Protein AF-A0A8B9HRM4-F1 (afdb_monomer)

Foldseek 3Di:
DVVVVVLVVLCVDPCSVPDLVNCQVVQHDPVCPPPLQAHWFGKHKFWWKPDWWPDDQDPPDPPDDPDIDIDIWIWTAHLFWIWTADSPPRHTDDIGGAALQWAKDAACVGQVAHRWIWTDGLTTIIITHDPDVVVSCVVRVRNVVSNVVRVPQHNDQEALRDSGHDDPPWDKDKDWAQAVVLVVVQVLLLVFQAEKEWEAQAAQQQDFSHDDPDPPSCRRNLNSLLVNVVNVYAYEYEYEDDPVVPDVRPVVVVQCSNCVRHVSHHYDYDDDADPVDGALFIALWTKIFGPLFKMKTFQAHNDAQRHDDLVLFQAFPKDFDDPDDPDDDDDDDDDDDDDDDDDDDDDDDDDDDDDDDDDDDPPDPPDDDDDPDGDIDRTGQAARNQAALAADDDDPSVCVRHHPDDRVPGTGGGHIIMMMMIGDPVSNVVVVQSSQQVSVSVVDPDDPCGRRRGPDFRLSVLSVLLVCLLVPDAEAEEDFQAAFADDDPQFHRCNLVSNVVSVVVCVVVVHQYYYYYDYDLWRRHYFDCLQPTDLLRLLRVLRCLVGDGHDDIWSAGNGCQRRVRRHYDTDDDDDDAPQWDWFDEQNDTDTHGPNVQVVVVVVCCSQQVCVVNPPDDPRYVRYPCCVPVRQVCLQALQQVLCCQAPVDPDALQAQASVSSNVSVVDDGCCVVPVPVNVVSCVSHGGNHHDRRSRRNNVDNSNRDCVDPRVVDDSSSND

Structure (mmCIF, N/CA/C/O backbone):
data_AF-A0A8B9HRM4-F1
#
_entry.id   AF-A0A8B9HRM4-F1
#
loop_
_atom_site.group_PDB
_atom_site.id
_atom_site.type_symbol
_atom_site.label_atom_id
_atom_site.label_alt_id
_atom_site.label_comp_id
_atom_site.label_asym_id
_atom_site.label_entity_id
_atom_site.label_seq_id
_atom_site.pdbx_PDB_ins_code
_atom_site.Cartn_x
_atom_site.Cartn_y
_atom_site.Cartn_z
_atom_site.occupancy
_atom_site.B_iso_or_equiv
_atom_site.auth_seq_id
_atom_site.auth_comp_id
_atom_site.auth_asym_id
_atom_site.auth_atom_id
_atom_site.pdbx_PDB_model_num
ATOM 1 N N . MET A 1 1 ? -22.929 -21.634 48.220 1.00 62.97 1 MET A N 1
ATOM 2 C CA . MET A 1 1 ? -23.453 -22.821 47.508 1.00 62.97 1 MET A CA 1
ATOM 3 C C . MET A 1 1 ? -24.911 -22.658 47.080 1.00 62.97 1 MET A C 1
ATOM 5 O O . MET A 1 1 ? -25.120 -22.577 45.884 1.00 62.97 1 MET A O 1
ATOM 9 N N . GLN A 1 2 ? -25.905 -22.486 47.971 1.00 83.44 2 GLN A N 1
ATOM 10 C CA . GLN A 1 2 ? -27.333 -22.448 47.562 1.00 83.44 2 GLN A CA 1
ATOM 11 C C . GLN A 1 2 ? -27.706 -21.398 46.489 1.00 83.44 2 GLN A C 1
ATOM 13 O O . GLN A 1 2 ? -28.419 -21.733 45.547 1.00 83.44 2 GLN A O 1
ATOM 18 N N . LEU A 1 3 ? -27.219 -20.151 46.585 1.00 83.94 3 LEU A N 1
ATOM 19 C CA . LEU A 1 3 ? -27.511 -19.115 45.576 1.00 83.94 3 LEU A CA 1
ATOM 20 C C . LEU A 1 3 ? -26.854 -19.418 44.220 1.00 83.94 3 LEU A C 1
ATOM 22 O O . LEU A 1 3 ? -27.456 -19.212 43.172 1.00 83.94 3 LEU A O 1
ATOM 26 N N . GLU A 1 4 ? -25.625 -19.924 44.242 1.00 84.06 4 GLU A N 1
ATOM 27 C CA . GLU A 1 4 ? -24.884 -20.271 43.031 1.00 84.06 4 GLU A CA 1
ATOM 28 C C . GLU A 1 4 ? -25.550 -21.440 42.294 1.00 84.06 4 GLU A C 1
ATOM 30 O O . GLU A 1 4 ? -25.745 -21.374 41.083 1.00 84.06 4 GLU A O 1
ATOM 35 N N . ASP A 1 5 ? -25.976 -22.473 43.024 1.00 88.69 5 ASP A N 1
ATOM 36 C CA . ASP A 1 5 ? -26.704 -23.610 42.454 1.00 88.69 5 ASP A CA 1
ATOM 37 C C . ASP A 1 5 ? -28.081 -23.198 41.921 1.00 88.69 5 ASP A C 1
ATOM 39 O O . ASP A 1 5 ? -28.499 -23.654 40.853 1.00 88.69 5 ASP A O 1
ATOM 43 N N . TYR A 1 6 ? -28.766 -22.282 42.612 1.00 86.19 6 TYR A N 1
ATOM 44 C CA . TYR A 1 6 ? -30.013 -21.684 42.136 1.00 86.19 6 TYR A CA 1
ATOM 45 C C . TYR A 1 6 ? -29.812 -20.934 40.811 1.00 86.19 6 TYR A C 1
ATOM 47 O O . TYR A 1 6 ? -30.517 -21.210 39.837 1.00 86.19 6 TYR A O 1
ATOM 55 N N . LEU A 1 7 ? -28.804 -20.059 40.725 1.00 84.38 7 LEU A N 1
ATOM 56 C CA . LEU A 1 7 ? -28.479 -19.319 39.501 1.00 84.38 7 LEU A CA 1
ATOM 57 C C . LEU A 1 7 ? -28.050 -20.254 38.362 1.00 84.38 7 LEU A C 1
ATOM 59 O O . LEU A 1 7 ? -28.527 -20.107 37.236 1.00 84.38 7 LEU A O 1
ATOM 63 N N . LYS A 1 8 ? -27.228 -21.275 38.640 1.00 85.38 8 LYS A N 1
ATOM 64 C CA . LYS A 1 8 ? -26.861 -22.307 37.655 1.00 85.38 8 LYS A CA 1
ATOM 65 C C . LYS A 1 8 ? -28.091 -23.052 37.135 1.00 85.38 8 LYS A C 1
ATOM 67 O O . LYS A 1 8 ? -28.185 -23.314 35.937 1.00 85.38 8 LYS A O 1
ATOM 72 N N . ASN A 1 9 ? -29.052 -23.375 37.999 1.00 86.50 9 ASN A N 1
ATOM 73 C CA . ASN A 1 9 ? -30.286 -24.055 37.600 1.00 86.50 9 ASN A CA 1
ATOM 74 C C . ASN A 1 9 ? -31.227 -23.158 36.784 1.00 86.50 9 ASN A C 1
ATOM 76 O O . ASN A 1 9 ? -31.836 -23.649 35.831 1.00 86.50 9 ASN A O 1
ATOM 80 N N . ILE A 1 10 ? -31.301 -21.856 37.088 1.00 84.38 10 ILE A N 1
ATOM 81 C CA . ILE A 1 10 ? -31.984 -20.868 36.237 1.00 84.38 10 ILE A CA 1
ATOM 82 C C . ILE A 1 10 ? -31.331 -20.840 34.855 1.00 84.38 10 ILE A C 1
ATOM 84 O O . ILE A 1 10 ? -32.017 -20.987 33.844 1.00 84.38 10 ILE A O 1
ATOM 88 N N . LEU A 1 11 ? -30.001 -20.739 34.801 1.00 84.25 11 LEU A N 1
ATOM 89 C CA . LEU A 1 11 ? -29.267 -20.664 33.541 1.00 84.25 11 LEU A CA 1
ATOM 90 C C . LEU A 1 11 ? -29.313 -21.957 32.731 1.00 84.25 11 LEU A C 1
ATOM 92 O O . LEU A 1 11 ? -29.135 -21.904 31.521 1.00 84.25 11 LEU A O 1
ATOM 96 N N . LYS A 1 12 ? -29.600 -23.123 33.317 1.00 88.38 12 LYS A N 1
ATOM 97 C CA . LYS A 1 12 ? -29.825 -24.364 32.549 1.00 88.38 12 LYS A CA 1
ATOM 98 C C . LYS A 1 12 ? -31.096 -24.320 31.694 1.00 88.38 12 LYS A C 1
ATOM 100 O O . LYS A 1 12 ? -31.158 -25.015 30.684 1.00 88.38 12 LYS A O 1
ATOM 105 N N . ARG A 1 13 ? -32.084 -23.500 32.056 1.00 88.69 13 ARG A N 1
ATOM 106 C CA . ARG A 1 13 ? -33.371 -23.398 31.355 1.00 88.69 13 ARG A CA 1
ATOM 107 C C . ARG A 1 13 ? -33.312 -22.285 30.305 1.00 88.69 13 ARG A C 1
ATOM 109 O O . ARG A 1 13 ? -33.136 -21.123 30.657 1.00 88.69 13 ARG A O 1
ATOM 116 N N . SER A 1 14 ? -33.498 -22.625 29.028 1.00 82.44 14 SER A N 1
ATOM 117 C CA . SER A 1 14 ? -33.398 -21.675 27.901 1.00 82.44 14 SER A CA 1
ATOM 118 C C . SER A 1 14 ? -34.321 -20.460 28.042 1.00 82.44 14 SER A C 1
ATOM 120 O O . SER A 1 14 ? -33.895 -19.342 27.765 1.00 82.44 14 SER A O 1
ATOM 122 N N . LEU A 1 15 ? -35.545 -20.670 28.541 1.00 86.12 15 LEU A N 1
ATOM 123 C CA . LEU A 1 15 ? -36.530 -19.611 28.774 1.00 86.12 15 LEU A CA 1
ATOM 124 C C . LEU A 1 15 ? -35.999 -18.511 29.704 1.00 86.12 15 LEU A C 1
ATOM 126 O O . LEU A 1 15 ? -36.163 -17.334 29.408 1.00 86.12 15 LEU A O 1
ATOM 130 N N . TYR A 1 16 ? -35.354 -18.891 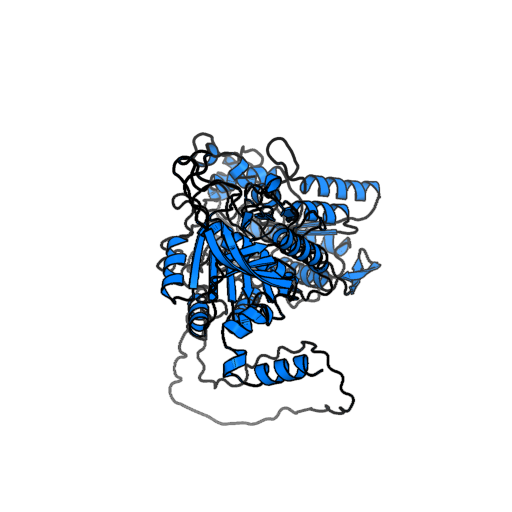30.810 1.00 84.06 16 TYR A N 1
ATOM 131 C CA . TYR A 1 16 ? -34.820 -17.928 31.774 1.00 84.06 16 TYR A CA 1
ATOM 132 C C . TYR A 1 16 ? -33.441 -17.418 31.366 1.00 84.06 16 TYR A C 1
ATOM 134 O O . TYR A 1 16 ? -33.164 -16.238 31.523 1.00 84.06 16 TYR A O 1
ATOM 142 N N . ARG A 1 17 ? -32.593 -18.275 30.781 1.00 81.06 17 ARG A N 1
ATOM 143 C CA . ARG A 1 17 ? -31.272 -17.877 30.272 1.00 81.06 17 ARG A CA 1
ATOM 144 C C . ARG A 1 17 ? -31.362 -16.701 29.299 1.00 81.06 17 ARG A C 1
ATOM 146 O O . ARG A 1 17 ? -30.545 -15.794 29.380 1.00 81.06 17 ARG A O 1
ATOM 153 N N . ASN A 1 18 ? -32.352 -16.723 28.410 1.00 77.38 18 ASN A N 1
ATOM 154 C CA . ASN A 1 18 ? -32.518 -15.714 27.365 1.00 77.38 18 ASN A CA 1
ATOM 155 C C . ASN A 1 18 ? -33.510 -14.606 27.758 1.00 77.38 18 ASN A C 1
ATOM 157 O O . ASN A 1 18 ? -33.839 -13.758 26.932 1.00 77.38 18 ASN A O 1
ATOM 161 N N . HIS A 1 19 ? -34.019 -14.613 28.995 1.00 84.12 19 HIS A N 1
ATOM 162 C CA . HIS A 1 19 ? -34.972 -13.606 29.442 1.00 84.12 19 HIS A CA 1
ATOM 163 C C . HIS A 1 19 ? -34.260 -12.252 29.635 1.00 84.12 19 HIS A C 1
ATOM 165 O O . HIS A 1 19 ? -33.237 -12.216 30.326 1.00 84.12 19 HIS A O 1
ATOM 171 N N . PRO A 1 20 ? -34.795 -11.125 29.120 1.00 80.81 20 PRO A N 1
ATOM 172 C CA . PRO A 1 20 ? -34.140 -9.815 29.212 1.00 80.81 20 PRO A CA 1
ATOM 173 C C . PRO A 1 20 ? -33.746 -9.418 30.639 1.00 80.81 20 PRO A C 1
ATOM 175 O O . PRO A 1 20 ? -32.630 -8.969 30.862 1.00 80.81 20 PRO A O 1
ATOM 178 N N . ALA A 1 21 ? -34.613 -9.679 31.624 1.00 84.31 21 ALA A N 1
ATOM 179 C CA . ALA A 1 21 ? -34.314 -9.389 33.030 1.00 84.31 21 ALA A CA 1
ATOM 180 C C . ALA A 1 21 ? -33.155 -10.230 33.600 1.00 84.31 21 ALA A C 1
ATOM 182 O O . ALA A 1 21 ? -32.459 -9.780 34.502 1.00 84.31 21 ALA A O 1
ATOM 183 N N . THR A 1 22 ? -32.936 -11.449 33.093 1.00 84.44 22 THR A N 1
ATOM 184 C CA . THR A 1 22 ? -31.816 -12.300 33.519 1.00 84.44 22 THR A CA 1
ATOM 185 C C . THR A 1 22 ? -30.508 -11.828 32.896 1.00 84.44 22 THR A C 1
ATOM 187 O O . THR A 1 22 ? -29.501 -11.776 33.595 1.00 84.44 22 THR A O 1
ATOM 190 N N . LEU A 1 23 ? -30.525 -11.436 31.619 1.00 82.19 23 LEU A N 1
ATOM 191 C CA . LEU A 1 23 ? -29.366 -10.836 30.950 1.00 82.19 23 LEU A CA 1
ATOM 192 C C . LEU A 1 23 ? -28.989 -9.488 31.583 1.00 82.19 23 LEU A C 1
ATOM 194 O O . LEU A 1 23 ? -27.811 -9.235 31.823 1.00 82.19 23 LEU A O 1
ATOM 198 N N . GLU A 1 24 ? -29.989 -8.669 31.928 1.00 84.44 24 GLU A N 1
ATOM 199 C CA . GLU A 1 24 ? -29.793 -7.408 32.645 1.00 84.44 24 GLU A CA 1
ATOM 200 C C . GLU A 1 24 ? -29.218 -7.639 34.047 1.00 84.44 24 GLU A C 1
ATOM 202 O O . GLU A 1 24 ? -28.232 -7.007 34.411 1.00 84.44 24 GLU A O 1
ATOM 207 N N . PHE A 1 25 ? -29.779 -8.589 34.804 1.00 86.31 25 PHE A N 1
ATOM 208 C CA . PHE A 1 25 ? -29.296 -8.953 36.139 1.00 86.31 25 PHE A CA 1
ATOM 209 C C . PHE A 1 25 ? -27.856 -9.482 36.135 1.00 86.31 25 PHE A C 1
ATOM 211 O O . PHE A 1 25 ? -27.096 -9.206 37.058 1.00 86.31 25 PHE A O 1
ATOM 218 N N . LEU A 1 26 ? -27.488 -10.261 35.116 1.00 86.56 26 LEU A N 1
ATOM 219 C CA . LEU A 1 26 ? -26.138 -10.803 34.967 1.00 86.56 26 LEU A CA 1
ATOM 220 C C . LEU A 1 26 ? -25.153 -9.822 34.331 1.00 86.56 26 LEU A C 1
ATOM 222 O O . LEU A 1 26 ? -23.968 -10.146 34.261 1.00 86.56 26 LEU A O 1
ATOM 226 N N . GLU A 1 27 ? -25.628 -8.665 33.861 1.00 89.12 27 GLU A N 1
ATOM 227 C CA . GLU A 1 27 ? -24.825 -7.686 33.131 1.00 89.12 27 GLU A CA 1
ATOM 228 C C . GLU A 1 27 ? -24.079 -8.352 31.962 1.00 89.12 27 GLU A C 1
ATOM 230 O O . GLU A 1 27 ? -22.845 -8.333 31.883 1.00 89.12 27 GLU A O 1
ATOM 235 N N . VAL A 1 28 ? -24.834 -9.019 31.082 1.00 88.56 28 VAL A N 1
ATOM 236 C CA . VAL A 1 28 ? -24.305 -9.691 29.886 1.00 88.56 28 VAL A CA 1
ATOM 237 C C . VAL A 1 28 ? -25.106 -9.358 28.627 1.00 88.56 28 VAL A C 1
ATOM 239 O O . VAL A 1 28 ? -26.312 -9.119 28.657 1.00 88.56 28 VAL A O 1
ATOM 242 N N . SER A 1 29 ? -24.419 -9.421 27.493 1.00 88.00 29 SER A N 1
ATOM 243 C CA . SER A 1 29 ? -24.909 -9.158 26.146 1.00 88.00 29 SER A CA 1
ATOM 244 C C . SER A 1 29 ? -24.291 -10.155 25.168 1.00 88.00 29 SER A C 1
ATOM 246 O O . SER A 1 29 ? -23.390 -10.924 25.505 1.00 88.00 29 SER A O 1
ATOM 248 N N . GLN A 1 30 ? -24.734 -10.130 23.914 1.00 83.56 30 GLN A N 1
ATOM 249 C CA . GLN A 1 30 ? -24.161 -10.950 22.847 1.00 83.56 30 GLN A CA 1
ATOM 250 C C . GLN A 1 30 ? -22.649 -10.722 22.664 1.00 83.56 30 GLN A C 1
ATOM 252 O O . GLN A 1 30 ? -21.933 -11.642 22.289 1.00 83.56 30 GLN A O 1
ATOM 257 N N . ILE A 1 31 ? -22.146 -9.526 22.994 1.00 84.69 31 ILE A N 1
ATOM 258 C CA . ILE A 1 31 ? -20.724 -9.164 22.891 1.00 84.69 31 ILE A CA 1
ATOM 259 C C . ILE A 1 31 ? -19.888 -9.778 24.026 1.00 84.69 31 ILE A C 1
ATOM 261 O O . ILE A 1 31 ? -18.680 -9.993 23.875 1.00 84.69 31 ILE A O 1
ATOM 265 N N . SER A 1 32 ? -20.507 -10.097 25.166 1.00 86.94 32 SER A N 1
ATOM 266 C CA . SER A 1 32 ? -19.811 -10.671 26.321 1.00 86.94 32 SER A CA 1
ATOM 267 C C . SER A 1 32 ? -19.158 -12.017 26.002 1.00 86.94 32 SER A C 1
ATOM 269 O O . SER A 1 32 ? -18.139 -12.348 26.604 1.00 86.94 32 SER A O 1
ATOM 271 N N . PHE A 1 33 ? -19.730 -12.769 25.059 1.00 84.81 33 PHE A N 1
ATOM 272 C CA . PHE A 1 33 ? -19.362 -14.157 24.773 1.00 84.81 33 PHE A CA 1
ATOM 273 C C . PHE A 1 33 ? -18.471 -14.332 23.538 1.00 84.81 33 PHE A C 1
ATOM 275 O O . PHE A 1 33 ? -18.040 -15.449 23.266 1.00 84.81 33 PHE A O 1
ATOM 282 N N . ILE A 1 34 ? -18.169 -13.249 22.818 1.00 79.50 34 ILE A N 1
ATOM 283 C CA . ILE A 1 34 ? -17.252 -13.273 21.674 1.00 79.50 34 ILE A CA 1
ATOM 284 C C . ILE A 1 34 ? -15.827 -13.178 22.223 1.00 79.50 34 ILE A C 1
ATOM 286 O O . ILE A 1 34 ? -15.407 -12.116 22.695 1.00 79.50 34 ILE A O 1
ATOM 290 N N . GLN A 1 35 ? -15.108 -14.302 22.219 1.00 77.44 35 GLN A N 1
ATOM 291 C CA . GLN A 1 35 ? -13.765 -14.406 22.803 1.00 77.44 35 GLN A CA 1
ATOM 292 C C . GLN A 1 35 ? -12.734 -13.610 21.995 1.00 77.44 35 GLN A C 1
ATOM 294 O O . GLN A 1 35 ? -11.779 -13.066 22.548 1.00 77.44 35 GLN A O 1
ATOM 299 N N . GLU A 1 36 ? -12.963 -13.488 20.692 1.00 73.06 36 GLU A N 1
ATOM 300 C CA . GLU A 1 36 ? -12.127 -12.785 19.726 1.00 73.06 36 GLU A CA 1
ATOM 301 C C . GLU A 1 36 ? -12.082 -11.272 19.987 1.00 73.06 36 GLU A C 1
ATOM 303 O O . GLU A 1 36 ? -11.084 -10.628 19.660 1.00 73.06 36 GLU A O 1
ATOM 308 N N . LEU A 1 37 ? -13.119 -10.725 20.638 1.00 77.75 37 LEU A N 1
ATOM 309 C CA . LEU A 1 37 ? -13.205 -9.325 21.079 1.00 77.75 37 LEU A CA 1
ATOM 310 C C . LEU A 1 37 ? -12.554 -9.082 22.449 1.00 77.75 37 LEU A C 1
ATOM 312 O O . LEU A 1 37 ? -12.800 -8.050 23.074 1.00 77.75 37 LEU A O 1
ATOM 316 N N . GLY A 1 38 ? -11.771 -10.043 22.936 1.00 84.19 38 GLY A N 1
ATOM 317 C CA . GLY A 1 38 ? -11.020 -9.917 24.174 1.00 84.19 38 GLY A CA 1
ATOM 318 C C . GLY A 1 38 ? -11.862 -10.093 25.442 1.00 84.19 38 GLY A C 1
ATOM 319 O O . GLY A 1 38 ? -13.084 -10.325 25.391 1.00 84.19 38 GLY A O 1
ATOM 320 N N . PRO A 1 39 ? -11.208 -10.011 26.617 1.00 90.44 39 PRO A N 1
ATOM 321 C CA . PRO A 1 39 ? -11.865 -10.173 27.903 1.00 90.44 39 PRO A CA 1
ATOM 322 C C . PRO A 1 39 ? -13.000 -9.163 28.087 1.00 90.44 39 PRO A C 1
ATOM 324 O O . PRO A 1 39 ? -12.955 -8.020 27.631 1.00 90.44 39 PRO A O 1
ATOM 327 N N . LYS A 1 40 ? -14.046 -9.612 28.779 1.00 90.00 40 LYS A N 1
ATOM 328 C CA . LYS A 1 40 ? -15.210 -8.802 29.130 1.00 90.00 40 LYS A CA 1
ATOM 329 C C . LYS A 1 40 ? -14.895 -7.949 30.364 1.00 90.00 40 LYS A C 1
ATOM 331 O O . LYS A 1 40 ? -14.537 -8.498 31.405 1.00 90.00 40 LYS A O 1
ATOM 336 N N . GLY A 1 41 ? -15.065 -6.636 30.251 1.00 92.81 41 GLY A N 1
ATOM 337 C CA . GLY A 1 41 ? -15.090 -5.719 31.386 1.00 92.81 41 GLY A CA 1
ATOM 338 C C . GLY A 1 41 ? -16.483 -5.595 32.006 1.00 92.81 41 GLY A C 1
ATOM 339 O O . GLY A 1 41 ? -17.329 -6.490 31.899 1.00 92.81 41 GLY A O 1
ATOM 340 N N . ILE A 1 42 ? -16.733 -4.466 32.666 1.00 94.44 42 ILE A N 1
ATOM 341 C CA . ILE A 1 42 ? -18.082 -4.141 33.134 1.00 94.44 42 ILE A CA 1
ATOM 342 C C . ILE A 1 42 ? -18.989 -3.785 31.951 1.00 94.44 42 ILE A C 1
ATOM 344 O O . ILE A 1 42 ? -18.544 -3.235 30.941 1.00 94.44 42 ILE A O 1
ATOM 348 N N . GLU A 1 43 ? -20.273 -4.098 32.068 1.00 94.81 43 GLU A N 1
ATOM 349 C CA . GLU A 1 43 ? -21.282 -3.699 31.094 1.00 94.81 43 GLU A CA 1
ATOM 350 C C . GLU A 1 43 ? -22.628 -3.487 31.779 1.00 94.81 43 GLU A C 1
ATOM 352 O O . GLU A 1 43 ? -22.824 -3.920 32.907 1.00 94.81 43 GLU A O 1
ATOM 357 N N . GLY A 1 44 ? -23.540 -2.767 31.134 1.00 93.62 44 GLY A N 1
ATOM 358 C CA . GLY A 1 44 ? -24.828 -2.467 31.746 1.00 93.62 44 GLY A CA 1
ATOM 359 C C . GLY A 1 44 ? -25.526 -1.249 31.168 1.00 93.62 44 GLY A C 1
ATOM 360 O O . GLY A 1 44 ? -25.021 -0.549 30.282 1.00 93.62 44 GLY A O 1
ATOM 361 N N . LEU A 1 45 ? -26.721 -0.983 31.689 1.00 93.06 45 LEU A N 1
ATOM 362 C CA . LEU A 1 45 ? -27.559 0.118 31.239 1.00 93.06 45 LEU A CA 1
ATOM 363 C C . LEU A 1 45 ? -27.051 1.466 31.774 1.00 93.06 45 LEU A C 1
ATOM 365 O O . LEU A 1 45 ? -26.941 1.682 32.981 1.00 93.06 45 LEU A O 1
ATOM 369 N N . ILE A 1 46 ? -26.816 2.414 30.869 1.00 93.12 46 ILE A N 1
ATOM 370 C CA . ILE A 1 46 ? -26.412 3.788 31.179 1.00 93.12 46 ILE A CA 1
ATOM 371 C C . ILE A 1 46 ? -27.342 4.809 30.521 1.00 93.12 46 ILE A C 1
ATOM 373 O O . ILE A 1 46 ? -28.053 4.519 29.553 1.00 93.12 46 ILE A O 1
ATOM 377 N N . LEU A 1 47 ? -27.324 6.043 31.033 1.00 94.44 47 LEU A N 1
ATOM 378 C CA . LEU A 1 47 ? -28.008 7.174 30.414 1.00 94.44 47 LEU A CA 1
ATOM 379 C C . LEU A 1 47 ? -26.990 8.054 29.679 1.00 94.44 47 LEU A C 1
ATOM 381 O O . LEU A 1 47 ? -26.218 8.785 30.294 1.00 94.44 47 LEU A O 1
ATOM 385 N N . LYS A 1 48 ? -26.997 7.986 28.349 1.00 92.38 48 LYS A N 1
ATOM 386 C CA . LYS A 1 48 ? -26.063 8.672 27.450 1.00 92.38 48 LYS A CA 1
ATOM 387 C C . LYS A 1 48 ? -26.575 10.052 27.034 1.00 92.38 48 LYS A C 1
ATOM 389 O O . LYS A 1 48 ? -27.711 10.152 26.564 1.00 92.38 48 LYS A O 1
ATOM 394 N N . LYS A 1 49 ? -25.706 11.069 27.051 1.00 89.81 49 LYS A N 1
ATOM 395 C CA . LYS A 1 49 ? -25.934 12.390 26.430 1.00 89.81 49 LYS A CA 1
ATOM 396 C C . LYS A 1 49 ? -25.750 12.336 24.905 1.00 89.81 49 LYS A C 1
ATOM 398 O O . LYS A 1 49 ? -24.790 11.739 24.418 1.00 89.81 49 LYS A O 1
ATOM 403 N N . SER A 1 50 ? -26.638 12.941 24.115 1.00 82.44 50 SER A N 1
ATOM 404 C CA . SER A 1 50 ? -26.479 13.052 22.653 1.00 82.44 50 SER A CA 1
ATOM 405 C C . SER A 1 50 ? -25.240 13.872 22.260 1.00 82.44 50 SER A C 1
ATOM 407 O O . SER A 1 50 ? -24.833 14.764 22.998 1.00 82.44 50 SER A O 1
ATOM 409 N N . GLY A 1 51 ? -24.665 13.602 21.082 1.00 73.00 51 GLY A N 1
ATOM 410 C CA . GLY A 1 51 ? -23.441 14.259 20.602 1.00 73.00 51 GLY A CA 1
ATOM 411 C C . GLY A 1 51 ? -22.155 13.548 21.039 1.00 73.00 51 GLY A C 1
ATOM 412 O O . GLY A 1 51 ? -22.133 12.310 21.133 1.00 73.00 51 GLY A O 1
ATOM 413 N N . GLY A 1 52 ? -21.103 14.339 21.276 1.00 64.19 52 GLY A N 1
ATOM 414 C CA . GLY A 1 52 ? -19.827 13.874 21.824 1.00 64.19 52 GLY A CA 1
ATOM 415 C C . GLY A 1 52 ? -18.649 13.819 20.852 1.00 64.19 52 GLY A C 1
ATOM 416 O O . GLY A 1 52 ? -17.607 13.295 21.212 1.00 64.19 52 GLY A O 1
ATOM 417 N N . ASN A 1 53 ? -18.776 14.322 19.627 1.00 60.50 53 ASN A N 1
ATOM 418 C CA . ASN A 1 53 ? -17.594 14.502 18.784 1.00 60.50 53 ASN A CA 1
ATOM 419 C C . ASN A 1 53 ? -16.799 15.697 19.321 1.00 60.50 53 ASN A C 1
ATOM 421 O O . ASN A 1 53 ? -17.397 16.676 19.769 1.00 60.50 53 ASN A O 1
ATOM 425 N N . THR A 1 54 ? -15.472 15.625 19.282 1.00 50.62 54 THR A N 1
ATOM 426 C CA . THR A 1 54 ? -14.596 16.731 19.710 1.00 50.62 54 THR A CA 1
ATOM 427 C C . THR A 1 54 ? -14.694 17.954 18.788 1.00 50.62 54 THR A C 1
ATOM 429 O O . THR A 1 54 ? -14.229 19.026 19.160 1.00 50.62 54 THR A O 1
ATOM 432 N N . PHE A 1 55 ? -15.371 17.813 17.641 1.00 46.03 55 PHE A N 1
ATOM 433 C CA . PHE A 1 55 ? -15.639 18.862 16.659 1.00 46.03 55 PHE A CA 1
ATOM 434 C C . PHE A 1 55 ? -17.147 19.152 16.618 1.00 46.03 55 PHE A C 1
ATOM 436 O O . PHE A 1 55 ? -17.952 18.213 16.541 1.00 46.03 55 PHE A O 1
ATOM 443 N N . PRO A 1 56 ? -17.565 20.428 16.705 1.00 40.91 56 PRO A N 1
ATOM 444 C CA . PRO A 1 56 ? -18.975 20.787 16.744 1.00 40.91 56 PRO A CA 1
ATOM 445 C C . PRO A 1 56 ? -19.655 20.451 15.411 1.00 40.91 56 PRO A C 1
ATOM 447 O O . PRO A 1 56 ? -19.252 20.900 14.347 1.00 40.91 56 PRO A O 1
ATOM 450 N N . VAL A 1 57 ? -20.742 19.678 15.480 1.00 42.34 57 VAL A N 1
ATOM 451 C CA . VAL A 1 57 ? -21.549 19.245 14.319 1.00 42.34 57 VAL A CA 1
ATOM 452 C C . VAL A 1 57 ? -22.392 20.401 13.732 1.00 42.34 57 VAL A C 1
ATOM 454 O O . VAL A 1 57 ? -23.051 20.237 12.709 1.00 42.34 57 VAL A O 1
ATOM 457 N N . CYS A 1 58 ? -22.398 21.577 14.367 1.00 36.94 58 CYS A N 1
ATOM 458 C CA . CYS A 1 58 ? -23.184 22.745 13.970 1.00 36.94 58 CYS A CA 1
ATOM 459 C C . CYS A 1 58 ? -22.549 24.023 14.549 1.00 36.94 58 CYS A C 1
ATOM 461 O O . CYS A 1 58 ? -22.466 24.167 15.763 1.00 36.94 58 CYS A O 1
ATOM 463 N N . TYR A 1 59 ? -22.111 24.943 13.680 1.00 38.84 59 TYR A N 1
ATOM 464 C CA . TYR A 1 59 ? -21.631 26.286 14.059 1.00 38.84 59 TYR A CA 1
ATOM 465 C C . TYR A 1 59 ? -22.776 27.292 14.283 1.00 38.84 59 TYR A C 1
ATOM 467 O O . TYR A 1 59 ? -22.591 28.297 14.959 1.00 38.84 59 TYR A O 1
ATOM 475 N N . TRP A 1 60 ? -23.970 27.016 13.744 1.00 38.19 60 TRP A N 1
ATOM 476 C CA . TRP A 1 60 ? -25.156 27.882 13.864 1.00 38.19 60 TRP A CA 1
ATOM 477 C C . TRP A 1 60 ? -25.810 27.845 15.244 1.00 38.19 60 TRP A C 1
ATOM 479 O O . TRP A 1 60 ? -26.592 28.721 15.604 1.00 38.19 60 TRP A O 1
ATOM 489 N N . CYS A 1 61 ? -25.485 26.827 16.025 1.00 37.47 61 CYS A N 1
ATOM 490 C CA . CYS A 1 61 ? -25.911 26.677 17.392 1.00 37.47 61 CYS A CA 1
ATOM 491 C C . CYS A 1 61 ? -24.677 26.917 18.260 1.00 37.47 61 CYS A C 1
ATOM 493 O O . CYS A 1 61 ? -23.895 26.007 18.523 1.00 37.47 61 CYS A O 1
ATOM 495 N N . GLY A 1 62 ? -24.475 28.191 18.615 1.00 34.88 62 GLY A N 1
ATOM 496 C CA . GLY A 1 62 ? -23.398 28.636 19.491 1.00 34.88 62 GLY A CA 1
ATOM 497 C C . GLY A 1 62 ? -23.317 27.819 20.782 1.00 34.88 62 GLY A C 1
ATOM 498 O O . GLY A 1 62 ? -24.219 27.060 21.132 1.00 34.88 62 GLY A O 1
ATOM 499 N N . SER A 1 63 ? -22.221 28.002 21.507 1.00 40.12 63 SER A N 1
ATOM 500 C CA . SER A 1 63 ? -21.780 27.296 22.719 1.00 40.12 63 SER A CA 1
ATOM 501 C C . SER A 1 63 ? -22.739 27.290 23.933 1.00 40.12 63 SER A C 1
ATOM 503 O O . SER A 1 63 ? -22.315 26.950 25.035 1.00 40.12 63 SER A O 1
ATOM 505 N N . ASN A 1 64 ? -24.035 27.563 23.761 1.00 35.81 64 ASN A N 1
ATOM 506 C CA . ASN A 1 64 ? -25.061 27.507 24.798 1.00 35.81 64 ASN A CA 1
ATOM 507 C C . ASN A 1 64 ? -26.066 26.355 24.580 1.00 35.81 64 ASN A C 1
ATOM 509 O O . ASN A 1 64 ? -26.967 26.419 23.751 1.00 35.81 64 ASN A O 1
ATOM 513 N N . SER A 1 65 ? -25.880 25.290 25.368 1.00 49.06 65 SER A N 1
ATOM 514 C CA . SER A 1 65 ? -26.884 24.614 26.222 1.00 49.06 65 SER A CA 1
ATOM 515 C C . SER A 1 65 ? -28.331 24.339 25.755 1.00 49.06 65 SER A C 1
ATOM 517 O O . SER A 1 65 ? -29.162 24.037 26.611 1.00 49.06 65 SER A O 1
ATOM 519 N N . VAL A 1 66 ? -28.671 24.317 24.465 1.00 47.22 66 VAL A N 1
ATOM 520 C CA . VAL A 1 66 ? -30.062 24.063 24.036 1.00 47.22 66 VAL A CA 1
ATOM 521 C C . VAL A 1 66 ? -30.134 22.861 23.081 1.00 47.22 66 VAL A C 1
ATOM 523 O O . VAL A 1 66 ? -29.610 22.898 21.975 1.00 47.22 66 VAL A O 1
ATOM 526 N N . CYS A 1 67 ? -30.789 21.781 23.543 1.00 56.34 67 CYS A N 1
ATOM 527 C CA . CYS A 1 67 ? -31.150 20.538 22.824 1.00 56.34 67 CYS A CA 1
ATOM 528 C C . CYS A 1 67 ? -30.152 19.356 22.808 1.00 56.34 67 CYS A C 1
ATOM 530 O O . CYS A 1 67 ? -29.979 18.713 21.772 1.00 56.34 67 CYS A O 1
ATOM 532 N N . TYR A 1 68 ? -29.577 18.951 23.950 1.00 67.38 68 TYR A N 1
ATOM 533 C CA . TYR A 1 68 ? -29.065 17.573 24.072 1.00 67.38 68 TYR A CA 1
ATOM 534 C C . TYR A 1 68 ? -30.139 16.622 24.619 1.00 67.38 68 TYR A C 1
ATOM 536 O O . TYR A 1 68 ? -30.855 16.937 25.567 1.00 67.38 68 TYR A O 1
ATOM 544 N N . ARG A 1 69 ? -30.251 15.435 24.019 1.00 84.00 69 ARG A N 1
ATOM 545 C CA . ARG A 1 69 ? -31.172 14.372 24.432 1.00 84.00 69 ARG A CA 1
ATOM 546 C C . ARG A 1 69 ? -30.437 13.329 25.260 1.00 84.00 69 ARG A C 1
ATOM 548 O O . ARG A 1 69 ? -29.317 12.939 24.930 1.00 84.00 69 ARG A O 1
ATOM 555 N N . TRP A 1 70 ? -31.089 12.853 26.310 1.00 89.38 70 TRP A N 1
ATOM 556 C CA . TRP A 1 70 ? -30.640 11.693 27.067 1.00 89.38 70 TRP A CA 1
ATOM 557 C C . TRP A 1 70 ? -31.268 10.432 26.494 1.00 89.38 70 TRP A C 1
ATOM 559 O O . TRP A 1 70 ? -32.440 10.427 26.128 1.00 89.38 70 TRP A O 1
ATOM 569 N N . SER A 1 71 ? -30.489 9.363 26.409 1.00 91.31 71 SER A N 1
ATOM 570 C CA . SER A 1 71 ? -30.955 8.097 25.852 1.00 91.31 71 SER A CA 1
ATOM 571 C C . SER A 1 71 ? -30.392 6.925 26.639 1.00 91.31 71 SER A C 1
ATOM 573 O O . SER A 1 71 ? -29.218 6.941 27.010 1.00 91.31 71 SER A O 1
ATOM 575 N N . LYS A 1 72 ? -31.227 5.919 26.905 1.00 93.25 72 LYS A N 1
ATOM 576 C CA . LYS A 1 72 ? -30.783 4.667 27.522 1.00 93.25 72 LYS A CA 1
ATOM 577 C C . LYS A 1 72 ? -29.934 3.890 26.523 1.00 93.25 72 LYS A C 1
ATOM 579 O O . LYS A 1 72 ? -30.320 3.760 25.359 1.00 93.25 72 LYS A O 1
ATOM 584 N N . ARG A 1 73 ? -28.769 3.417 26.949 1.00 93.94 73 ARG A N 1
ATOM 585 C CA . ARG A 1 73 ? -27.865 2.598 26.134 1.00 93.94 73 ARG A CA 1
ATOM 586 C C . ARG A 1 73 ? -27.254 1.505 26.988 1.00 93.94 73 ARG A C 1
ATOM 588 O O . ARG A 1 73 ? -27.033 1.726 28.170 1.00 93.94 73 ARG A O 1
ATOM 595 N N . TRP A 1 74 ? -26.975 0.362 26.380 1.00 94.25 74 TRP A N 1
ATOM 596 C CA . TRP A 1 74 ? -26.198 -0.697 27.011 1.00 94.25 74 TRP A CA 1
ATOM 597 C C . TRP A 1 74 ? -24.724 -0.466 26.684 1.00 94.25 74 TRP A C 1
ATOM 599 O O . TRP A 1 74 ? -24.363 -0.474 25.509 1.00 94.25 74 TRP A O 1
ATOM 609 N N . LEU A 1 75 ? -23.902 -0.156 27.684 1.00 95.25 75 LEU A N 1
ATOM 610 C CA . LEU A 1 75 ? -22.466 0.091 27.534 1.00 95.25 75 LEU A CA 1
ATOM 611 C C . LEU A 1 75 ? -21.710 -1.213 27.767 1.00 95.25 75 LEU A C 1
ATOM 613 O O . LEU A 1 75 ? -22.029 -1.914 28.718 1.00 95.25 75 LEU A O 1
ATOM 617 N N . VAL A 1 76 ? -20.704 -1.506 26.948 1.00 95.31 76 VAL A N 1
ATOM 618 C CA . VAL A 1 76 ? -19.837 -2.682 27.083 1.00 95.31 76 VAL A CA 1
ATOM 619 C C . VAL A 1 76 ? -18.383 -2.235 27.044 1.00 95.31 76 VAL A C 1
ATOM 621 O O . VAL A 1 76 ? -17.980 -1.514 26.128 1.00 95.31 76 VAL A O 1
ATOM 624 N N . VAL A 1 77 ? -17.598 -2.675 28.027 1.00 95.38 77 VAL A N 1
ATOM 625 C CA . VAL A 1 77 ? -16.153 -2.434 28.106 1.00 95.38 77 VAL A CA 1
ATOM 626 C C . VAL A 1 77 ? -15.404 -3.692 27.664 1.00 95.38 77 VAL A C 1
ATOM 628 O O . VAL A 1 77 ? -15.682 -4.791 28.150 1.00 95.38 77 VAL A O 1
ATOM 631 N N . LYS A 1 78 ? -14.457 -3.528 26.741 1.00 94.12 78 LYS A N 1
ATOM 632 C CA . LYS A 1 78 ? -13.557 -4.570 26.234 1.00 94.12 78 LYS A CA 1
ATOM 633 C C . LYS A 1 78 ? -12.109 -4.103 26.329 1.00 94.12 78 LYS A C 1
ATOM 635 O O . LYS A 1 78 ? -11.841 -2.960 26.676 1.00 94.12 78 LYS A O 1
ATOM 640 N N . ASP A 1 79 ? -11.173 -5.006 26.063 1.00 90.75 79 ASP A N 1
ATOM 641 C CA . ASP A 1 79 ? -9.729 -4.772 26.229 1.00 90.75 79 ASP A CA 1
ATOM 642 C C . ASP A 1 79 ? -9.159 -3.670 25.339 1.00 90.75 79 ASP A C 1
ATOM 644 O O . ASP A 1 79 ? -8.092 -3.144 25.617 1.00 90.75 79 ASP A O 1
ATOM 648 N N . SER A 1 80 ? -9.863 -3.315 24.274 1.00 90.06 80 SER A N 1
ATOM 649 C CA . SER A 1 80 ? -9.350 -2.432 23.236 1.00 90.06 80 SER A CA 1
ATOM 650 C C . SER A 1 80 ? -10.334 -1.325 22.851 1.00 90.06 80 SER A C 1
ATOM 652 O O . SER A 1 80 ? -9.993 -0.466 22.026 1.00 90.06 80 SER A O 1
ATOM 654 N N . PHE A 1 81 ? -11.539 -1.327 23.434 1.00 92.56 81 PHE A N 1
ATOM 655 C CA . PHE A 1 81 ? -12.595 -0.355 23.169 1.00 92.56 81 PHE A CA 1
ATOM 656 C C . PHE A 1 81 ? -13.702 -0.353 24.234 1.00 92.56 81 PHE A C 1
ATOM 658 O O . PHE A 1 81 ? -13.915 -1.312 24.971 1.00 92.56 81 PHE A O 1
ATOM 665 N N . VAL A 1 82 ? -14.496 0.714 24.225 1.00 93.75 82 VAL A N 1
ATOM 666 C CA . VAL A 1 82 ? -15.808 0.798 24.872 1.00 93.75 82 VAL A CA 1
ATOM 667 C C . VAL A 1 82 ? -16.855 0.996 23.791 1.00 93.75 82 VAL A C 1
ATOM 669 O O . VAL A 1 82 ? -16.743 1.918 22.990 1.00 93.75 82 VAL A O 1
ATOM 672 N N . LEU A 1 83 ? -17.900 0.176 23.758 1.00 92.62 83 LEU A N 1
ATOM 673 C CA . LEU A 1 83 ? -19.022 0.386 22.846 1.00 92.62 83 LEU A CA 1
ATOM 674 C C . LEU A 1 83 ? -20.309 0.634 23.607 1.00 92.62 83 LEU A C 1
ATOM 676 O O . LEU A 1 83 ? -20.441 0.277 24.774 1.00 92.62 83 LEU A O 1
ATOM 680 N N . TYR A 1 84 ? -21.282 1.227 22.929 1.00 92.12 84 TYR A N 1
ATOM 681 C CA . TYR A 1 84 ? -22.653 1.197 23.409 1.00 92.12 84 TYR A CA 1
ATOM 682 C C . TYR A 1 84 ? -23.603 0.727 22.320 1.00 92.12 84 TYR A C 1
ATOM 684 O O . TYR A 1 84 ? -23.436 1.046 21.140 1.00 92.12 84 TYR A O 1
ATOM 692 N N . MET A 1 85 ? -24.642 0.019 22.737 1.00 92.06 85 MET A N 1
ATOM 693 C CA . MET A 1 85 ? -25.683 -0.509 21.870 1.00 92.06 85 MET A CA 1
ATOM 694 C C . MET A 1 85 ? -27.072 -0.065 22.323 1.00 92.06 85 MET A C 1
ATOM 696 O O . MET A 1 85 ? -27.284 0.421 23.444 1.00 92.06 85 MET A O 1
ATOM 700 N N . ARG A 1 86 ? -28.023 -0.178 21.402 1.00 90.06 86 ARG A N 1
ATOM 701 C CA . ARG A 1 86 ? -29.440 -0.007 21.689 1.00 90.06 86 ARG A CA 1
ATOM 702 C C . ARG A 1 86 ? -29.929 -1.185 22.538 1.00 90.06 86 ARG A C 1
ATOM 704 O O . ARG A 1 86 ? -29.713 -2.325 22.137 1.00 90.06 86 ARG A O 1
ATOM 711 N N . PRO A 1 87 ? -30.560 -0.937 23.699 1.00 87.19 87 PRO A N 1
ATOM 712 C CA . PRO A 1 87 ? -31.058 -2.016 24.549 1.00 87.19 87 PRO A CA 1
ATOM 713 C C . PRO A 1 87 ? -32.164 -2.850 23.890 1.00 87.19 87 PRO A C 1
ATOM 715 O O . PRO A 1 87 ? -32.352 -3.998 24.265 1.00 87.19 87 PRO A O 1
ATOM 718 N N . GLU A 1 88 ? -32.902 -2.275 22.934 1.00 85.50 88 GLU A N 1
ATOM 719 C CA . GLU A 1 88 ? -34.093 -2.913 22.361 1.00 85.50 88 GLU A CA 1
ATOM 720 C C . GLU A 1 88 ? -33.758 -4.024 21.358 1.00 85.50 88 GLU A C 1
ATOM 722 O O . GLU A 1 88 ? -34.443 -5.040 21.318 1.00 85.50 88 GLU A O 1
ATOM 727 N N . ASP A 1 89 ? -32.725 -3.823 20.538 1.00 85.12 89 ASP A N 1
ATOM 728 C CA . ASP A 1 89 ? -32.363 -4.717 19.429 1.00 85.12 89 ASP A CA 1
ATOM 729 C C . ASP A 1 89 ? -30.876 -5.103 19.414 1.00 85.12 89 ASP A C 1
ATOM 731 O O . ASP A 1 89 ? -30.422 -5.814 18.520 1.00 85.12 89 ASP A O 1
ATOM 735 N N . GLY A 1 90 ? -30.092 -4.630 20.387 1.00 83.62 90 GLY A N 1
ATOM 736 C CA . GLY A 1 90 ? -28.659 -4.898 20.463 1.00 83.62 90 GLY A CA 1
ATOM 737 C C . GLY A 1 90 ? -27.835 -4.220 19.369 1.00 83.62 90 GLY A C 1
ATOM 738 O O . GLY A 1 90 ? -26.642 -4.506 19.246 1.00 83.62 90 GLY A O 1
ATOM 739 N N . GLN A 1 91 ? -28.421 -3.309 18.584 1.00 84.62 91 GLN A N 1
ATOM 740 C CA . GLN A 1 91 ? -27.706 -2.630 17.511 1.00 84.62 91 GLN A CA 1
ATOM 741 C C . GLN A 1 91 ? -26.597 -1.744 18.089 1.00 84.62 91 GLN A C 1
ATOM 743 O O . GLN A 1 91 ? -26.854 -0.824 18.874 1.00 84.62 91 GLN A O 1
ATOM 748 N N . VAL A 1 92 ? -25.351 -2.000 17.679 1.00 86.00 92 VAL A N 1
ATOM 749 C CA . VAL A 1 92 ? -24.190 -1.200 18.087 1.00 86.00 92 VAL A CA 1
ATOM 750 C C . VAL A 1 92 ? -24.350 0.226 17.563 1.00 86.00 92 VAL A C 1
ATOM 752 O O . VAL A 1 92 ? -24.503 0.452 16.365 1.00 86.00 92 VAL A O 1
ATOM 755 N N . GLY A 1 93 ? -24.328 1.197 18.476 1.00 83.44 93 GLY A N 1
ATOM 756 C CA . GLY A 1 93 ? -24.464 2.613 18.148 1.00 83.44 93 GLY A CA 1
ATOM 757 C C . GLY A 1 93 ? -23.123 3.294 17.880 1.00 83.44 93 GLY A C 1
ATOM 758 O O . GLY A 1 93 ? -23.005 4.095 16.956 1.00 83.44 93 GLY A O 1
ATOM 759 N N . THR A 1 94 ? -22.103 3.028 18.696 1.00 84.38 94 THR A N 1
ATOM 760 C CA . THR A 1 94 ? -20.736 3.548 18.501 1.00 84.38 94 THR A CA 1
ATOM 761 C C . THR A 1 94 ? -19.740 2.686 19.257 1.00 84.38 94 THR A C 1
ATOM 763 O O . THR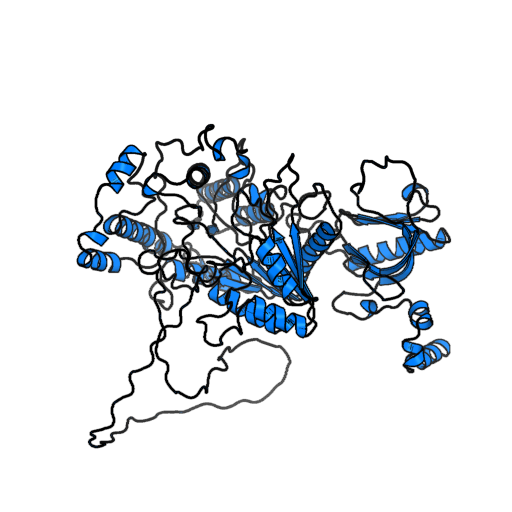 A 1 94 ? -20.058 2.181 20.334 1.00 84.38 94 THR A O 1
ATOM 766 N N . VAL A 1 95 ? -18.528 2.610 18.713 1.00 87.50 95 VAL A N 1
ATOM 767 C CA . VAL A 1 95 ? -17.335 2.063 19.358 1.00 87.50 95 VAL A CA 1
ATOM 768 C C . VAL A 1 95 ? -16.352 3.212 19.612 1.00 87.50 95 VAL A C 1
ATOM 770 O O . VAL A 1 95 ? -16.067 3.996 18.709 1.00 87.50 95 VAL A O 1
ATOM 773 N N . ILE A 1 96 ? -15.874 3.339 20.845 1.00 89.00 96 ILE A N 1
ATOM 774 C CA . ILE A 1 96 ? -14.828 4.266 21.287 1.00 89.00 96 ILE A CA 1
ATOM 775 C C . ILE A 1 96 ? -13.579 3.431 21.512 1.00 89.00 96 ILE A C 1
ATOM 777 O O . ILE A 1 96 ? -13.510 2.647 22.454 1.00 89.00 96 ILE A O 1
ATOM 781 N N . LEU A 1 97 ? -12.614 3.569 20.614 1.00 90.38 97 LEU A N 1
ATOM 782 C CA . LEU A 1 97 ? -11.354 2.842 20.679 1.00 90.38 97 LEU A CA 1
ATOM 783 C C . LEU A 1 97 ? -10.466 3.414 21.790 1.00 90.38 97 LEU A C 1
ATOM 785 O O . LEU A 1 97 ? -10.433 4.629 21.989 1.00 90.38 97 LEU A O 1
ATOM 789 N N . TYR A 1 98 ? -9.731 2.545 22.483 1.00 92.56 98 TYR A N 1
ATOM 790 C CA . TYR A 1 98 ? -8.609 2.974 23.320 1.00 92.56 98 TYR A CA 1
ATOM 791 C C . TYR A 1 98 ? -7.518 3.602 22.450 1.00 92.56 98 TYR A C 1
ATOM 793 O O . TYR A 1 98 ? -7.169 3.083 21.393 1.00 92.56 98 TYR A O 1
ATOM 801 N N . ASP A 1 99 ? -7.000 4.740 22.871 1.00 89.56 99 ASP A N 1
ATOM 802 C CA . ASP A 1 99 ? -5.889 5.426 22.227 1.00 89.56 99 ASP A CA 1
ATOM 803 C C . ASP A 1 99 ? -5.109 6.201 23.296 1.00 89.56 99 ASP A C 1
ATOM 805 O O . ASP A 1 99 ? -5.496 6.222 24.465 1.00 89.56 99 ASP A O 1
ATOM 809 N N . LYS A 1 100 ? -4.019 6.863 22.908 1.00 87.44 100 LYS A N 1
ATOM 810 C CA . LYS A 1 100 ? -3.182 7.660 23.822 1.00 87.44 100 LYS A CA 1
ATOM 811 C C . LYS A 1 100 ? -3.938 8.813 24.493 1.00 87.44 100 LYS A C 1
ATOM 813 O O . LYS A 1 100 ? -3.501 9.347 25.505 1.00 87.44 100 LYS A O 1
ATOM 818 N N . GLY A 1 101 ? -5.062 9.231 23.912 1.00 88.25 101 GLY A N 1
ATOM 819 C CA . GLY A 1 101 ? -5.955 10.231 24.479 1.00 88.25 101 GLY A CA 1
ATOM 820 C C . GLY A 1 101 ? -7.070 9.626 25.322 1.00 88.25 101 GLY A C 1
ATOM 821 O O . GLY A 1 101 ? -7.961 10.381 25.711 1.00 88.25 101 GLY A O 1
ATOM 822 N N . PHE A 1 102 ? -7.072 8.312 25.577 1.00 93.56 102 PHE A N 1
ATOM 823 C CA . PHE A 1 102 ? -8.138 7.653 26.314 1.00 93.56 102 PHE A CA 1
ATOM 824 C C . PHE A 1 102 ? -8.070 7.992 27.803 1.00 93.56 102 PHE A C 1
ATOM 826 O O . PHE A 1 102 ? -7.128 7.610 28.492 1.00 93.56 102 PHE A O 1
ATOM 833 N N . HIS A 1 103 ? -9.074 8.703 28.308 1.00 93.50 103 HIS A N 1
ATOM 834 C CA . HIS A 1 103 ? -9.178 9.045 29.721 1.00 93.50 103 HIS A CA 1
ATOM 835 C C . HIS A 1 103 ? -10.625 9.136 30.193 1.00 93.50 103 HIS A C 1
ATOM 837 O O . HIS A 1 103 ? -11.575 9.251 29.411 1.00 93.50 103 HIS A O 1
ATOM 843 N N . ILE A 1 104 ? -10.782 9.061 31.513 1.00 95.94 104 ILE A N 1
ATOM 844 C CA . ILE A 1 104 ? -12.069 9.082 32.190 1.00 95.94 104 ILE A CA 1
ATOM 845 C C . ILE A 1 104 ? -12.132 10.299 33.108 1.00 95.94 104 ILE A C 1
ATOM 847 O O . ILE A 1 104 ? -11.311 10.452 34.007 1.00 95.94 104 ILE A O 1
ATOM 851 N N . LYS A 1 105 ? -13.145 11.141 32.904 1.00 95.69 105 LYS A N 1
ATOM 852 C CA . LYS A 1 105 ? -13.457 12.295 33.759 1.00 95.69 105 LYS A CA 1
ATOM 853 C C . LYS A 1 105 ? -14.684 12.012 34.607 1.00 95.69 105 LYS A C 1
ATOM 855 O O . LYS A 1 105 ? -15.676 11.485 34.092 1.00 95.69 105 LYS A O 1
ATOM 860 N N . ILE A 1 106 ? -14.655 12.366 35.890 1.00 96.38 106 ILE A N 1
ATOM 861 C CA . ILE A 1 106 ? -15.707 11.996 36.850 1.00 96.38 106 ILE A CA 1
ATOM 862 C C . ILE A 1 106 ? -16.182 13.216 37.635 1.00 96.38 106 ILE A C 1
ATOM 864 O O . ILE A 1 106 ? -15.421 13.920 38.286 1.00 96.38 106 ILE A O 1
ATOM 868 N N . GLY A 1 107 ? -17.501 13.398 37.681 1.00 91.19 107 GLY A N 1
ATOM 869 C CA . GLY A 1 107 ? -18.141 14.400 38.524 1.00 91.19 107 GLY A CA 1
ATOM 870 C C . GLY A 1 107 ? -18.537 15.671 37.782 1.00 91.19 107 GLY A C 1
ATOM 871 O O . GLY A 1 107 ? -18.267 15.868 36.599 1.00 91.19 107 GLY A O 1
ATOM 872 N N . THR A 1 108 ? -19.268 16.532 38.487 1.00 89.38 108 THR A N 1
ATOM 873 C CA . THR A 1 108 ? -19.964 17.673 37.877 1.00 89.38 108 THR A CA 1
ATOM 874 C C . THR A 1 108 ? -19.010 18.727 37.328 1.00 89.38 108 THR A C 1
ATOM 876 O O . THR A 1 108 ? -19.289 19.280 36.269 1.00 89.38 108 THR A O 1
ATOM 879 N N . GLN A 1 109 ? -17.903 18.995 38.025 1.00 88.69 109 GLN A N 1
ATOM 880 C CA . GLN A 1 109 ? -16.939 20.021 37.618 1.00 88.69 109 GLN A CA 1
ATOM 881 C C . GLN A 1 109 ? -16.256 19.659 36.295 1.00 88.69 109 GLN A C 1
ATOM 883 O O . GLN A 1 109 ? -16.160 20.501 35.412 1.00 88.69 109 GLN A O 1
ATOM 888 N N . GLU A 1 110 ? -15.863 18.396 36.124 1.00 89.38 110 GLU A N 1
ATOM 889 C CA . GLU A 1 110 ? -15.152 17.953 34.922 1.00 89.38 110 GLU A CA 1
ATOM 890 C C . GLU A 1 110 ? -16.083 17.662 33.739 1.00 89.38 110 GLU A C 1
ATOM 892 O O . GLU A 1 110 ? -15.710 17.855 32.584 1.00 89.38 110 GLU A O 1
ATOM 897 N N . THR A 1 111 ? -17.301 17.176 34.004 1.00 89.00 111 THR A N 1
ATOM 898 C CA . THR A 1 111 ? -18.213 16.697 32.945 1.00 89.00 111 THR A CA 1
ATOM 899 C C . THR A 1 111 ? -19.327 17.682 32.589 1.00 89.00 111 THR A C 1
ATOM 901 O O . THR A 1 111 ? -20.038 17.484 31.601 1.00 89.00 111 THR A O 1
ATOM 904 N N . GLY A 1 112 ? -19.549 18.711 33.414 1.00 88.69 112 GLY A N 1
ATOM 905 C CA . GLY A 1 112 ? -20.705 19.606 33.309 1.00 88.69 112 GLY A CA 1
ATOM 906 C C . GLY A 1 112 ? -22.055 18.918 33.572 1.00 88.69 112 GLY A C 1
ATOM 907 O O . GLY A 1 112 ? -23.107 19.496 33.301 1.00 88.69 112 GLY A O 1
ATOM 908 N N . VAL A 1 113 ? -22.059 17.674 34.068 1.00 88.38 113 VAL A N 1
ATOM 909 C CA . VAL A 1 113 ? -23.262 16.875 34.339 1.00 88.38 113 VAL A CA 1
ATOM 910 C C . VAL A 1 113 ? -23.240 16.398 35.787 1.00 88.38 113 VAL A C 1
ATOM 912 O O . VAL A 1 113 ? -22.262 15.817 36.254 1.00 88.38 113 VAL A O 1
ATOM 915 N N . ARG A 1 114 ? -24.347 16.597 36.514 1.00 91.38 114 ARG A N 1
ATOM 916 C CA . ARG A 1 114 ? -24.477 16.108 37.894 1.00 91.38 114 ARG A CA 1
ATOM 917 C C . ARG A 1 114 ? -24.293 14.589 37.942 1.00 91.38 114 ARG A C 1
ATOM 919 O O . ARG A 1 114 ? -25.063 13.866 37.314 1.00 91.38 114 ARG A O 1
ATOM 926 N N . HIS A 1 115 ? -23.295 14.141 38.707 1.00 94.25 115 HIS A N 1
ATOM 927 C CA . HIS A 1 115 ? -22.869 12.734 38.782 1.00 94.25 115 HIS A CA 1
ATOM 928 C C . HIS A 1 115 ? -22.521 12.144 37.398 1.00 94.25 115 HIS A C 1
ATOM 930 O O . HIS A 1 115 ? -22.839 10.991 37.106 1.00 94.25 115 HIS A O 1
ATOM 936 N N . GLY A 1 116 ? -21.937 12.957 36.517 1.00 95.06 116 GLY A N 1
ATOM 937 C CA . GLY A 1 116 ? -21.533 12.534 35.183 1.00 95.06 116 GLY A CA 1
ATOM 938 C C . GLY A 1 116 ? -20.219 11.759 35.170 1.00 95.06 116 GLY A C 1
ATOM 939 O O . GLY A 1 116 ? -19.370 11.941 36.046 1.00 95.06 116 GLY A O 1
ATOM 940 N N . VAL A 1 117 ? -20.057 10.929 34.143 1.00 96.81 117 VAL A N 1
ATOM 941 C CA . VAL A 1 117 ? -18.779 10.330 33.739 1.00 96.81 117 VAL A CA 1
ATOM 942 C C . VAL A 1 117 ? -18.588 10.635 32.258 1.00 96.81 117 VAL A C 1
ATOM 944 O O . VAL A 1 117 ? -19.509 10.413 31.470 1.00 96.81 117 VAL A O 1
ATOM 947 N N . THR A 1 118 ? -17.432 11.162 31.869 1.00 95.38 118 THR A N 1
ATOM 948 C CA . THR A 1 118 ? -17.078 11.367 30.461 1.00 95.38 118 THR A CA 1
ATOM 949 C C . THR A 1 118 ? -15.957 10.407 30.087 1.00 95.38 118 THR A C 1
ATOM 951 O O . THR A 1 118 ? -14.917 10.398 30.734 1.00 95.38 118 THR A O 1
ATOM 954 N N . ILE A 1 119 ? -16.201 9.602 29.055 1.00 94.75 119 ILE A N 1
ATOM 955 C CA . ILE A 1 119 ? -15.253 8.664 28.448 1.00 94.75 119 ILE A CA 1
ATOM 956 C C . ILE A 1 119 ? -14.737 9.307 27.174 1.00 94.75 119 ILE A C 1
ATOM 958 O O . ILE A 1 119 ? -15.520 9.664 26.296 1.00 94.75 119 ILE A O 1
ATOM 962 N N . GLU A 1 120 ? -13.438 9.470 27.068 1.00 91.00 120 GLU A N 1
ATOM 963 C CA . GLU A 1 120 ? -12.844 10.435 26.163 1.00 91.00 120 GLU A CA 1
ATOM 964 C C . GLU A 1 120 ? -11.626 9.825 25.495 1.00 91.00 120 GLU A C 1
ATOM 966 O O . GLU A 1 120 ? -10.882 9.140 26.170 1.00 91.00 120 GLU A O 1
ATOM 971 N N . ASN A 1 121 ? -11.458 10.027 24.189 1.00 88.19 121 ASN A N 1
ATOM 972 C CA . ASN A 1 121 ? -10.313 9.577 23.400 1.00 88.19 121 ASN A CA 1
ATOM 973 C C . ASN A 1 121 ? -9.877 10.691 22.419 1.00 88.19 121 ASN A C 1
ATOM 975 O O . ASN A 1 121 ? -10.423 11.804 22.449 1.00 88.19 121 ASN A O 1
ATOM 979 N N . LEU A 1 122 ? -8.916 10.437 21.525 1.00 82.12 122 LEU A N 1
ATOM 980 C CA . LEU A 1 122 ? -8.429 11.455 20.577 1.00 82.12 122 LEU A CA 1
ATOM 981 C C . LEU A 1 122 ? -9.507 11.965 19.603 1.00 82.12 122 LEU A C 1
ATOM 983 O O . LEU A 1 122 ? -9.359 13.059 19.053 1.00 82.12 122 LEU A O 1
ATOM 987 N N . CYS A 1 123 ? -10.592 11.214 19.408 1.00 74.50 123 CYS A N 1
ATOM 988 C CA . CYS A 1 123 ? -11.629 11.490 18.410 1.00 74.50 123 CYS A CA 1
ATOM 989 C C . CYS A 1 123 ? -12.980 11.902 19.029 1.00 74.50 123 CYS A C 1
ATOM 991 O O . CYS A 1 123 ? -13.807 12.545 18.378 1.00 74.50 123 CYS A O 1
ATOM 993 N N . ARG A 1 124 ? -13.266 11.498 20.273 1.00 81.25 124 ARG A N 1
ATOM 994 C CA . ARG A 1 124 ? -14.621 11.535 20.836 1.00 81.25 124 ARG A CA 1
ATOM 995 C C . ARG A 1 124 ? -14.626 11.680 22.358 1.00 81.25 124 ARG A C 1
ATOM 997 O O . ARG A 1 124 ? -13.779 11.128 23.039 1.00 81.25 124 ARG A O 1
ATOM 1004 N N . ALA A 1 125 ? -15.643 12.356 22.885 1.00 87.31 125 ALA A N 1
ATOM 1005 C CA . ALA A 1 125 ? -15.987 12.439 24.301 1.00 87.31 125 ALA A CA 1
ATOM 1006 C C . ALA A 1 125 ? -17.458 12.036 24.528 1.00 87.31 125 ALA A C 1
ATOM 1008 O O . ALA A 1 125 ? -18.399 12.711 24.111 1.00 87.31 125 ALA A O 1
ATOM 1009 N N . LEU A 1 126 ? -17.679 10.909 25.194 1.00 90.12 126 LEU A N 1
ATOM 1010 C CA . LEU A 1 126 ? -18.980 10.355 25.546 1.00 90.12 126 LEU A CA 1
ATOM 1011 C C . LEU A 1 126 ? -19.314 10.653 27.005 1.00 90.12 126 LEU A C 1
ATOM 1013 O O . LEU A 1 126 ? -18.742 10.050 27.904 1.00 90.12 126 LEU A O 1
ATOM 1017 N N . THR A 1 127 ? -20.306 11.507 27.246 1.00 93.38 127 THR A N 1
ATOM 1018 C CA . THR A 1 127 ? -20.800 11.769 28.606 1.00 93.38 127 THR A CA 1
ATOM 1019 C C . THR A 1 127 ? -22.009 10.899 28.947 1.00 93.38 127 THR A C 1
ATOM 1021 O O . THR A 1 127 ? -23.016 10.891 28.227 1.00 93.38 127 THR A O 1
ATOM 1024 N N . ILE A 1 128 ? -21.933 10.214 30.086 1.00 94.50 128 ILE A N 1
ATOM 1025 C CA . ILE A 1 128 ? -23.021 9.456 30.708 1.00 94.50 128 ILE A CA 1
ATOM 1026 C C . ILE A 1 128 ? -23.441 10.109 32.030 1.00 94.50 128 ILE A C 1
ATOM 1028 O O . ILE A 1 128 ? -22.650 10.796 32.677 1.00 94.50 128 ILE A O 1
ATOM 1032 N N . LYS A 1 129 ? -24.700 9.915 32.428 1.00 93.81 129 LYS A N 1
ATOM 1033 C CA . LYS A 1 129 ? -25.263 10.400 33.695 1.00 93.81 1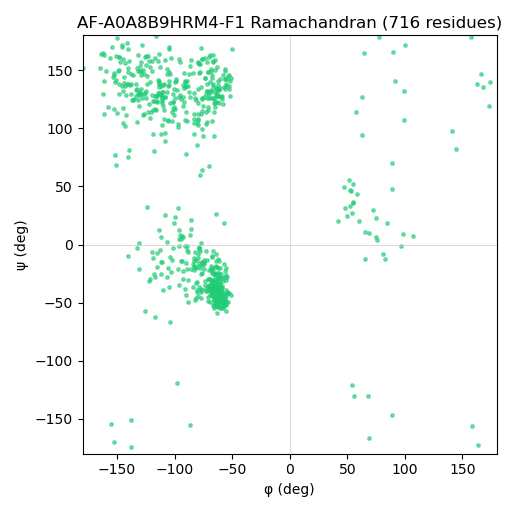29 LYS A CA 1
ATOM 1034 C C . LYS A 1 129 ? -25.566 9.228 34.618 1.00 93.81 129 LYS A C 1
ATOM 1036 O O . LYS A 1 129 ? -26.302 8.321 34.230 1.00 93.81 129 LYS A O 1
ATOM 1041 N N . CYS A 1 130 ? -25.071 9.304 35.850 1.00 94.25 130 CYS A N 1
ATOM 1042 C CA . CYS A 1 130 ? -25.349 8.329 36.900 1.00 94.25 130 CYS A CA 1
ATOM 1043 C C . CYS A 1 130 ? -26.371 8.868 37.913 1.00 94.25 130 CYS A C 1
ATOM 1045 O O . CYS A 1 130 ? -26.598 10.076 38.025 1.00 94.25 130 CYS A O 1
ATOM 1047 N N . SER A 1 131 ? -27.006 7.967 38.666 1.00 92.75 131 SER A N 1
ATOM 1048 C CA . SER A 1 131 ? -27.987 8.343 39.695 1.00 92.75 131 SER A CA 1
ATOM 1049 C C . SER A 1 131 ? -27.312 8.977 40.915 1.00 92.75 131 SER A C 1
ATOM 1051 O O . SER A 1 131 ? -27.773 9.993 41.435 1.00 92.75 131 SER A O 1
ATOM 1053 N N . THR A 1 132 ? -26.164 8.432 41.319 1.00 95.19 132 THR A N 1
ATOM 1054 C CA . THR A 1 132 ? -25.386 8.869 42.482 1.00 95.19 132 THR A CA 1
ATOM 1055 C C . THR A 1 132 ? -23.925 9.090 42.115 1.00 95.19 132 THR A C 1
ATOM 1057 O O . THR A 1 132 ? -23.404 8.496 41.168 1.00 95.19 132 THR A O 1
ATOM 1060 N N . TYR A 1 133 ? -23.227 9.906 42.908 1.00 94.06 133 TYR A N 1
ATOM 1061 C CA . TYR A 1 133 ? -21.783 10.078 42.756 1.00 94.06 133 TYR A CA 1
ATOM 1062 C C . TYR A 1 133 ? -21.012 8.765 42.981 1.00 94.06 133 TYR A C 1
ATOM 1064 O O . TYR A 1 133 ? -20.046 8.497 42.275 1.00 94.06 133 TYR A O 1
ATOM 1072 N N . ARG A 1 134 ? -21.483 7.892 43.885 1.00 95.69 134 ARG A N 1
ATOM 1073 C CA . ARG A 1 134 ? -20.908 6.550 44.087 1.00 95.69 134 ARG A CA 1
ATOM 1074 C C . ARG A 1 134 ? -20.967 5.711 42.809 1.00 95.69 134 ARG A C 1
ATOM 1076 O O . ARG A 1 134 ? -19.972 5.094 42.450 1.00 95.69 134 ARG A O 1
ATOM 1083 N N . GLN A 1 135 ? -22.101 5.729 42.109 1.00 94.69 135 GLN A N 1
ATOM 1084 C CA . GLN A 1 135 ? -22.254 5.024 40.836 1.00 94.69 135 GLN A CA 1
ATOM 1085 C C . GLN A 1 135 ? -21.369 5.637 39.736 1.00 94.69 135 GLN A C 1
ATOM 1087 O O . GLN A 1 135 ? -20.801 4.899 38.939 1.00 94.69 135 GLN A O 1
ATOM 1092 N N . ALA A 1 136 ? -21.212 6.966 39.708 1.00 95.94 136 ALA A N 1
ATOM 1093 C CA . ALA A 1 136 ? -20.279 7.632 38.795 1.00 95.94 136 ALA A CA 1
ATOM 1094 C C . ALA A 1 136 ? -18.827 7.191 39.036 1.00 95.94 136 ALA A C 1
ATOM 1096 O O . ALA A 1 136 ? -18.132 6.838 38.088 1.00 95.94 136 ALA A O 1
ATOM 1097 N N . ARG A 1 137 ? -18.388 7.136 40.301 1.00 96.56 137 ARG A N 1
ATOM 1098 C CA . ARG A 1 137 ? -17.051 6.636 40.653 1.00 96.56 137 ARG A CA 1
ATOM 1099 C C . ARG A 1 137 ? -16.863 5.169 40.296 1.00 96.56 137 ARG A C 1
ATOM 1101 O O . ARG A 1 137 ? -15.811 4.829 39.781 1.00 96.56 137 ARG A O 1
ATOM 1108 N N . TRP A 1 138 ? -17.868 4.330 40.545 1.00 95.44 138 TRP A N 1
ATOM 1109 C CA . TRP A 1 138 ? -17.815 2.912 40.193 1.00 95.44 138 TRP A CA 1
ATOM 1110 C C . TRP A 1 138 ? -17.628 2.716 38.686 1.00 95.44 138 TRP A C 1
ATOM 1112 O O . TRP A 1 138 ? -16.632 2.130 38.287 1.00 95.44 138 TRP A O 1
ATOM 1122 N N . TRP A 1 139 ? -18.499 3.301 37.851 1.00 96.00 139 TRP A N 1
ATOM 1123 C CA . TRP A 1 139 ? -18.337 3.245 36.393 1.00 96.00 139 TRP A CA 1
ATOM 1124 C C . TRP A 1 139 ? -16.981 3.785 35.949 1.00 96.00 139 TRP A C 1
ATOM 1126 O O . TRP A 1 139 ? -16.271 3.118 35.204 1.00 96.00 139 TRP A O 1
ATOM 1136 N N . GLY A 1 140 ? -16.620 4.986 36.405 1.00 96.25 140 GLY A N 1
ATOM 1137 C CA . GLY A 1 140 ? -15.408 5.644 35.943 1.00 96.25 140 GLY A CA 1
ATOM 1138 C C . GLY A 1 140 ? -14.137 4.881 36.315 1.00 96.25 140 GLY A C 1
ATOM 1139 O O . GLY A 1 140 ? -13.334 4.585 35.437 1.00 96.25 140 GLY A O 1
ATOM 1140 N N . HIS A 1 141 ? -13.986 4.497 37.587 1.00 96.50 141 HIS A N 1
ATOM 1141 C CA . HIS A 1 141 ? -12.820 3.738 38.040 1.00 96.50 141 HIS A CA 1
ATOM 1142 C C . HIS A 1 141 ? -12.766 2.340 37.423 1.00 96.50 141 HIS A C 1
ATOM 1144 O O . HIS A 1 141 ? -11.690 1.900 37.052 1.00 96.50 141 HIS A O 1
ATOM 1150 N N . SER A 1 142 ? -13.892 1.634 37.290 1.00 96.56 142 SER A N 1
ATOM 1151 C CA . SER A 1 142 ? -13.881 0.284 36.718 1.00 96.56 142 SER A CA 1
ATOM 1152 C C . SER A 1 142 ? -13.567 0.279 35.222 1.00 96.56 142 SER A C 1
ATOM 1154 O O . SER A 1 142 ? -12.914 -0.649 34.753 1.00 96.56 142 SER A O 1
ATOM 1156 N N . ILE A 1 143 ? -13.997 1.299 34.467 1.00 96.62 143 ILE A N 1
ATOM 1157 C CA . ILE A 1 143 ? -13.579 1.465 33.067 1.00 96.62 143 ILE A CA 1
ATOM 1158 C C . ILE A 1 143 ? -12.079 1.755 33.003 1.00 96.62 143 ILE A C 1
ATOM 1160 O O . ILE A 1 143 ? -11.382 1.123 32.213 1.00 96.62 143 ILE A O 1
ATOM 1164 N N . ASP A 1 144 ? -11.596 2.692 33.820 1.00 95.69 144 ASP A N 1
ATOM 1165 C CA . ASP A 1 144 ? -10.190 3.100 33.824 1.00 95.69 144 ASP A CA 1
ATOM 1166 C C . ASP A 1 144 ? -9.267 1.949 34.248 1.00 95.69 144 ASP A C 1
ATOM 1168 O O . ASP A 1 144 ? -8.368 1.581 33.504 1.00 95.69 144 ASP A O 1
ATOM 1172 N N . GLU A 1 145 ? -9.548 1.282 35.369 1.00 96.19 145 GLU A N 1
ATOM 1173 C CA . GLU A 1 145 ? -8.779 0.129 35.854 1.00 96.19 145 GLU A CA 1
ATOM 1174 C C . GLU A 1 145 ? -8.725 -0.996 34.811 1.00 96.19 145 GLU A C 1
ATOM 1176 O O . GLU A 1 145 ? -7.667 -1.581 34.569 1.00 96.19 145 GLU A O 1
ATOM 1181 N N . PHE A 1 146 ? -9.850 -1.286 34.151 1.00 96.38 146 PHE A N 1
ATOM 1182 C CA . PHE A 1 146 ? -9.895 -2.300 33.104 1.00 96.38 146 PHE A CA 1
ATOM 1183 C C . PHE A 1 146 ? -9.065 -1.891 31.880 1.00 96.38 146 PHE A C 1
ATOM 1185 O O . PHE A 1 146 ? -8.283 -2.700 31.376 1.00 96.38 146 PHE A O 1
ATOM 1192 N N . ALA A 1 147 ? -9.191 -0.639 31.429 1.00 95.25 147 ALA A N 1
ATOM 1193 C CA . ALA A 1 147 ? -8.409 -0.100 30.321 1.00 95.25 147 ALA A CA 1
ATOM 1194 C C . ALA A 1 147 ? -6.907 -0.123 30.640 1.00 95.25 147 ALA A C 1
ATOM 1196 O O . ALA A 1 147 ? -6.116 -0.600 29.832 1.00 95.25 147 ALA A O 1
ATOM 1197 N N . GLN A 1 148 ? -6.509 0.287 31.845 1.00 93.94 148 GLN A N 1
ATOM 1198 C CA . GLN A 1 148 ? -5.116 0.237 32.290 1.00 93.94 148 GLN A CA 1
ATOM 1199 C C . GLN A 1 148 ? -4.598 -1.199 32.421 1.00 93.94 148 GLN A C 1
ATOM 1201 O O . GLN A 1 148 ? -3.417 -1.455 32.212 1.00 93.94 148 GLN A O 1
ATOM 1206 N N . ARG A 1 149 ? -5.449 -2.174 32.738 1.00 94.25 149 ARG A N 1
ATOM 1207 C CA . ARG A 1 149 ? -5.013 -3.568 32.859 1.00 94.25 149 ARG A CA 1
ATOM 1208 C C . ARG A 1 149 ? -4.885 -4.280 31.513 1.00 94.25 149 ARG A C 1
ATOM 1210 O O . ARG A 1 149 ? -3.954 -5.062 31.338 1.00 94.25 149 ARG A O 1
ATOM 1217 N N . PHE A 1 150 ? -5.821 -4.054 30.594 1.00 93.69 150 PHE A N 1
ATOM 1218 C CA . PHE A 1 150 ? -5.945 -4.847 29.363 1.00 93.69 150 PHE A CA 1
ATOM 1219 C C . PHE A 1 150 ? -5.691 -4.055 28.073 1.00 93.69 150 PHE A C 1
ATOM 1221 O O . PHE A 1 150 ? -5.369 -4.656 27.054 1.00 93.69 150 PHE A O 1
ATOM 1228 N N . GLY A 1 151 ? -5.778 -2.725 28.112 1.00 91.50 151 GLY A N 1
ATOM 1229 C CA . GLY A 1 151 ? -5.674 -1.836 26.950 1.00 91.50 151 GLY A CA 1
ATOM 1230 C C . GLY A 1 151 ? -4.299 -1.239 26.683 1.00 91.50 151 GLY A C 1
ATOM 1231 O O . GLY A 1 151 ? -4.174 -0.385 25.806 1.00 91.50 151 GLY A O 1
ATOM 1232 N N . GLN A 1 152 ? -3.263 -1.682 27.400 1.00 90.81 152 GLN A N 1
ATOM 1233 C CA . GLN A 1 152 ? -1.913 -1.106 27.341 1.00 90.81 152 GLN A CA 1
ATOM 1234 C C . GLN A 1 152 ? -1.314 -1.044 25.932 1.00 90.81 152 GLN A C 1
ATOM 1236 O O . GLN A 1 152 ? -0.537 -0.138 25.650 1.00 90.81 152 GLN A O 1
ATOM 1241 N N . ASP A 1 153 ? -1.716 -1.942 25.033 1.00 90.81 153 ASP A N 1
ATOM 1242 C CA . ASP A 1 153 ? -1.302 -1.938 23.626 1.00 90.81 153 ASP A CA 1
ATOM 1243 C C . ASP A 1 153 ? -1.584 -0.605 22.908 1.00 90.81 153 ASP A C 1
ATOM 1245 O O . ASP A 1 153 ? -0.837 -0.227 22.006 1.00 90.81 153 ASP A O 1
ATOM 1249 N N . PHE A 1 154 ? -2.637 0.113 23.312 1.00 91.44 154 PHE A N 1
ATOM 1250 C CA . PHE A 1 154 ? -3.117 1.319 22.627 1.00 91.44 154 PHE A CA 1
ATOM 1251 C C . PHE A 1 154 ? -3.071 2.589 23.488 1.00 91.44 154 PHE A C 1
ATOM 1253 O O . PHE A 1 154 ? -3.263 3.683 22.963 1.00 91.44 154 PHE A O 1
ATOM 1260 N N . LEU A 1 155 ? -2.837 2.460 24.798 1.00 91.00 155 LEU A N 1
ATOM 1261 C CA . LEU A 1 155 ? -2.778 3.598 25.728 1.00 91.00 155 LEU A CA 1
ATOM 1262 C C . LEU A 1 155 ? -1.392 4.254 25.795 1.00 91.00 155 LEU A C 1
ATOM 1264 O O . LEU A 1 155 ? -1.279 5.402 26.221 1.00 91.00 155 LEU A O 1
ATOM 1268 N N . ARG A 1 156 ? -0.337 3.537 25.394 1.00 88.00 156 ARG A N 1
ATOM 1269 C CA . ARG A 1 156 ? 1.059 3.985 25.503 1.00 88.00 156 ARG A CA 1
ATOM 1270 C C . ARG A 1 156 ? 1.653 4.422 24.166 1.00 88.00 156 ARG A C 1
ATOM 1272 O O . ARG A 1 156 ? 1.110 4.160 23.095 1.00 88.00 156 ARG A O 1
ATOM 1279 N N . GLU A 1 157 ? 2.818 5.054 24.243 1.00 86.00 157 GLU A N 1
ATOM 1280 C CA . GLU A 1 157 ? 3.677 5.267 23.080 1.00 86.00 157 GLU A CA 1
ATOM 1281 C C . GLU A 1 157 ? 4.248 3.933 22.586 1.00 86.00 157 GLU A C 1
ATOM 1283 O O . GLU A 1 157 ? 4.854 3.182 23.354 1.00 86.00 157 GLU A O 1
ATOM 1288 N N . ASN A 1 158 ? 4.059 3.642 21.299 1.00 89.50 158 ASN A N 1
ATOM 1289 C CA . ASN A 1 158 ? 4.620 2.461 20.650 1.00 89.50 158 ASN A CA 1
ATOM 1290 C C . ASN A 1 158 ? 5.812 2.841 19.764 1.00 89.50 158 ASN A C 1
ATOM 1292 O O . ASN A 1 158 ? 6.096 4.016 19.514 1.00 89.50 158 ASN A O 1
ATOM 1296 N N . ARG A 1 159 ? 6.533 1.820 19.284 1.00 86.75 159 ARG A N 1
ATOM 1297 C CA . ARG A 1 159 ? 7.711 1.989 18.428 1.00 86.75 159 ARG A CA 1
ATOM 1298 C C . ARG A 1 159 ? 7.378 2.879 17.221 1.00 86.75 159 ARG A C 1
ATOM 1300 O O . ARG A 1 159 ? 6.345 2.701 16.580 1.00 86.75 159 ARG A O 1
ATOM 1307 N N . HIS A 1 160 ? 8.255 3.845 16.941 1.00 84.94 160 HIS A N 1
ATOM 1308 C CA . HIS A 1 160 ? 8.092 4.849 15.876 1.00 84.94 160 HIS A CA 1
ATOM 1309 C C . HIS A 1 160 ? 6.841 5.740 16.017 1.00 84.94 160 HIS A C 1
ATOM 1311 O O . HIS A 1 160 ? 6.381 6.307 15.035 1.00 84.94 160 HIS A O 1
ATOM 1317 N N . GLY A 1 161 ? 6.259 5.848 17.216 1.00 82.31 161 GLY A N 1
ATOM 1318 C CA . GLY A 1 161 ? 5.050 6.643 17.451 1.00 82.31 161 GLY A CA 1
ATOM 1319 C C . GLY A 1 161 ? 3.756 6.010 16.924 1.00 82.31 161 GLY A C 1
ATOM 1320 O O . GLY A 1 161 ? 2.711 6.652 17.020 1.00 82.31 161 GLY A O 1
ATOM 1321 N N . SER A 1 162 ? 3.809 4.768 16.424 1.00 86.06 162 SER A N 1
ATOM 1322 C CA . SER A 1 162 ? 2.671 4.044 15.839 1.00 86.06 162 SER A CA 1
ATOM 1323 C C . SER A 1 162 ? 1.475 3.921 16.792 1.00 86.06 162 SER A C 1
ATOM 1325 O O . SER A 1 162 ? 1.643 3.818 18.013 1.00 86.06 162 SER A O 1
ATOM 1327 N N . PHE A 1 163 ? 0.251 3.878 16.261 1.00 87.00 163 PHE A N 1
ATOM 1328 C CA . PHE A 1 163 ? -0.919 3.501 17.065 1.00 87.00 163 PHE A CA 1
ATOM 1329 C C . PHE A 1 163 ? -0.890 2.026 17.495 1.00 87.00 163 PHE A C 1
ATOM 1331 O O . PHE A 1 163 ? -1.505 1.671 18.502 1.00 87.00 163 PHE A O 1
ATOM 1338 N N . ALA A 1 164 ? -0.190 1.171 16.746 1.00 89.06 164 ALA A N 1
ATOM 1339 C CA . ALA A 1 164 ? -0.115 -0.264 16.983 1.00 89.06 164 ALA A CA 1
ATOM 1340 C C . ALA A 1 164 ? 1.239 -0.665 17.601 1.00 89.06 164 ALA A C 1
ATOM 1342 O O . ALA A 1 164 ? 2.286 -0.140 17.205 1.00 89.06 164 ALA A O 1
ATOM 1343 N N . PRO A 1 165 ? 1.256 -1.605 18.562 1.00 92.38 165 PRO A N 1
ATOM 1344 C CA . PRO A 1 165 ? 2.493 -2.145 19.108 1.00 92.38 165 PRO A CA 1
ATOM 1345 C C . PRO A 1 165 ? 3.128 -3.165 18.150 1.00 92.38 165 PRO A C 1
ATOM 1347 O O . PRO A 1 165 ? 2.498 -3.658 17.216 1.00 92.38 165 PRO A O 1
ATOM 1350 N N . VAL A 1 166 ? 4.373 -3.553 18.434 1.00 89.88 166 VAL A N 1
ATOM 1351 C CA . VAL A 1 166 ? 5.028 -4.675 17.744 1.00 89.88 166 VAL A CA 1
ATOM 1352 C C . VAL A 1 166 ? 4.268 -5.976 18.038 1.00 89.88 166 VAL A C 1
ATOM 1354 O O . VAL A 1 166 ? 3.930 -6.263 19.189 1.00 89.88 166 VAL A O 1
ATOM 1357 N N . ARG A 1 167 ? 3.989 -6.767 16.994 1.00 91.94 167 ARG A N 1
ATOM 1358 C CA . ARG A 1 167 ? 3.302 -8.064 17.089 1.00 91.94 167 ARG A CA 1
ATOM 1359 C C . ARG A 1 167 ? 4.279 -9.207 16.827 1.00 91.94 167 ARG A C 1
ATOM 1361 O O . ARG A 1 167 ? 4.532 -9.568 15.680 1.00 91.94 167 ARG A O 1
ATOM 1368 N N . GLU A 1 168 ? 4.811 -9.778 17.901 1.00 90.88 168 GLU A N 1
ATOM 1369 C CA . GLU A 1 168 ? 5.726 -10.922 17.833 1.00 90.88 168 GLU A CA 1
ATOM 1370 C C . GLU A 1 168 ? 5.041 -12.181 17.282 1.00 90.88 168 GLU A C 1
ATOM 1372 O O . GLU A 1 168 ? 3.842 -12.386 17.491 1.00 90.88 168 GLU A O 1
ATOM 1377 N N . ASN A 1 169 ? 5.821 -13.041 16.617 1.00 90.31 169 ASN A N 1
ATOM 1378 C CA . ASN A 1 169 ? 5.376 -14.330 16.071 1.00 90.31 169 ASN A CA 1
ATOM 1379 C C . ASN A 1 169 ? 4.157 -14.216 15.134 1.00 90.31 169 ASN A C 1
ATOM 1381 O O . ASN A 1 169 ? 3.262 -15.064 15.138 1.00 90.31 169 ASN A O 1
ATOM 1385 N N . THR A 1 170 ? 4.107 -13.143 14.343 1.00 89.81 170 THR A N 1
ATOM 1386 C CA . THR A 1 170 ? 3.063 -12.932 13.336 1.00 89.81 170 THR A CA 1
ATOM 1387 C C . THR A 1 170 ? 3.402 -13.697 12.062 1.00 89.81 170 THR A C 1
ATOM 1389 O O . THR A 1 170 ? 4.461 -13.491 11.477 1.00 89.81 170 THR A O 1
ATOM 1392 N N . THR A 1 171 ? 2.478 -14.530 11.582 1.00 94.38 171 THR A N 1
ATOM 1393 C CA . THR A 1 171 ? 2.589 -15.132 10.247 1.00 94.38 171 THR A CA 1
ATOM 1394 C C . THR A 1 171 ? 2.356 -14.067 9.178 1.00 94.38 171 THR A C 1
ATOM 1396 O O . THR A 1 171 ? 1.263 -13.494 9.104 1.00 94.38 171 THR A O 1
ATOM 1399 N N . ALA A 1 172 ? 3.371 -13.838 8.345 1.00 90.75 172 ALA A N 1
ATOM 1400 C CA . ALA A 1 172 ? 3.340 -12.906 7.226 1.00 90.75 172 ALA A CA 1
ATOM 1401 C C . ALA A 1 172 ? 3.764 -13.596 5.921 1.00 90.75 172 ALA A C 1
ATOM 1403 O O . ALA A 1 172 ? 4.626 -14.472 5.933 1.00 90.75 172 ALA A O 1
ATOM 1404 N N . GLN A 1 173 ? 3.177 -13.180 4.801 1.00 96.25 173 GLN A N 1
ATOM 1405 C CA . GLN A 1 173 ? 3.504 -13.666 3.460 1.00 96.25 173 GLN A CA 1
ATOM 1406 C C . GLN A 1 173 ? 3.615 -12.481 2.504 1.00 96.25 173 GLN A C 1
ATOM 1408 O O . GLN A 1 173 ? 2.681 -11.689 2.408 1.00 96.25 173 GLN A O 1
ATOM 1413 N N . TRP A 1 174 ? 4.740 -12.354 1.805 1.00 95.19 174 TRP A N 1
ATOM 1414 C CA . TRP A 1 174 ? 4.923 -11.363 0.746 1.00 95.19 174 TRP A CA 1
ATOM 1415 C C . TRP A 1 174 ? 4.402 -11.887 -0.599 1.00 95.19 174 TRP A C 1
ATOM 1417 O O . TRP A 1 174 ? 4.283 -13.093 -0.815 1.00 95.19 174 TRP A O 1
ATOM 1427 N N . PHE A 1 175 ? 4.114 -10.962 -1.510 1.00 97.81 175 PHE A N 1
ATOM 1428 C CA . PHE A 1 175 ? 3.741 -11.229 -2.894 1.00 97.81 175 PHE A CA 1
ATOM 1429 C C . PHE A 1 175 ? 4.476 -10.241 -3.797 1.00 97.81 175 PHE A C 1
ATOM 1431 O O . PHE A 1 175 ? 4.347 -9.032 -3.603 1.00 97.81 175 PHE A O 1
ATOM 1438 N N . VAL A 1 176 ? 5.219 -10.753 -4.779 1.00 95.88 176 VAL A N 1
ATOM 1439 C CA . VAL A 1 176 ? 5.735 -9.943 -5.887 1.00 95.88 176 VAL A CA 1
ATOM 1440 C C . VAL A 1 176 ? 4.771 -10.089 -7.058 1.00 95.88 176 VAL A C 1
ATOM 1442 O O . VAL A 1 176 ? 4.446 -11.207 -7.463 1.00 95.88 176 VAL A O 1
ATOM 1445 N N . ASN A 1 177 ? 4.307 -8.957 -7.580 1.00 97.19 177 ASN A N 1
ATOM 1446 C CA . ASN A 1 177 ? 3.229 -8.831 -8.555 1.00 97.19 177 ASN A CA 1
ATOM 1447 C C . ASN A 1 177 ? 1.851 -9.290 -8.052 1.00 97.19 177 ASN A C 1
ATOM 1449 O O . ASN A 1 177 ? 1.674 -9.957 -7.029 1.00 97.19 177 ASN A O 1
ATOM 1453 N N . ALA A 1 178 ? 0.823 -8.897 -8.800 1.00 97.75 178 ALA A N 1
ATOM 1454 C CA . ALA A 1 178 ? -0.560 -9.067 -8.382 1.00 97.75 178 ALA A CA 1
ATOM 1455 C C . ALA A 1 178 ? -1.148 -10.453 -8.678 1.00 97.75 178 ALA A C 1
ATOM 1457 O O . ALA A 1 178 ? -2.193 -10.773 -8.120 1.00 97.75 178 ALA A O 1
ATOM 1458 N N . ALA A 1 179 ? -0.519 -11.289 -9.512 1.00 97.50 179 ALA A N 1
ATOM 1459 C CA . ALA A 1 179 ? -1.055 -12.613 -9.833 1.00 97.50 179 ALA A CA 1
ATOM 1460 C C . ALA A 1 179 ? -1.242 -13.490 -8.584 1.00 97.50 179 ALA A C 1
ATOM 1462 O O . ALA A 1 179 ? -2.350 -13.963 -8.335 1.00 97.50 179 ALA A O 1
ATOM 1463 N N . GLY A 1 180 ? -0.192 -13.657 -7.772 1.00 97.62 180 GLY A N 1
ATOM 1464 C CA . GLY A 1 180 ? -0.277 -14.412 -6.517 1.00 97.62 180 GLY A CA 1
ATOM 1465 C C . GLY A 1 180 ? -1.105 -13.696 -5.446 1.00 97.62 180 GLY A C 1
ATOM 1466 O O . GLY A 1 180 ? -1.858 -14.335 -4.715 1.00 97.62 180 GLY A O 1
ATOM 1467 N N . TYR A 1 181 ? -1.017 -12.364 -5.387 1.00 98.50 181 TYR A N 1
ATOM 1468 C CA . TYR A 1 181 ? -1.767 -11.547 -4.431 1.00 98.50 181 TYR A CA 1
ATOM 1469 C C . TYR A 1 181 ? -3.287 -11.629 -4.661 1.00 98.50 181 TYR A C 1
ATOM 1471 O O . TYR A 1 181 ? -4.045 -11.858 -3.720 1.00 98.50 181 TYR A O 1
ATOM 1479 N N . PHE A 1 182 ? -3.751 -11.500 -5.910 1.00 98.62 182 PHE A N 1
ATOM 1480 C CA . PHE A 1 182 ? -5.173 -11.614 -6.251 1.00 98.62 182 PHE A CA 1
ATOM 1481 C C . PHE A 1 182 ? -5.689 -13.044 -6.090 1.00 98.62 182 PHE A C 1
ATOM 1483 O O . PHE A 1 182 ? -6.826 -13.216 -5.651 1.00 98.62 182 PHE A O 1
ATOM 1490 N N . ASP A 1 183 ? -4.871 -14.058 -6.392 1.00 97.94 183 ASP A N 1
ATOM 1491 C CA . ASP A 1 183 ? -5.237 -15.458 -6.163 1.00 97.94 183 ASP A CA 1
ATOM 1492 C C . ASP A 1 183 ? -5.480 -15.734 -4.669 1.00 97.94 183 ASP A C 1
ATOM 1494 O O . ASP A 1 183 ? -6.539 -16.250 -4.301 1.00 97.94 183 ASP A O 1
ATOM 1498 N N . ALA A 1 184 ? -4.573 -15.271 -3.802 1.00 98.56 184 ALA A N 1
ATOM 1499 C CA . ALA A 1 184 ? -4.714 -15.390 -2.353 1.00 98.56 184 ALA A CA 1
ATOM 1500 C C . ALA A 1 184 ? -5.910 -14.592 -1.802 1.00 98.56 184 ALA A C 1
ATOM 1502 O O . ALA A 1 184 ? -6.644 -15.091 -0.945 1.00 98.56 184 ALA A O 1
ATOM 1503 N N . ILE A 1 185 ? -6.158 -13.376 -2.310 1.00 98.75 185 ILE A N 1
ATOM 1504 C CA . ILE A 1 185 ? -7.346 -12.587 -1.946 1.00 98.75 185 ILE A CA 1
ATOM 1505 C C . ILE A 1 185 ? -8.630 -13.312 -2.354 1.00 98.75 185 ILE A C 1
ATOM 1507 O O . ILE A 1 185 ? -9.589 -13.315 -1.586 1.00 98.75 185 ILE A O 1
ATOM 1511 N N . ALA A 1 186 ? -8.674 -13.935 -3.533 1.00 98.44 186 ALA A N 1
ATOM 1512 C CA . ALA A 1 186 ? -9.851 -14.670 -3.985 1.00 98.44 186 ALA A CA 1
ATOM 1513 C C . ALA A 1 186 ? -10.205 -15.824 -3.039 1.00 98.44 186 ALA A C 1
ATOM 1515 O O . ALA A 1 186 ? -11.369 -15.957 -2.658 1.00 98.44 186 ALA A O 1
ATOM 1516 N N . ASP A 1 187 ? -9.209 -16.608 -2.622 1.00 98.31 187 ASP A N 1
ATOM 1517 C CA . ASP A 1 187 ? -9.411 -17.715 -1.682 1.00 98.31 187 ASP A CA 1
ATOM 1518 C C . ASP A 1 187 ? -9.818 -17.210 -0.292 1.00 98.31 187 ASP A C 1
ATOM 1520 O O . ASP A 1 187 ? -10.714 -17.769 0.345 1.00 98.31 187 ASP A O 1
ATOM 1524 N N . ALA A 1 188 ? -9.223 -16.105 0.161 1.00 98.56 188 ALA A N 1
ATOM 1525 C CA . ALA A 1 188 ? -9.561 -15.490 1.438 1.00 98.56 188 ALA A CA 1
ATOM 1526 C C . ALA A 1 188 ? -10.990 -14.914 1.454 1.00 98.56 188 ALA A C 1
ATOM 1528 O O . ALA A 1 188 ? -11.730 -15.124 2.416 1.00 98.56 188 ALA A O 1
ATOM 1529 N N . LEU A 1 189 ? -11.413 -14.240 0.378 1.00 98.62 189 LEU A N 1
ATOM 1530 C CA . LEU A 1 189 ? -12.787 -13.758 0.213 1.00 98.62 189 LEU A CA 1
ATOM 1531 C C . LEU A 1 189 ? -13.781 -14.924 0.190 1.00 98.62 189 LEU A C 1
ATOM 1533 O O . LEU A 1 189 ? -14.825 -14.854 0.841 1.00 98.62 189 LEU A O 1
ATOM 1537 N N . GLU A 1 190 ? -13.457 -16.008 -0.518 1.00 97.88 190 GLU A N 1
ATOM 1538 C CA . GLU A 1 190 ? -14.295 -17.209 -0.550 1.00 97.88 190 GLU A CA 1
ATOM 1539 C C . GLU A 1 190 ? -14.444 -17.831 0.848 1.00 97.88 190 GLU A C 1
ATOM 1541 O O . GLU A 1 190 ? -15.537 -18.255 1.232 1.00 97.88 190 GLU A O 1
ATOM 1546 N N . GLY A 1 191 ? -13.370 -17.815 1.644 1.00 97.75 191 GLY A N 1
ATOM 1547 C CA . GLY A 1 191 ? -13.333 -18.328 3.013 1.00 97.75 191 GLY A CA 1
ATOM 1548 C C . GLY A 1 191 ? -14.020 -17.460 4.076 1.00 97.75 191 GLY A C 1
ATOM 1549 O O . GLY A 1 191 ? -14.253 -17.962 5.177 1.00 97.75 191 GLY A O 1
ATOM 1550 N N . ALA A 1 192 ? -14.368 -16.205 3.768 1.00 98.19 192 ALA A N 1
ATOM 1551 C CA . ALA A 1 192 ? -14.923 -15.249 4.731 1.00 98.19 192 ALA A CA 1
ATOM 1552 C C . ALA A 1 192 ? -16.255 -15.715 5.345 1.00 98.19 192 ALA A C 1
ATOM 1554 O O . ALA A 1 192 ? -17.106 -16.283 4.648 1.00 98.19 192 ALA A O 1
ATOM 1555 N N . LYS A 1 193 ? -16.468 -15.445 6.635 1.00 96.62 193 LYS A N 1
ATOM 1556 C CA . LYS A 1 193 ? -17.666 -15.897 7.369 1.00 96.62 193 LYS A CA 1
ATOM 1557 C C . LYS A 1 193 ? -18.487 -14.770 7.973 1.00 96.62 193 LYS A C 1
ATOM 1559 O O . LYS A 1 193 ? -19.700 -14.922 8.092 1.00 96.62 193 LYS A O 1
ATOM 1564 N N . GLU A 1 194 ? -17.860 -13.661 8.339 1.00 92.81 194 GLU A N 1
ATOM 1565 C CA . GLU A 1 194 ? -18.506 -12.607 9.115 1.00 92.81 194 GLU A CA 1
ATOM 1566 C C . GLU A 1 194 ? -18.384 -11.253 8.428 1.00 92.81 194 GLU A C 1
ATOM 1568 O O . GLU A 1 194 ? -19.401 -10.615 8.132 1.00 92.81 194 GLU A O 1
ATOM 1573 N N . GLU A 1 195 ? -17.155 -10.815 8.152 1.00 95.50 195 GLU A N 1
ATOM 1574 C CA . GLU A 1 195 ? -16.871 -9.447 7.734 1.00 95.50 195 GLU A CA 1
ATOM 1575 C C . GLU A 1 195 ? -15.756 -9.378 6.689 1.00 95.50 195 GLU A C 1
ATOM 1577 O O . GLU A 1 195 ? -14.705 -10.005 6.811 1.00 95.50 195 GLU A O 1
ATOM 1582 N N . ILE A 1 196 ? -15.975 -8.551 5.670 1.00 98.69 196 ILE A N 1
ATOM 1583 C CA . ILE A 1 196 ? -14.968 -8.171 4.681 1.00 98.69 196 ILE A CA 1
ATOM 1584 C C . ILE A 1 196 ? -14.846 -6.649 4.714 1.00 98.69 196 ILE A C 1
ATOM 1586 O O . ILE A 1 196 ? -15.824 -5.939 4.457 1.00 98.69 196 ILE A O 1
ATOM 1590 N N . PHE A 1 197 ? -13.651 -6.139 5.003 1.00 98.56 197 PHE A N 1
ATOM 1591 C CA . PHE A 1 197 ? -13.339 -4.712 4.926 1.00 98.56 197 PHE A CA 1
ATOM 1592 C C . PHE A 1 197 ? -12.401 -4.444 3.758 1.00 98.56 197 PHE A C 1
ATOM 1594 O O . PHE A 1 197 ? -11.394 -5.129 3.618 1.00 98.56 197 PHE A O 1
ATOM 1601 N N . ILE A 1 198 ? -12.719 -3.455 2.925 1.00 98.69 198 ILE A N 1
ATOM 1602 C CA . ILE A 1 198 ? -11.884 -3.076 1.780 1.00 98.69 198 ILE A CA 1
ATOM 1603 C C . ILE A 1 198 ? -11.614 -1.573 1.829 1.00 98.69 198 ILE A C 1
ATOM 1605 O O . ILE A 1 198 ? -12.559 -0.784 1.877 1.00 98.69 198 ILE A O 1
ATOM 1609 N N . THR A 1 199 ? -10.344 -1.173 1.779 1.00 96.88 199 THR A N 1
ATOM 1610 C CA . THR A 1 199 ? -9.937 0.203 1.457 1.00 96.88 199 THR A CA 1
ATOM 1611 C C . THR A 1 199 ? -9.287 0.228 0.087 1.00 96.88 199 THR A C 1
ATOM 1613 O O . THR A 1 199 ? -8.510 -0.669 -0.247 1.00 96.88 199 THR A O 1
ATOM 1616 N N . ALA A 1 200 ? -9.604 1.243 -0.706 1.00 95.56 200 ALA A N 1
ATOM 1617 C CA . ALA A 1 200 ? -8.988 1.406 -2.010 1.00 95.56 200 ALA A CA 1
ATOM 1618 C C . ALA A 1 200 ? -8.917 2.877 -2.417 1.00 95.56 200 ALA A C 1
ATOM 1620 O O . ALA A 1 200 ? -9.882 3.634 -2.238 1.00 95.56 200 ALA A O 1
ATOM 1621 N N . TRP A 1 201 ? -7.804 3.237 -3.056 1.00 94.44 201 TRP A N 1
ATOM 1622 C CA . TRP A 1 201 ? -7.723 4.478 -3.822 1.00 94.44 201 TRP A CA 1
ATOM 1623 C C . TRP A 1 201 ? -8.591 4.362 -5.073 1.00 94.44 201 TRP A C 1
ATOM 1625 O O . TRP A 1 201 ? -9.342 5.274 -5.415 1.00 94.44 201 TRP A O 1
ATOM 1635 N N . TRP A 1 202 ? -8.564 3.191 -5.711 1.00 96.50 202 TRP A N 1
ATOM 1636 C CA . TRP A 1 202 ? -9.456 2.866 -6.810 1.00 96.50 202 TRP A CA 1
ATOM 1637 C C . TRP A 1 202 ? -9.867 1.395 -6.767 1.00 96.50 202 TRP A C 1
ATOM 1639 O O . TRP A 1 202 ? -9.052 0.517 -6.514 1.00 96.50 202 TRP A O 1
ATOM 1649 N N . LEU A 1 203 ? -11.141 1.109 -7.037 1.00 97.75 203 LEU A N 1
ATOM 1650 C CA . LEU A 1 203 ? -11.678 -0.250 -7.062 1.00 97.75 203 LEU A CA 1
ATOM 1651 C C . LEU A 1 203 ? -12.534 -0.439 -8.309 1.00 97.75 203 LEU A C 1
ATOM 1653 O O . LEU A 1 203 ? -13.445 0.350 -8.571 1.00 97.75 203 LEU A O 1
ATOM 1657 N N . SER A 1 204 ? -12.242 -1.494 -9.065 1.00 98.06 204 SER A N 1
ATOM 1658 C CA . SER A 1 204 ? -12.958 -1.867 -10.288 1.00 98.06 204 SER A CA 1
ATOM 1659 C C . SER A 1 204 ? -13.771 -3.145 -10.037 1.00 98.06 204 SER A C 1
ATOM 1661 O O . SER A 1 204 ? -13.171 -4.208 -9.901 1.00 98.06 204 SER A O 1
ATOM 1663 N N . PRO A 1 205 ? -15.114 -3.084 -9.943 1.00 97.81 205 PRO A N 1
ATOM 1664 C CA . PRO A 1 205 ? -15.932 -4.238 -9.553 1.00 97.81 205 PRO A CA 1
ATOM 1665 C C . PRO A 1 205 ? -15.766 -5.470 -10.450 1.00 97.81 205 PRO A C 1
ATOM 1667 O O . PRO A 1 205 ? -15.892 -6.595 -9.975 1.00 97.81 205 PRO A O 1
ATOM 1670 N N . GLU A 1 206 ? -15.488 -5.273 -11.740 1.00 97.56 206 GLU A N 1
ATOM 1671 C CA . GLU A 1 206 ? -15.534 -6.338 -12.744 1.00 97.56 206 GLU A CA 1
ATOM 1672 C C . GLU A 1 206 ? -14.174 -6.991 -13.041 1.00 97.56 206 GLU A C 1
ATOM 1674 O O . GLU A 1 206 ? -14.058 -7.747 -14.009 1.00 97.56 206 GLU A O 1
ATOM 1679 N N . ILE A 1 207 ? -13.141 -6.741 -12.226 1.00 97.31 207 ILE A N 1
ATOM 1680 C CA . ILE A 1 207 ? -11.847 -7.418 -12.390 1.00 97.31 207 ILE A CA 1
ATOM 1681 C C . ILE A 1 207 ? -11.944 -8.908 -12.053 1.00 97.31 207 ILE A C 1
ATOM 1683 O O . ILE A 1 207 ? -12.703 -9.328 -11.176 1.00 97.31 207 ILE A O 1
ATOM 1687 N N . PHE A 1 208 ? -11.114 -9.706 -12.721 1.00 96.50 208 PHE A N 1
ATOM 1688 C CA . PHE A 1 208 ? -10.911 -11.115 -12.394 1.00 96.50 208 PHE A CA 1
ATOM 1689 C C . PHE A 1 208 ? -9.709 -11.276 -11.470 1.00 96.50 208 PHE A C 1
ATOM 1691 O O . PHE A 1 208 ? -8.603 -10.844 -11.814 1.00 96.50 208 PHE A O 1
ATOM 1698 N N . LEU A 1 209 ? -9.940 -11.924 -10.328 1.00 97.50 209 LEU A N 1
ATOM 1699 C CA . LEU A 1 209 ? -8.914 -12.196 -9.324 1.00 97.50 209 LEU A CA 1
ATOM 1700 C C . LEU A 1 209 ? -8.027 -13.388 -9.721 1.00 97.50 209 LEU A C 1
ATOM 1702 O O . LEU A 1 209 ? -6.819 -13.349 -9.518 1.00 97.50 209 LEU A O 1
ATOM 1706 N N . LYS A 1 210 ? -8.607 -14.419 -10.352 1.00 94.88 210 LYS A N 1
ATOM 1707 C CA . LYS A 1 210 ? -7.872 -15.590 -10.861 1.00 94.88 210 LYS A CA 1
ATOM 1708 C C . LYS A 1 210 ? -7.842 -15.602 -12.382 1.00 94.88 210 LYS A C 1
ATOM 1710 O O . LYS A 1 210 ? -8.859 -15.327 -13.024 1.00 94.88 210 LYS A O 1
ATOM 1715 N N . ARG A 1 211 ? -6.675 -15.923 -12.953 1.00 91.88 211 ARG A N 1
ATOM 1716 C CA . ARG A 1 211 ? -6.438 -15.909 -14.404 1.00 91.88 211 ARG A CA 1
ATOM 1717 C C . ARG A 1 211 ? -5.580 -17.095 -14.869 1.00 91.88 211 ARG A C 1
ATOM 1719 O O . ARG A 1 211 ? -4.754 -17.568 -14.093 1.00 91.88 211 ARG A O 1
ATOM 1726 N N . PRO A 1 212 ? -5.737 -17.549 -16.127 1.00 88.00 212 PRO A N 1
ATOM 1727 C CA . PRO A 1 212 ? -6.687 -17.037 -17.116 1.00 88.00 212 PRO A CA 1
ATOM 1728 C C . PRO A 1 212 ? -8.150 -17.374 -16.775 1.00 88.00 212 PRO A C 1
ATOM 1730 O O . PRO A 1 212 ? -8.425 -18.243 -15.948 1.00 88.00 212 PRO A O 1
ATOM 1733 N N . VAL A 1 213 ? -9.096 -16.646 -17.375 1.00 83.19 213 VAL A N 1
ATOM 1734 C CA . VAL A 1 213 ? -10.528 -16.760 -17.048 1.00 83.19 213 VAL A CA 1
ATOM 1735 C C . VAL A 1 213 ? -11.107 -18.042 -17.652 1.00 83.19 213 VAL A C 1
ATOM 1737 O O . VAL A 1 213 ? -11.523 -18.063 -18.808 1.00 83.19 213 VAL A O 1
ATOM 1740 N N . VAL A 1 214 ? -11.121 -19.118 -16.864 1.00 81.50 214 VAL A N 1
ATOM 1741 C CA . VAL A 1 214 ? -11.643 -20.437 -17.274 1.00 81.50 214 VAL A CA 1
ATOM 1742 C C . VAL A 1 214 ? -12.987 -20.782 -16.627 1.00 81.50 214 VAL A C 1
ATOM 1744 O O . VAL A 1 214 ? -13.814 -21.443 -17.248 1.00 81.50 214 VAL A O 1
ATOM 1747 N N . ASP A 1 215 ? -13.262 -20.254 -15.433 1.00 83.19 215 ASP A N 1
ATOM 1748 C CA . ASP A 1 215 ? -14.451 -20.587 -14.632 1.00 83.19 215 ASP A CA 1
ATOM 1749 C C . ASP A 1 215 ? -15.595 -19.568 -14.813 1.00 83.19 215 ASP A C 1
ATOM 1751 O O . ASP A 1 215 ? -16.346 -19.263 -13.879 1.00 83.19 215 ASP A O 1
ATOM 1755 N N . GLY A 1 216 ? -15.706 -18.969 -16.003 1.00 85.44 216 GLY A N 1
ATOM 1756 C CA . GLY A 1 216 ? -16.655 -17.886 -16.272 1.00 85.44 216 GLY A CA 1
ATOM 1757 C C . GLY A 1 216 ? -16.484 -16.716 -15.293 1.00 85.44 216 GLY A C 1
ATOM 1758 O O . GLY A 1 216 ? -15.373 -16.253 -15.058 1.00 85.44 216 GLY A O 1
ATOM 1759 N N . ASN A 1 217 ? -17.581 -16.248 -14.687 1.00 90.56 217 ASN A N 1
ATOM 1760 C CA . ASN A 1 217 ? -17.567 -15.126 -13.733 1.00 90.56 217 ASN A CA 1
ATOM 1761 C C . ASN A 1 217 ? -17.274 -15.533 -12.277 1.00 90.56 217 ASN A C 1
ATOM 1763 O O . ASN A 1 217 ? -17.392 -14.699 -11.382 1.00 90.56 217 ASN A O 1
ATOM 1767 N N . THR A 1 218 ? -16.905 -16.791 -12.012 1.00 92.62 218 THR A N 1
ATOM 1768 C CA . THR A 1 218 ? -16.721 -17.302 -10.639 1.00 92.62 218 THR A CA 1
ATOM 1769 C C . THR A 1 218 ? -15.715 -16.470 -9.843 1.00 92.62 218 THR A C 1
ATOM 1771 O O . THR A 1 218 ? -15.978 -16.105 -8.701 1.00 92.62 218 THR A O 1
ATOM 1774 N N . TRP A 1 219 ? -14.598 -16.085 -10.457 1.00 95.75 219 TRP A N 1
ATOM 1775 C CA . TRP A 1 219 ? -13.532 -15.324 -9.794 1.00 95.75 219 TRP A CA 1
ATOM 1776 C C . TRP A 1 219 ? -13.552 -13.824 -10.105 1.00 95.75 219 TRP A C 1
ATOM 1778 O O . TRP A 1 219 ? -12.544 -13.142 -9.920 1.00 95.75 219 TRP A O 1
ATOM 1788 N N . ARG A 1 220 ? -14.687 -13.300 -10.585 1.00 96.88 220 ARG A N 1
ATOM 1789 C CA . ARG A 1 220 ? -14.886 -11.857 -10.751 1.00 96.88 220 ARG A CA 1
ATOM 1790 C C . ARG A 1 220 ? -15.232 -11.226 -9.403 1.00 96.88 220 ARG A C 1
ATOM 1792 O O . ARG A 1 220 ? -16.053 -11.780 -8.670 1.00 96.88 220 ARG A O 1
ATOM 1799 N N . LEU A 1 221 ? -14.590 -10.109 -9.057 1.00 98.56 221 LEU A N 1
ATOM 1800 C CA . LEU A 1 221 ? -14.652 -9.524 -7.711 1.00 98.56 221 LEU A CA 1
ATOM 1801 C C . LEU A 1 221 ? -16.095 -9.263 -7.248 1.00 98.56 221 LEU A C 1
ATOM 1803 O O . LEU A 1 221 ? -16.494 -9.739 -6.188 1.00 98.56 221 LEU A O 1
ATOM 1807 N N . ASP A 1 222 ? -16.898 -8.569 -8.050 1.00 98.12 222 ASP A N 1
ATOM 1808 C CA . ASP A 1 222 ? -18.320 -8.320 -7.790 1.00 98.12 222 ASP A CA 1
ATOM 1809 C C . ASP A 1 222 ? -19.133 -9.606 -7.545 1.00 98.12 222 ASP A C 1
ATOM 1811 O O . ASP A 1 222 ? -19.944 -9.660 -6.619 1.00 98.12 222 ASP A O 1
ATOM 1815 N N . HIS A 1 223 ? -18.886 -10.673 -8.308 1.00 98.12 223 HIS A N 1
ATOM 1816 C CA . HIS A 1 223 ? -19.525 -11.975 -8.107 1.00 98.12 223 HIS A CA 1
ATOM 1817 C C . HIS A 1 223 ? -19.089 -12.652 -6.804 1.00 98.12 223 HIS A C 1
ATOM 1819 O O . HIS A 1 223 ? -19.909 -13.339 -6.190 1.00 98.12 223 HIS A O 1
ATOM 1825 N N . VAL A 1 224 ? -17.832 -12.477 -6.378 1.00 98.56 224 VAL A N 1
ATOM 1826 C CA . VAL A 1 224 ? -17.339 -12.967 -5.079 1.00 98.56 224 VAL A CA 1
ATOM 1827 C C . VAL A 1 224 ? -18.024 -12.230 -3.946 1.00 98.56 224 VAL A C 1
ATOM 1829 O O . VAL A 1 224 ? -18.651 -12.848 -3.088 1.00 98.56 224 VAL A O 1
ATOM 1832 N N . LEU A 1 225 ? -18.010 -10.903 -3.983 1.00 98.75 225 LEU A N 1
ATOM 1833 C CA . LEU A 1 225 ? -18.640 -10.100 -2.943 1.00 98.75 225 LEU A CA 1
ATOM 1834 C C . LEU A 1 225 ? -20.147 -10.370 -2.865 1.00 98.75 225 LEU A C 1
ATOM 1836 O O . LEU A 1 225 ? -20.676 -10.542 -1.769 1.00 98.75 225 LEU A O 1
ATOM 1840 N N . LYS A 1 226 ? -20.837 -10.492 -4.006 1.00 98.62 226 LYS A N 1
ATOM 1841 C CA . LYS A 1 226 ? -22.270 -10.804 -4.040 1.00 98.62 226 LYS A CA 1
ATOM 1842 C C . LYS A 1 226 ? -22.589 -12.127 -3.341 1.00 98.62 226 LYS A C 1
ATOM 1844 O O . LYS A 1 226 ? -23.414 -12.137 -2.433 1.00 98.62 226 LYS A O 1
ATOM 1849 N N . ARG A 1 227 ? -21.926 -13.228 -3.714 1.00 98.31 227 ARG A N 1
ATOM 1850 C CA . ARG A 1 227 ? -22.228 -14.547 -3.124 1.00 98.31 227 ARG A CA 1
ATOM 1851 C C . ARG A 1 227 ? -21.884 -14.614 -1.636 1.00 98.31 227 ARG A C 1
ATOM 1853 O O . ARG A 1 227 ? -22.604 -15.245 -0.869 1.00 98.31 227 ARG A O 1
ATOM 1860 N N . LYS A 1 228 ? -20.821 -13.933 -1.196 1.00 98.75 228 LYS A N 1
ATOM 1861 C CA . LYS A 1 228 ? -20.483 -13.846 0.232 1.00 98.75 228 LYS A CA 1
ATOM 1862 C C . LYS A 1 228 ? -21.510 -13.013 0.995 1.00 98.75 228 LYS A C 1
ATOM 1864 O O . LYS A 1 228 ? -21.937 -13.410 2.076 1.00 98.75 228 LYS A O 1
ATOM 1869 N N . ALA A 1 229 ? -21.981 -11.920 0.404 1.00 98.56 229 ALA A N 1
ATOM 1870 C CA . ALA A 1 229 ? -23.046 -11.107 0.973 1.00 98.56 229 ALA A CA 1
ATOM 1871 C C . ALA A 1 229 ? -24.371 -11.883 1.114 1.00 98.56 229 ALA A C 1
ATOM 1873 O O . ALA A 1 229 ? -25.032 -11.750 2.147 1.00 98.56 229 ALA A O 1
ATOM 1874 N N . GLU A 1 230 ? -24.723 -12.721 0.129 1.00 98.56 230 GLU A N 1
ATOM 1875 C CA . GLU A 1 230 ? -25.878 -13.639 0.165 1.00 98.56 230 GLU A CA 1
ATOM 1876 C C . GLU A 1 230 ? -25.744 -14.711 1.263 1.00 98.56 230 GLU A C 1
ATOM 1878 O O . GLU A 1 230 ? -26.737 -15.105 1.869 1.00 98.56 230 GLU A O 1
ATOM 1883 N N . GLN A 1 231 ? -24.515 -15.133 1.581 1.00 98.31 231 GLN A N 1
ATOM 1884 C CA . GLN A 1 231 ? -24.210 -16.039 2.700 1.00 98.31 231 GLN A CA 1
ATOM 1885 C C . GLN A 1 231 ? -24.237 -15.347 4.078 1.00 98.31 231 GLN A C 1
ATOM 1887 O O . GLN A 1 231 ? -23.988 -15.992 5.093 1.00 98.31 231 GLN A O 1
ATOM 1892 N N . GLY A 1 232 ? -24.548 -14.048 4.135 1.00 96.56 232 GLY A N 1
ATOM 1893 C CA . GLY A 1 232 ? -24.666 -13.284 5.380 1.00 96.56 232 GLY A CA 1
ATOM 1894 C C . GLY A 1 232 ? -23.418 -12.492 5.779 1.00 96.56 232 GLY A C 1
ATOM 1895 O O . GLY A 1 232 ? -23.473 -11.769 6.774 1.00 96.56 232 GLY A O 1
ATOM 1896 N N . VAL A 1 233 ? -22.332 -12.564 5.001 1.00 98.12 233 VAL A N 1
ATOM 1897 C CA . VAL A 1 233 ? -21.104 -11.793 5.257 1.00 98.12 233 VAL A CA 1
ATOM 1898 C C . VAL A 1 233 ? -21.376 -10.303 5.053 1.00 98.12 233 VAL A C 1
ATOM 1900 O O . VAL A 1 233 ? -21.949 -9.893 4.040 1.00 98.12 233 VAL A O 1
ATOM 1903 N N . LYS A 1 234 ? -20.955 -9.466 6.004 1.00 97.38 234 LYS A N 1
ATOM 1904 C CA . LYS A 1 234 ? -21.049 -8.006 5.892 1.00 97.38 234 LYS A CA 1
ATOM 1905 C C . LYS A 1 234 ? -19.831 -7.462 5.171 1.00 97.38 234 LYS A C 1
ATOM 1907 O O . LYS A 1 234 ? -18.703 -7.696 5.586 1.00 97.38 234 LYS A O 1
ATOM 1912 N N . ILE A 1 235 ? -20.058 -6.681 4.126 1.00 98.62 235 ILE A N 1
ATOM 1913 C CA . ILE A 1 235 ? -18.987 -6.152 3.286 1.00 98.62 235 ILE A CA 1
ATOM 1914 C C . ILE A 1 235 ? -18.998 -4.633 3.399 1.00 98.62 235 ILE A C 1
ATOM 1916 O O . ILE A 1 235 ? -19.980 -3.982 3.039 1.00 98.62 235 ILE A O 1
ATOM 1920 N N . CYS A 1 236 ? -17.916 -4.064 3.923 1.00 98.12 236 CYS A N 1
ATOM 1921 C CA . CYS A 1 236 ? -17.750 -2.624 4.090 1.00 98.12 236 CYS A CA 1
ATOM 1922 C C . CYS A 1 236 ? -16.595 -2.137 3.214 1.00 98.12 236 CYS A C 1
ATOM 1924 O O . CYS A 1 236 ? -15.463 -2.584 3.376 1.00 98.12 236 CYS A O 1
ATOM 1926 N N . VAL A 1 237 ? -16.866 -1.192 2.316 1.00 98.25 237 VAL A N 1
ATOM 1927 C CA . VAL A 1 237 ? -15.866 -0.634 1.397 1.00 98.25 237 VAL A CA 1
ATOM 1928 C C . VAL A 1 237 ? -15.695 0.861 1.653 1.00 98.25 237 VAL A C 1
ATOM 1930 O O . VAL A 1 237 ? -16.667 1.620 1.587 1.00 98.25 237 VAL A O 1
ATOM 1933 N N . LEU A 1 238 ? -14.463 1.285 1.927 1.00 95.38 238 LEU A N 1
ATOM 1934 C CA . LEU A 1 238 ? -14.036 2.683 1.951 1.00 95.38 238 LEU A CA 1
ATOM 1935 C C . LEU A 1 238 ? -13.298 3.001 0.652 1.00 95.38 238 LEU A C 1
ATOM 1937 O O . LEU A 1 238 ? -12.242 2.438 0.376 1.00 95.38 238 LEU A O 1
ATOM 1941 N N . LEU A 1 239 ? -13.864 3.910 -0.134 1.00 94.44 239 LEU A N 1
ATOM 1942 C CA . LEU A 1 239 ? -13.309 4.356 -1.407 1.00 94.44 239 LEU A CA 1
ATOM 1943 C C . LEU A 1 239 ? -12.893 5.820 -1.331 1.00 94.44 239 LEU A C 1
ATOM 1945 O O . LEU A 1 239 ? -13.610 6.654 -0.766 1.00 94.44 239 LEU A O 1
ATOM 1949 N N . TYR A 1 240 ? -11.767 6.145 -1.959 1.00 92.69 240 TYR A N 1
ATOM 1950 C CA . TYR A 1 240 ? -11.438 7.535 -2.231 1.00 92.69 240 TYR A CA 1
ATOM 1951 C C . TYR A 1 240 ? -12.519 8.178 -3.116 1.00 92.69 240 TYR A C 1
ATOM 1953 O O . TYR A 1 240 ? -12.991 7.587 -4.089 1.00 92.69 240 TYR A O 1
ATOM 1961 N N . LYS A 1 241 ? -12.939 9.390 -2.741 1.00 90.81 241 LYS A N 1
ATOM 1962 C CA . LYS A 1 241 ? -13.803 10.250 -3.550 1.00 90.81 241 LYS A CA 1
ATOM 1963 C C . LYS A 1 241 ? -12.937 11.254 -4.298 1.00 90.81 241 LYS A C 1
ATOM 1965 O O . LYS A 1 241 ? -12.499 12.265 -3.748 1.00 90.81 241 LYS A O 1
ATOM 1970 N N . GLU A 1 242 ? -12.715 10.962 -5.561 1.00 87.19 242 GLU A N 1
ATOM 1971 C CA . GLU A 1 242 ? -11.957 11.791 -6.473 1.00 87.19 242 GLU A CA 1
ATOM 1972 C C . GLU A 1 242 ? -12.642 13.127 -6.778 1.00 87.19 242 GLU A C 1
ATOM 1974 O O . GLU A 1 242 ? -13.864 13.280 -6.683 1.00 87.19 242 GLU A O 1
ATOM 1979 N N . VAL A 1 243 ? -11.833 14.098 -7.198 1.00 81.50 243 VAL A N 1
ATOM 1980 C CA . VAL A 1 243 ? -12.331 15.290 -7.883 1.00 81.50 243 VAL A CA 1
ATOM 1981 C C . VAL A 1 243 ? -12.581 14.899 -9.341 1.00 81.50 243 VAL A C 1
ATOM 1983 O O . VAL A 1 243 ? -11.636 14.776 -10.115 1.00 81.50 243 VAL A O 1
ATOM 1986 N N . GLU A 1 244 ? -13.849 14.695 -9.711 1.00 75.56 244 GLU A N 1
ATOM 1987 C CA . GLU A 1 244 ? -14.271 14.097 -10.999 1.00 75.56 244 GLU A CA 1
ATOM 1988 C C . GLU A 1 244 ? -13.715 14.810 -12.249 1.00 75.56 244 GLU A C 1
ATOM 1990 O O . GLU A 1 244 ? -13.564 14.196 -13.300 1.00 75.56 244 GLU A O 1
ATOM 1995 N N . VAL A 1 245 ? -13.393 16.104 -12.150 1.00 67.69 245 VAL A N 1
ATOM 1996 C CA . VAL A 1 245 ? -12.812 16.893 -13.256 1.00 67.69 245 VAL A CA 1
ATOM 1997 C C . VAL A 1 245 ? -11.311 16.620 -13.446 1.00 67.69 245 VAL A C 1
ATOM 1999 O O . VAL A 1 245 ? -10.767 16.916 -14.507 1.00 67.69 245 VAL A O 1
ATOM 2002 N N . VAL A 1 246 ? -10.637 16.089 -12.422 1.00 68.25 246 VAL A N 1
ATOM 2003 C CA . VAL A 1 246 ? -9.179 15.884 -12.386 1.00 68.25 246 VAL A CA 1
ATOM 2004 C C . VAL A 1 246 ? -8.807 14.416 -12.578 1.00 68.25 246 VAL A C 1
ATOM 2006 O O . VAL A 1 246 ? -7.802 14.132 -13.216 1.00 68.25 246 VAL A O 1
ATOM 2009 N N . LEU A 1 247 ? -9.599 13.485 -12.037 1.00 77.25 247 LEU A N 1
ATOM 2010 C CA . LEU A 1 247 ? -9.285 12.055 -12.047 1.00 77.25 247 LEU A CA 1
ATOM 2011 C C . LEU A 1 247 ? -10.456 11.224 -12.579 1.00 77.25 247 LEU A C 1
ATOM 2013 O O . LEU A 1 247 ? -11.595 11.376 -12.139 1.00 77.25 247 LEU A O 1
ATOM 2017 N N . GLY A 1 248 ? -10.154 10.283 -13.476 1.00 80.31 248 GLY A N 1
ATOM 2018 C CA . GLY A 1 248 ? -11.126 9.419 -14.151 1.00 80.31 248 GLY A CA 1
ATOM 2019 C C . GLY A 1 248 ? -11.539 8.143 -13.402 1.00 80.31 248 GLY A C 1
ATOM 2020 O O . GLY A 1 248 ? -12.008 7.209 -14.048 1.00 80.31 248 GLY A O 1
ATOM 2021 N N . LEU A 1 249 ? -11.379 8.064 -12.072 1.00 86.38 249 LEU A N 1
ATOM 2022 C CA . LEU A 1 249 ? -11.589 6.820 -11.298 1.00 86.38 249 LEU A CA 1
ATOM 2023 C C . LEU A 1 249 ? -13.049 6.342 -11.278 1.00 86.38 249 LEU A C 1
ATOM 2025 O O . LEU A 1 249 ? -13.311 5.138 -11.219 1.00 86.38 249 LEU A O 1
ATOM 2029 N N . ASN A 1 250 ? -13.996 7.284 -11.327 1.00 90.75 250 ASN A N 1
ATOM 2030 C CA . ASN A 1 250 ? -15.439 7.058 -11.287 1.00 90.75 250 ASN A CA 1
ATOM 2031 C C . ASN A 1 250 ? -15.891 6.242 -10.060 1.00 90.75 250 ASN A C 1
ATOM 2033 O O . ASN A 1 250 ? -16.614 5.246 -10.171 1.00 90.75 250 ASN A O 1
ATOM 2037 N N . SER A 1 251 ? -15.489 6.669 -8.859 1.00 93.69 251 SER A N 1
ATOM 2038 C CA . SER A 1 251 ? -15.832 5.968 -7.610 1.00 93.69 251 SER A CA 1
ATOM 2039 C C . SER A 1 251 ? -17.344 5.910 -7.358 1.00 93.69 251 SER A C 1
ATOM 2041 O O . SER A 1 251 ? -17.830 5.003 -6.677 1.00 93.69 251 SER A O 1
ATOM 2043 N N . GLU A 1 252 ? -18.120 6.843 -7.922 1.00 94.00 252 GLU A N 1
ATOM 2044 C CA . GLU A 1 252 ? -19.586 6.818 -7.874 1.00 94.00 252 GLU A CA 1
ATOM 2045 C C . GLU A 1 252 ? -20.170 5.631 -8.656 1.00 94.00 252 GLU A C 1
ATOM 2047 O O . GLU A 1 252 ? -21.117 5.002 -8.176 1.00 94.00 252 GLU A O 1
ATOM 2052 N N . TYR A 1 253 ? -19.599 5.280 -9.816 1.00 95.50 253 TYR A N 1
ATOM 2053 C CA . TYR A 1 253 ? -19.968 4.062 -10.545 1.00 95.50 253 TYR A CA 1
ATOM 2054 C C . TYR A 1 253 ? -19.689 2.817 -9.702 1.00 95.50 253 TYR A C 1
ATOM 2056 O O . TYR A 1 253 ? -20.576 1.976 -9.538 1.00 95.50 253 TYR A O 1
ATOM 2064 N N . THR A 1 254 ? -18.500 2.727 -9.105 1.00 97.19 254 THR A N 1
ATOM 2065 C CA . THR A 1 254 ? -18.124 1.604 -8.237 1.00 97.19 254 THR A CA 1
ATOM 2066 C C . THR A 1 254 ? -19.073 1.473 -7.046 1.00 97.19 254 THR A C 1
ATOM 2068 O O . THR A 1 254 ? -19.587 0.385 -6.782 1.00 97.19 254 THR A O 1
ATOM 2071 N N . LYS A 1 255 ? -19.389 2.586 -6.367 1.00 96.56 255 LYS A N 1
ATOM 2072 C CA . LYS A 1 255 ? -20.354 2.620 -5.259 1.00 96.56 255 LYS A CA 1
ATOM 2073 C C . LYS A 1 255 ? -21.720 2.086 -5.683 1.00 96.56 255 LYS A C 1
ATOM 2075 O O . LYS A 1 255 ? -22.259 1.207 -5.012 1.00 96.56 255 LYS A O 1
ATOM 2080 N N . LYS A 1 256 ? -22.282 2.617 -6.774 1.00 97.44 256 LYS A N 1
ATOM 2081 C CA . LYS A 1 256 ? -23.601 2.207 -7.281 1.00 97.44 256 LYS A CA 1
ATOM 2082 C C . LYS A 1 256 ? -23.627 0.732 -7.660 1.00 97.44 256 LYS A C 1
ATOM 2084 O O . LYS A 1 256 ? -24.571 0.040 -7.297 1.00 97.44 256 LYS A O 1
ATOM 2089 N N . THR A 1 257 ? -22.583 0.262 -8.338 1.00 97.62 257 THR A N 1
ATOM 2090 C CA . THR A 1 257 ? -22.463 -1.129 -8.781 1.00 97.62 257 THR A CA 1
ATOM 2091 C C . THR A 1 257 ? -22.436 -2.072 -7.586 1.00 97.62 257 THR A C 1
ATOM 2093 O O . THR A 1 257 ? -23.294 -2.941 -7.486 1.00 97.62 257 THR A O 1
ATOM 2096 N N . LEU A 1 258 ? -21.531 -1.852 -6.626 1.00 98.38 258 LEU A N 1
ATOM 2097 C CA . LEU A 1 258 ? -21.388 -2.725 -5.460 1.00 98.38 258 LEU A CA 1
ATOM 2098 C C . LEU A 1 258 ? -22.613 -2.705 -4.535 1.00 98.38 258 LEU A C 1
ATOM 2100 O O . LEU A 1 258 ? -23.084 -3.763 -4.125 1.00 98.38 258 LEU A O 1
ATOM 2104 N N . MET A 1 259 ? -23.162 -1.524 -4.229 1.00 97.69 259 MET A N 1
ATOM 2105 C CA . MET A 1 259 ? -24.364 -1.420 -3.386 1.00 97.69 259 MET A CA 1
ATOM 2106 C C . MET A 1 259 ? -25.619 -1.974 -4.078 1.00 97.69 259 MET A C 1
ATOM 2108 O O . MET A 1 259 ? -26.576 -2.343 -3.401 1.00 97.69 259 MET A O 1
ATOM 2112 N N . GLY A 1 260 ? -25.623 -2.049 -5.413 1.00 98.06 260 GLY A N 1
ATOM 2113 C CA . GLY A 1 260 ? -26.690 -2.677 -6.190 1.00 98.06 260 GLY A CA 1
ATOM 2114 C C . GLY A 1 260 ? -26.689 -4.209 -6.137 1.00 98.06 260 GLY A C 1
ATOM 2115 O O . GLY A 1 260 ? -27.690 -4.818 -6.507 1.00 98.06 260 GLY A O 1
ATOM 2116 N N . LEU A 1 261 ? -25.603 -4.845 -5.676 1.00 97.94 261 LEU A N 1
ATOM 2117 C CA . LEU A 1 261 ? -25.483 -6.308 -5.647 1.00 97.94 261 LEU A CA 1
ATOM 2118 C C . LEU A 1 261 ? -26.269 -6.949 -4.497 1.00 97.94 261 LEU A C 1
ATOM 2120 O O . LEU A 1 261 ? -26.926 -7.966 -4.713 1.00 97.94 261 LEU A O 1
ATOM 2124 N N . HIS A 1 262 ? -26.168 -6.402 -3.278 1.00 98.62 262 HIS A N 1
ATOM 2125 C CA . HIS A 1 262 ? -26.805 -6.954 -2.078 1.00 98.62 262 HIS A CA 1
ATOM 2126 C C . HIS A 1 262 ? -26.828 -5.943 -0.915 1.00 98.62 262 HIS A C 1
ATOM 2128 O O . HIS A 1 262 ? -25.912 -5.137 -0.769 1.00 98.62 262 HIS A O 1
ATOM 2134 N N . SER A 1 263 ? -27.816 -6.031 -0.014 1.00 97.38 263 SER A N 1
ATOM 2135 C CA . SER A 1 263 ? -27.972 -5.107 1.130 1.00 97.38 263 SER A CA 1
ATOM 2136 C C . SER A 1 263 ? -26.877 -5.216 2.198 1.00 97.38 263 SER A C 1
ATOM 2138 O O . SER A 1 263 ? -26.689 -4.285 2.979 1.00 97.38 263 SER A O 1
ATOM 2140 N N . ASN A 1 264 ? -26.152 -6.339 2.241 1.00 97.81 264 ASN A N 1
ATOM 2141 C CA . ASN A 1 264 ? -24.999 -6.520 3.135 1.00 97.81 264 ASN A CA 1
ATOM 2142 C C . ASN A 1 264 ? -23.721 -5.836 2.620 1.00 97.81 264 ASN A C 1
ATOM 2144 O O . ASN A 1 264 ? -22.704 -5.882 3.309 1.00 97.81 264 ASN A O 1
ATOM 2148 N N . ILE A 1 265 ? -23.760 -5.204 1.441 1.00 98.38 265 ILE A N 1
ATOM 2149 C CA . ILE A 1 265 ? -22.630 -4.474 0.863 1.00 98.38 265 ILE A CA 1
ATOM 2150 C C . ILE A 1 265 ? -22.853 -2.976 1.067 1.00 98.38 265 ILE A C 1
ATOM 2152 O O . ILE A 1 265 ? -23.766 -2.372 0.505 1.00 98.38 265 ILE A O 1
ATOM 2156 N N . MET A 1 266 ? -21.997 -2.361 1.877 1.00 97.31 266 MET A N 1
ATOM 2157 C CA . MET A 1 266 ? -22.018 -0.930 2.158 1.00 97.31 266 MET A CA 1
ATOM 2158 C C . MET A 1 266 ? -20.754 -0.276 1.618 1.00 97.31 266 MET A C 1
ATOM 2160 O O . MET A 1 266 ? -19.646 -0.706 1.930 1.00 97.31 266 MET A O 1
ATOM 2164 N N . VAL A 1 267 ? -20.920 0.815 0.872 1.00 97.06 267 VAL A N 1
ATOM 2165 C CA . VAL A 1 267 ? -19.802 1.572 0.304 1.00 97.06 267 VAL A CA 1
ATOM 2166 C C . VAL A 1 267 ? -19.893 3.036 0.723 1.00 97.06 267 VAL A C 1
ATOM 2168 O O . VAL A 1 267 ? -20.914 3.698 0.507 1.00 97.06 267 VAL A O 1
ATOM 2171 N N . ILE A 1 268 ? -18.812 3.554 1.302 1.00 93.31 268 ILE A N 1
ATOM 2172 C CA . ILE A 1 268 ? -18.648 4.969 1.649 1.00 93.31 268 ILE A CA 1
ATOM 2173 C C . ILE A 1 268 ? -17.531 5.549 0.785 1.00 93.31 268 ILE A C 1
ATOM 2175 O O . ILE A 1 268 ? -16.504 4.909 0.575 1.00 93.31 268 ILE A O 1
ATOM 2179 N N . ARG A 1 269 ? -17.753 6.768 0.286 1.00 92.50 269 ARG A N 1
ATOM 2180 C CA . ARG A 1 269 ? -16.759 7.545 -0.460 1.00 92.50 269 ARG A CA 1
ATOM 2181 C C . ARG A 1 269 ? -16.347 8.750 0.376 1.00 92.50 269 ARG A C 1
ATOM 2183 O O . ARG A 1 269 ? -17.225 9.384 0.959 1.00 92.50 269 ARG A O 1
ATOM 2190 N N . HIS A 1 270 ? -15.058 9.060 0.436 1.00 88.06 270 HIS A N 1
ATOM 2191 C CA . HIS A 1 270 ? -14.527 10.199 1.193 1.00 88.06 270 HIS A CA 1
ATOM 2192 C C . HIS A 1 270 ? -13.205 10.691 0.563 1.00 88.06 270 HIS A C 1
ATOM 2194 O O . HIS A 1 270 ? -12.462 9.852 0.048 1.00 88.06 270 HIS A O 1
ATOM 2200 N N . PRO A 1 271 ? -12.873 11.999 0.575 1.00 84.81 271 PRO A N 1
ATOM 2201 C CA . PRO A 1 271 ? -13.570 13.137 1.192 1.00 84.81 271 PRO A CA 1
ATOM 2202 C C . PRO A 1 271 ? -14.660 13.778 0.330 1.00 84.81 271 PRO A C 1
ATOM 2204 O O . PRO A 1 271 ? -14.600 13.766 -0.894 1.00 84.81 271 PRO A O 1
ATOM 2207 N N . ASP A 1 272 ? -15.652 14.395 0.973 1.00 78.62 272 ASP A N 1
ATOM 2208 C CA . ASP A 1 272 ? -16.561 15.308 0.278 1.00 78.62 272 ASP A CA 1
ATOM 2209 C C . ASP A 1 272 ? -15.857 16.642 -0.006 1.00 78.62 272 ASP A C 1
ATOM 2211 O O . ASP A 1 272 ? -15.324 17.285 0.897 1.00 78.62 272 ASP A O 1
ATOM 2215 N N . HIS A 1 273 ? -15.883 17.067 -1.270 1.00 70.62 273 HIS A N 1
ATOM 2216 C CA . HIS A 1 273 ? -15.303 18.331 -1.721 1.00 70.62 273 HIS A CA 1
ATOM 2217 C C . HIS A 1 273 ? -16.359 19.439 -1.692 1.00 70.62 273 HIS A C 1
ATOM 2219 O O . HIS A 1 273 ? -17.434 19.286 -2.276 1.00 70.62 273 HIS A O 1
ATOM 2225 N N . VAL A 1 274 ? -16.059 20.561 -1.030 1.00 59.75 274 VAL A N 1
ATOM 2226 C CA . VAL A 1 274 ? -16.882 21.785 -1.065 1.00 59.75 274 VAL A CA 1
ATOM 2227 C C . VAL A 1 274 ? -16.274 22.774 -2.069 1.00 59.75 274 VAL A C 1
ATOM 2229 O O . VAL A 1 274 ? -15.047 22.881 -2.112 1.00 59.75 274 VAL A O 1
ATOM 2232 N N . PRO A 1 275 ? -17.076 23.538 -2.840 1.00 47.91 275 PRO A N 1
ATOM 2233 C CA . PRO A 1 275 ? -16.583 24.364 -3.954 1.00 47.91 275 PRO A CA 1
ATOM 2234 C C . PRO A 1 275 ? -15.494 25.391 -3.601 1.00 47.91 275 PRO A C 1
ATOM 2236 O O . PRO A 1 275 ? -14.751 25.810 -4.479 1.00 47.91 275 PRO A O 1
ATOM 2239 N N . SER A 1 276 ? -15.392 25.808 -2.335 1.00 47.06 276 SER A N 1
ATOM 2240 C CA . SER A 1 276 ? -14.438 26.820 -1.860 1.00 47.06 276 SER A CA 1
ATOM 2241 C C . SER A 1 276 ? -13.122 26.258 -1.308 1.00 47.06 276 SER A C 1
ATOM 2243 O O . SER A 1 276 ? -12.189 27.024 -1.094 1.00 47.06 276 SER A O 1
ATOM 2245 N N . THR A 1 277 ? -13.040 24.952 -1.035 1.00 52.72 277 THR A N 1
ATOM 2246 C CA . THR A 1 277 ? -11.871 24.292 -0.426 1.00 52.72 277 THR A CA 1
ATOM 2247 C C . THR A 1 277 ? -11.823 22.836 -0.891 1.00 52.72 277 THR A C 1
ATOM 2249 O O . THR A 1 277 ? -12.236 21.928 -0.163 1.00 52.72 277 THR A O 1
ATOM 2252 N N . ALA A 1 278 ? -11.381 22.604 -2.127 1.00 58.91 278 ALA A N 1
ATOM 2253 C CA . ALA A 1 278 ? -11.090 21.249 -2.581 1.00 58.91 278 ALA A CA 1
ATOM 2254 C C . ALA A 1 278 ? -9.902 20.703 -1.775 1.00 58.91 278 ALA A C 1
ATOM 2256 O O . ALA A 1 278 ? -8.858 21.351 -1.682 1.00 58.91 278 ALA A O 1
ATOM 2257 N N . LEU A 1 279 ? -10.073 19.534 -1.157 1.00 66.50 279 LEU A N 1
ATOM 2258 C CA . LEU A 1 279 ? -8.977 18.861 -0.475 1.00 66.50 279 LEU A CA 1
ATOM 2259 C C . LEU A 1 279 ? -8.079 18.220 -1.542 1.00 66.50 279 LEU A C 1
ATOM 2261 O O . LEU A 1 279 ? -8.565 17.459 -2.375 1.00 66.50 279 LEU A O 1
ATOM 2265 N N . LEU A 1 280 ? -6.781 18.527 -1.518 1.00 73.81 280 LEU A N 1
ATOM 2266 C CA . LEU A 1 280 ? -5.810 18.034 -2.509 1.00 73.81 280 LEU A CA 1
ATOM 2267 C C . LEU A 1 280 ? -5.347 16.588 -2.251 1.00 73.81 280 LEU A C 1
ATOM 2269 O O . LEU A 1 280 ? -4.692 15.978 -3.101 1.00 73.81 280 LEU A O 1
ATOM 2273 N N . TRP A 1 281 ? -5.675 16.062 -1.070 1.00 82.94 281 TRP A N 1
ATOM 2274 C CA . TRP A 1 281 ? -5.189 14.784 -0.558 1.00 82.94 281 TRP A CA 1
ATOM 2275 C C . TRP A 1 281 ? -6.159 13.638 -0.838 1.00 82.94 281 TRP A C 1
ATOM 2277 O O . TRP A 1 281 ? -7.366 13.840 -1.020 1.00 82.94 281 TRP A O 1
ATOM 2287 N N . ALA A 1 282 ? -5.624 12.423 -0.854 1.00 83.62 282 ALA A N 1
ATOM 2288 C CA . ALA A 1 282 ? -6.349 11.205 -1.161 1.00 83.62 282 ALA A CA 1
ATOM 2289 C C . ALA A 1 282 ? -6.277 10.165 -0.039 1.00 83.62 282 ALA A C 1
ATOM 2291 O O . ALA A 1 282 ? -5.385 10.160 0.810 1.00 83.62 282 ALA A O 1
ATOM 2292 N N . HIS A 1 283 ? -7.260 9.268 -0.049 1.00 85.50 283 HIS A N 1
ATOM 2293 C CA . HIS A 1 283 ? -7.150 7.998 0.654 1.00 85.50 283 HIS A CA 1
ATOM 2294 C C . HIS A 1 283 ? -6.392 7.036 -0.241 1.00 85.50 283 HIS A C 1
ATOM 2296 O O . HIS A 1 283 ? -6.914 6.645 -1.285 1.00 85.50 283 HIS A O 1
ATOM 2302 N N . HIS A 1 284 ? -5.149 6.736 0.120 1.00 87.62 284 HIS A N 1
ATOM 2303 C CA . HIS A 1 284 ? -4.224 6.033 -0.756 1.00 87.62 284 HIS A CA 1
ATOM 2304 C C . HIS A 1 284 ? -3.877 4.624 -0.252 1.00 87.62 284 HIS A C 1
ATOM 2306 O O . HIS A 1 284 ? -3.295 3.827 -0.985 1.00 87.62 284 HIS A O 1
ATOM 2312 N N . GLU A 1 285 ? -4.351 4.244 0.933 1.00 86.44 285 GLU A N 1
ATOM 2313 C CA . GLU A 1 285 ? -4.190 2.898 1.471 1.00 86.44 285 GLU A CA 1
ATOM 2314 C C . GLU A 1 285 ? -5.018 1.830 0.728 1.00 86.44 285 GLU A C 1
ATOM 2316 O O . GLU A 1 285 ? -6.239 1.943 0.572 1.00 86.44 285 GLU A O 1
ATOM 2321 N N . LYS A 1 286 ? -4.361 0.734 0.335 1.00 96.25 286 LYS A N 1
ATOM 2322 C CA . LYS A 1 286 ? -5.001 -0.438 -0.275 1.00 96.25 286 LYS A CA 1
ATOM 2323 C C . LYS A 1 286 ? -4.975 -1.590 0.715 1.00 96.25 286 LYS A C 1
ATOM 2325 O O . LYS A 1 286 ? -3.897 -2.051 1.090 1.00 96.25 286 LYS A O 1
ATOM 2330 N N . SER A 1 287 ? -6.144 -2.040 1.160 1.00 97.19 287 SER A N 1
ATOM 2331 C CA . SER A 1 287 ? -6.228 -3.160 2.096 1.00 97.19 287 SER A CA 1
ATOM 2332 C C . SER A 1 287 ? -7.496 -3.983 1.921 1.00 97.19 287 SER A C 1
ATOM 2334 O O . SER A 1 287 ? -8.551 -3.461 1.558 1.00 97.19 287 SER A O 1
ATOM 2336 N N . VAL A 1 288 ? -7.388 -5.280 2.210 1.00 98.62 288 VAL A N 1
ATOM 2337 C CA . VAL A 1 288 ? -8.517 -6.213 2.301 1.00 98.62 288 VAL A CA 1
ATOM 2338 C C . VAL A 1 288 ? -8.391 -6.985 3.607 1.00 98.62 288 VAL A C 1
ATOM 2340 O O . VAL A 1 288 ? -7.409 -7.692 3.809 1.00 98.62 288 VAL A O 1
ATOM 2343 N N . VAL A 1 289 ? -9.371 -6.870 4.498 1.00 98.56 289 VAL A N 1
ATOM 2344 C CA . VAL A 1 289 ? -9.390 -7.570 5.789 1.00 98.56 289 VAL A CA 1
ATOM 2345 C C . VAL A 1 289 ? -10.546 -8.557 5.820 1.00 98.56 289 VAL A C 1
ATOM 2347 O O . VAL A 1 289 ? -11.689 -8.174 5.576 1.00 98.56 289 VAL A O 1
ATOM 2350 N N . ILE A 1 290 ? -10.246 -9.808 6.158 1.00 98.31 290 ILE A N 1
ATOM 2351 C CA . ILE A 1 290 ? -11.199 -10.909 6.275 1.00 98.31 290 ILE A CA 1
ATOM 2352 C C . ILE A 1 290 ? -11.340 -11.292 7.744 1.00 98.31 290 ILE A C 1
ATOM 2354 O O . ILE A 1 290 ? -10.350 -11.616 8.410 1.00 98.31 290 ILE A O 1
ATOM 2358 N N . ASP A 1 291 ? -12.570 -11.220 8.254 1.00 95.50 291 ASP A N 1
ATOM 2359 C CA . ASP A 1 291 ? -12.967 -11.632 9.605 1.00 95.50 291 ASP A CA 1
ATOM 2360 C C . ASP A 1 291 ? -12.033 -11.082 10.707 1.00 95.50 291 ASP A C 1
ATOM 2362 O O . ASP A 1 291 ? -11.756 -11.742 11.707 1.00 95.50 291 ASP A O 1
ATOM 2366 N N . GLN A 1 292 ? -11.464 -9.888 10.479 1.00 93.50 292 GLN A N 1
ATOM 2367 C CA . GLN A 1 292 ? -10.487 -9.210 11.349 1.00 93.50 292 GLN A CA 1
ATOM 2368 C C . GLN A 1 292 ? -9.291 -10.086 11.786 1.00 93.50 292 GLN A C 1
ATOM 2370 O O . GLN A 1 292 ? -8.685 -9.849 12.836 1.00 93.50 292 GLN A O 1
ATOM 2375 N N . SER A 1 293 ? -8.968 -11.117 11.002 1.00 93.06 293 SER A N 1
ATOM 2376 C CA . SER A 1 293 ? -8.004 -12.169 11.355 1.00 93.06 293 SER A CA 1
ATOM 2377 C C . SER A 1 293 ? -6.968 -12.436 10.266 1.00 93.06 293 SER A C 1
ATOM 2379 O O . SER A 1 293 ? -5.878 -12.919 10.579 1.00 93.06 293 SER A O 1
ATOM 2381 N N . LEU A 1 294 ? -7.269 -12.057 9.024 1.00 97.56 294 LEU A N 1
ATOM 2382 C CA . LEU A 1 294 ? -6.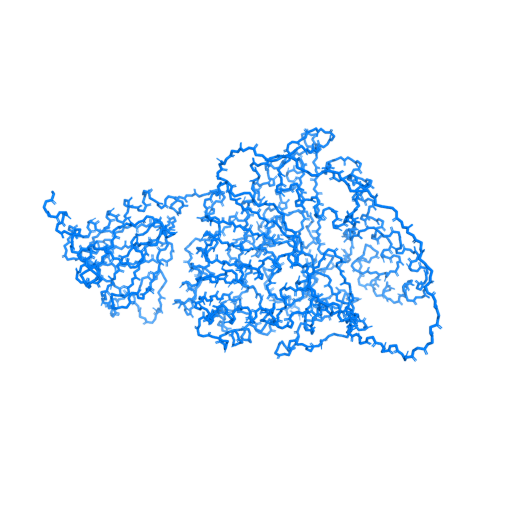355 -12.025 7.890 1.00 97.56 294 LEU A CA 1
ATOM 2383 C C . LEU A 1 294 ? -6.476 -10.660 7.214 1.00 97.56 294 LEU A C 1
ATOM 2385 O O . LEU A 1 294 ? -7.585 -10.202 6.947 1.00 97.56 294 LEU A O 1
ATOM 2389 N N . ALA A 1 295 ? -5.351 -10.005 6.951 1.00 98.06 295 ALA A N 1
ATOM 2390 C CA . ALA A 1 295 ? -5.321 -8.723 6.265 1.00 98.06 295 ALA A CA 1
ATOM 2391 C C . ALA A 1 295 ? -4.276 -8.728 5.154 1.00 98.06 295 ALA A C 1
ATOM 2393 O O . ALA A 1 295 ? -3.140 -9.141 5.375 1.00 98.06 295 ALA A O 1
ATOM 2394 N N . PHE A 1 296 ? -4.669 -8.227 3.992 1.00 98.56 296 PHE A N 1
ATOM 2395 C CA . PHE A 1 296 ? -3.818 -7.944 2.847 1.00 98.56 296 PHE A CA 1
ATOM 2396 C C . PHE A 1 296 ? -3.605 -6.434 2.752 1.00 98.56 296 PHE A C 1
ATOM 2398 O O . PHE A 1 296 ? -4.562 -5.679 2.935 1.00 98.56 296 PHE A O 1
ATOM 2405 N N . LEU A 1 297 ? -2.379 -5.997 2.473 1.00 94.75 297 LEU A N 1
ATOM 2406 C CA . LEU A 1 297 ? -2.034 -4.600 2.209 1.00 94.75 297 LEU A CA 1
ATOM 2407 C C . LEU A 1 297 ? -0.825 -4.493 1.267 1.00 94.75 297 LEU A C 1
ATOM 2409 O O . LEU A 1 297 ? -0.068 -5.449 1.119 1.00 94.75 297 LEU A O 1
ATOM 2413 N N . GLY A 1 298 ? -0.621 -3.333 0.647 1.00 88.62 298 GLY A N 1
ATOM 2414 C CA . GLY A 1 298 ? 0.516 -3.081 -0.246 1.00 88.62 298 GLY A CA 1
ATOM 2415 C C . GLY A 1 298 ? 0.250 -1.933 -1.216 1.00 88.62 298 GLY A C 1
ATOM 2416 O O . GLY A 1 298 ? -0.606 -1.089 -0.943 1.00 88.62 298 GLY A O 1
ATOM 2417 N N . GLY A 1 299 ? 0.956 -1.922 -2.350 1.00 88.62 299 GLY A N 1
ATOM 2418 C CA . GLY A 1 299 ? 0.735 -0.961 -3.444 1.00 88.62 299 GLY A CA 1
ATOM 2419 C C . GLY A 1 299 ? -0.433 -1.321 -4.377 1.00 88.62 299 GLY A C 1
ATOM 2420 O O . GLY A 1 299 ? -0.947 -0.468 -5.103 1.00 88.62 299 GLY A O 1
ATOM 2421 N N . ILE A 1 300 ? -0.934 -2.558 -4.287 1.00 97.19 300 ILE A N 1
ATOM 2422 C CA . ILE A 1 300 ? -1.846 -3.146 -5.272 1.00 97.19 300 ILE A CA 1
ATOM 2423 C C . ILE A 1 300 ? -3.322 -2.858 -4.935 1.00 97.19 300 ILE A C 1
ATOM 2425 O O . ILE A 1 300 ? -3.913 -3.486 -4.053 1.00 97.19 300 ILE A O 1
ATOM 2429 N N . ASP A 1 301 ? -3.952 -1.955 -5.693 1.00 97.88 301 ASP A N 1
ATOM 2430 C CA . ASP A 1 301 ? -5.413 -1.763 -5.699 1.00 97.88 301 ASP A CA 1
ATOM 2431 C C . ASP A 1 301 ? -6.139 -2.947 -6.380 1.00 97.88 301 ASP A C 1
ATOM 2433 O O . ASP A 1 301 ? -5.660 -3.517 -7.364 1.00 97.88 301 ASP A O 1
ATOM 2437 N N . LEU A 1 302 ? -7.365 -3.257 -5.937 1.00 98.31 302 LEU A N 1
ATOM 2438 C CA . LEU A 1 302 ? -8.289 -4.155 -6.650 1.00 98.31 302 LEU A CA 1
ATOM 2439 C C . LEU A 1 302 ? -8.922 -3.438 -7.859 1.00 98.31 302 LEU A C 1
ATOM 2441 O O . LEU A 1 302 ? -10.132 -3.193 -7.906 1.00 98.31 302 LEU A O 1
ATOM 2445 N N . ALA A 1 303 ? -8.093 -3.065 -8.833 1.00 97.75 303 ALA A N 1
ATOM 2446 C CA . ALA A 1 303 ? -8.489 -2.243 -9.971 1.00 97.75 303 ALA A CA 1
ATOM 2447 C C . ALA A 1 303 ? -7.847 -2.670 -11.299 1.00 97.75 303 ALA A C 1
ATOM 2449 O O . ALA A 1 303 ? -6.924 -3.487 -11.337 1.00 97.75 303 ALA A O 1
ATOM 2450 N N . TYR A 1 304 ? -8.358 -2.107 -12.399 1.00 97.44 304 TYR A N 1
ATOM 2451 C CA . TYR A 1 304 ? -7.854 -2.379 -13.744 1.00 97.44 304 TYR A CA 1
ATOM 2452 C C . TYR A 1 304 ? -6.349 -2.121 -13.869 1.00 97.44 304 TYR A C 1
ATOM 2454 O O . TYR A 1 304 ? -5.815 -1.170 -13.288 1.00 97.44 304 TYR A O 1
ATOM 2462 N N . GLY A 1 305 ? -5.679 -2.973 -14.642 1.00 96.19 305 GLY A N 1
ATOM 2463 C CA . GLY A 1 305 ? -4.271 -2.842 -15.008 1.00 96.19 305 GLY A CA 1
ATOM 2464 C C . GLY A 1 305 ? -3.264 -3.316 -13.966 1.00 96.19 305 GLY A C 1
ATOM 2465 O O . GLY A 1 305 ? -2.082 -3.377 -14.285 1.00 96.19 305 GLY A O 1
ATOM 2466 N N . ARG A 1 306 ? -3.711 -3.664 -12.750 1.00 97.81 306 ARG A N 1
ATOM 2467 C CA . ARG A 1 306 ? -2.828 -4.085 -11.645 1.00 97.81 306 ARG A CA 1
ATOM 2468 C C . ARG A 1 306 ? -2.402 -5.538 -11.746 1.00 97.81 306 ARG A C 1
ATOM 2470 O O . ARG A 1 306 ? -1.310 -5.872 -11.310 1.00 97.81 306 ARG A O 1
ATOM 2477 N N . TRP A 1 307 ? -3.263 -6.401 -12.291 1.00 98.06 307 TRP A N 1
ATOM 2478 C CA . TRP A 1 307 ? -2.933 -7.814 -12.437 1.00 98.06 307 TRP A CA 1
ATOM 2479 C C . TRP A 1 307 ? -1.765 -7.984 -13.409 1.00 98.06 307 TRP A C 1
ATOM 2481 O O . TRP A 1 307 ? -1.852 -7.564 -14.564 1.00 98.06 307 TRP A O 1
ATOM 2491 N N . ASP A 1 308 ? -0.703 -8.629 -12.950 1.00 97.69 308 ASP A N 1
ATOM 2492 C CA . ASP A 1 308 ? 0.432 -9.045 -13.764 1.00 97.69 308 ASP A CA 1
ATOM 2493 C C . ASP A 1 308 ? 1.131 -10.224 -13.083 1.00 97.69 308 ASP A C 1
ATOM 2495 O O . ASP A 1 308 ? 0.965 -10.444 -11.877 1.00 97.69 308 ASP A O 1
ATOM 2499 N N . ASP A 1 309 ? 1.910 -10.972 -13.855 1.00 95.88 309 ASP A N 1
ATOM 2500 C CA . ASP A 1 309 ? 2.815 -12.004 -13.354 1.00 95.88 309 ASP A CA 1
ATOM 2501 C C . ASP A 1 309 ? 4.273 -11.635 -13.666 1.00 95.88 309 ASP A C 1
ATOM 2503 O O . ASP A 1 309 ? 4.558 -10.598 -14.264 1.00 95.88 309 ASP A O 1
ATOM 2507 N N . SER A 1 310 ? 5.219 -12.479 -13.254 1.00 94.62 310 SER A N 1
ATOM 2508 C CA . SER A 1 310 ? 6.653 -12.241 -13.465 1.00 94.62 310 SER A CA 1
ATOM 2509 C C . SER A 1 310 ? 7.084 -12.209 -14.938 1.00 94.62 310 SER A C 1
ATOM 2511 O O . SER A 1 310 ? 8.229 -11.859 -15.217 1.00 94.62 310 SER A O 1
ATOM 2513 N N . GLN A 1 311 ? 6.206 -12.555 -15.892 1.00 94.06 311 GLN A N 1
ATOM 2514 C CA . GLN A 1 311 ? 6.524 -12.460 -17.318 1.00 94.06 311 GLN A CA 1
ATOM 2515 C C . GLN A 1 311 ? 6.340 -11.048 -17.879 1.00 94.06 311 GLN A C 1
ATOM 2517 O O . GLN A 1 311 ? 6.869 -10.778 -18.957 1.00 94.06 311 GLN A O 1
ATOM 2522 N N . HIS A 1 312 ? 5.580 -10.173 -17.205 1.00 96.06 312 HIS A N 1
ATOM 2523 C CA . HIS A 1 312 ? 5.358 -8.782 -17.620 1.00 96.06 312 HIS A CA 1
ATOM 2524 C C . HIS A 1 312 ? 4.995 -8.640 -19.111 1.00 96.06 312 HIS A C 1
ATOM 2526 O O . HIS A 1 312 ? 5.585 -7.859 -19.864 1.00 96.06 312 HIS A O 1
ATOM 2532 N N . ARG A 1 313 ? 4.018 -9.436 -19.568 1.00 95.06 313 ARG A N 1
ATOM 2533 C CA . ARG A 1 313 ? 3.667 -9.530 -20.996 1.00 95.06 313 ARG A CA 1
ATOM 2534 C C . ARG A 1 313 ? 3.169 -8.185 -21.541 1.00 95.06 313 ARG A C 1
ATOM 2536 O O . ARG A 1 313 ? 2.281 -7.552 -20.964 1.00 95.06 313 ARG A O 1
ATOM 2543 N N . LEU A 1 314 ? 3.691 -7.801 -22.709 1.00 95.88 314 LEU A N 1
ATOM 2544 C CA . LEU A 1 314 ? 3.301 -6.585 -23.439 1.00 95.88 314 LEU A CA 1
ATOM 2545 C C . LEU A 1 314 ? 2.049 -6.761 -24.310 1.00 95.88 314 LEU A C 1
ATOM 2547 O O . LEU A 1 314 ? 1.403 -5.777 -24.661 1.00 95.88 314 LEU A O 1
ATOM 2551 N N . THR A 1 315 ? 1.711 -7.997 -24.686 1.00 93.81 315 THR A N 1
ATOM 2552 C CA . THR A 1 315 ? 0.611 -8.294 -25.617 1.00 93.81 315 THR A CA 1
ATOM 2553 C C . THR A 1 315 ? -0.351 -9.321 -25.032 1.00 93.81 315 THR A C 1
ATOM 2555 O O . THR A 1 315 ? 0.036 -10.171 -24.234 1.00 93.81 315 THR A O 1
ATOM 2558 N N . ASP A 1 316 ? -1.619 -9.219 -25.434 1.00 90.94 316 ASP A N 1
ATOM 2559 C CA . ASP A 1 316 ? -2.692 -10.152 -25.072 1.00 90.94 316 ASP A CA 1
ATOM 2560 C C . ASP A 1 316 ? -3.740 -10.183 -26.190 1.00 90.94 316 ASP A C 1
ATOM 2562 O O . ASP A 1 316 ? -4.851 -9.654 -26.079 1.00 90.94 316 ASP A O 1
ATOM 2566 N N . VAL A 1 317 ? -3.321 -10.738 -27.329 1.00 83.56 317 VAL A N 1
ATOM 2567 C CA . VAL A 1 317 ? -4.129 -10.880 -28.555 1.00 83.56 317 VAL A CA 1
ATOM 2568 C C . VAL A 1 317 ? -4.834 -12.242 -28.643 1.00 83.56 317 VAL A C 1
ATOM 2570 O O . VAL A 1 317 ? -5.452 -12.559 -29.662 1.00 83.56 317 VAL A O 1
ATOM 2573 N N . GLY A 1 318 ? -4.761 -13.051 -27.578 1.00 68.44 318 GLY A N 1
ATOM 2574 C CA . GLY A 1 318 ? -5.330 -14.397 -27.511 1.00 68.44 318 GLY A CA 1
ATOM 2575 C C . GLY A 1 318 ? -6.816 -14.453 -27.892 1.00 68.44 318 GLY A C 1
ATOM 2576 O O . GLY A 1 318 ? -7.594 -13.519 -27.667 1.00 68.44 318 GLY A O 1
ATOM 2577 N N . SER A 1 319 ? -7.220 -15.558 -28.520 1.00 56.03 319 SER A N 1
ATOM 2578 C CA . SER A 1 319 ? -8.615 -15.915 -28.809 1.00 56.03 319 SER A CA 1
ATOM 2579 C C . SER A 1 319 ? -8.764 -17.434 -28.718 1.00 56.03 319 SER A C 1
ATOM 2581 O O . SER A 1 319 ? -7.929 -18.167 -29.250 1.00 56.03 319 SER A O 1
ATOM 2583 N N . VAL A 1 320 ? -9.839 -17.921 -28.091 1.00 47.34 320 VAL A N 1
ATOM 2584 C CA . VAL A 1 320 ? -10.164 -19.357 -28.067 1.00 47.34 320 VAL A CA 1
ATOM 2585 C C . VAL A 1 320 ? -10.480 -19.807 -29.497 1.00 47.34 320 VAL A C 1
ATOM 2587 O O . VAL A 1 320 ? -11.431 -19.311 -30.103 1.00 47.34 320 VAL A O 1
ATOM 2590 N N . ARG A 1 321 ? -9.707 -20.747 -30.053 1.00 37.59 321 ARG A N 1
ATOM 2591 C CA . ARG A 1 321 ? -10.048 -21.420 -31.315 1.00 37.59 321 ARG A CA 1
ATOM 2592 C C . ARG A 1 321 ? -10.646 -22.790 -30.998 1.00 37.59 321 ARG A C 1
ATOM 2594 O O . ARG A 1 321 ? -10.117 -23.532 -30.179 1.00 37.59 321 ARG A O 1
ATOM 2601 N N . ARG A 1 322 ? -11.757 -23.149 -31.652 1.00 33.31 322 ARG A N 1
ATOM 2602 C CA . ARG A 1 322 ? -12.187 -24.556 -31.705 1.00 33.31 322 ARG A CA 1
ATOM 2603 C C . ARG A 1 322 ? -11.228 -25.292 -32.636 1.00 33.31 322 ARG A C 1
ATOM 2605 O O . ARG A 1 322 ? -10.949 -24.792 -33.726 1.00 33.31 322 ARG A O 1
ATOM 2612 N N . SER A 1 323 ? -10.727 -26.448 -32.214 1.00 31.11 323 SER A N 1
ATOM 2613 C CA . SER A 1 323 ? -9.983 -27.339 -33.102 1.00 31.11 323 SER A CA 1
ATOM 2614 C C . SER A 1 323 ? -10.846 -27.663 -34.333 1.00 31.11 323 SER A C 1
ATOM 2616 O O . SER A 1 323 ? -12.050 -27.909 -34.188 1.00 31.11 323 SER A O 1
ATOM 2618 N N . PRO A 1 324 ? -10.287 -27.640 -35.558 1.00 35.47 324 PRO A N 1
ATOM 2619 C CA . PRO A 1 324 ? -10.966 -28.228 -36.701 1.00 35.47 324 PRO A CA 1
ATOM 2620 C C . PRO A 1 324 ? -11.201 -29.708 -36.391 1.00 35.47 324 PRO A C 1
ATOM 2622 O O . PRO A 1 324 ? -10.261 -30.419 -36.035 1.00 35.47 324 PRO A O 1
ATOM 2625 N N . GLN A 1 325 ? -12.451 -30.160 -36.488 1.00 31.80 325 GLN A N 1
ATOM 2626 C CA . GLN A 1 325 ? -12.785 -31.584 -36.422 1.00 31.80 325 GLN A CA 1
ATOM 2627 C C . GLN A 1 325 ? -11.906 -32.336 -37.436 1.00 31.80 325 GLN A C 1
ATOM 2629 O O . GLN A 1 325 ? -11.885 -31.934 -38.604 1.00 31.80 325 GLN A O 1
ATOM 2634 N N . PRO A 1 326 ? -11.179 -33.397 -37.046 1.00 35.19 326 PRO A N 1
ATOM 2635 C CA . PRO A 1 326 ? -10.520 -34.235 -38.030 1.00 35.19 326 PRO A CA 1
ATOM 2636 C C . PRO A 1 326 ? -11.596 -34.921 -38.876 1.00 35.19 326 PRO A C 1
ATOM 2638 O O . PRO A 1 326 ? -12.467 -35.619 -38.356 1.00 35.19 326 PRO A O 1
ATOM 2641 N N . SER A 1 327 ? -11.544 -34.698 -40.189 1.00 32.25 327 SER A N 1
ATOM 2642 C CA . SER A 1 327 ? -12.335 -35.438 -41.173 1.00 32.25 327 SER A CA 1
ATOM 2643 C C . SER A 1 327 ? -12.140 -36.950 -40.969 1.00 32.25 327 SER A C 1
ATOM 2645 O O . SER A 1 327 ? -11.017 -37.381 -40.684 1.00 32.25 327 SER A O 1
ATOM 2647 N N . PRO A 1 328 ? -13.186 -37.781 -41.107 1.00 33.62 328 PRO A N 1
ATOM 2648 C CA . PRO A 1 328 ? -13.082 -39.193 -40.782 1.00 33.62 328 PRO A CA 1
ATOM 2649 C C . PRO A 1 328 ? -12.216 -39.947 -41.804 1.00 33.62 328 PRO A C 1
ATOM 2651 O O . PRO A 1 328 ? -12.590 -40.097 -42.960 1.00 33.62 328 PRO A O 1
ATOM 2654 N N . ALA A 1 329 ? -11.098 -40.458 -41.284 1.00 30.98 329 ALA A N 1
ATOM 2655 C CA . ALA A 1 329 ? -10.391 -41.694 -41.627 1.00 30.98 329 ALA A CA 1
ATOM 2656 C C . ALA A 1 329 ? -9.781 -41.891 -43.032 1.00 30.98 329 ALA A C 1
ATOM 2658 O O . ALA A 1 329 ? -10.468 -41.968 -44.042 1.00 30.98 329 ALA A O 1
ATOM 2659 N N . LEU A 1 330 ? -8.487 -42.231 -43.018 1.00 29.98 330 LEU A N 1
ATOM 2660 C CA . LEU A 1 330 ? -7.976 -43.511 -43.527 1.00 29.98 330 LEU A CA 1
ATOM 2661 C C . LEU A 1 330 ? -6.803 -43.935 -42.624 1.00 29.98 330 LEU A C 1
ATOM 2663 O O . LEU A 1 330 ? -5.824 -43.209 -42.471 1.00 29.98 330 LEU A O 1
ATOM 2667 N N . SER A 1 331 ? -6.952 -45.075 -41.950 1.00 32.81 331 SER A N 1
ATOM 2668 C CA . SER A 1 331 ? -5.929 -45.716 -41.112 1.00 32.81 331 SER A CA 1
ATOM 2669 C C . SER A 1 331 ? -4.808 -46.322 -41.974 1.00 32.81 331 SER A C 1
ATOM 2671 O O . SER A 1 331 ? -5.047 -46.640 -43.141 1.00 32.81 331 SER A O 1
ATOM 2673 N N . PRO A 1 332 ? -3.591 -46.526 -41.421 1.00 35.28 332 PRO A N 1
ATOM 2674 C CA . PRO A 1 332 ? -3.276 -47.900 -41.016 1.00 35.28 332 PRO A CA 1
ATOM 2675 C C . PRO A 1 332 ? -2.347 -48.087 -39.790 1.00 35.28 332 PRO A C 1
ATOM 2677 O O . PRO A 1 332 ? -1.431 -47.321 -39.516 1.00 35.28 332 PRO A O 1
ATOM 2680 N N . SER A 1 333 ? -2.611 -49.223 -39.130 1.00 27.00 333 SER A N 1
ATOM 2681 C CA . SER A 1 333 ? -1.725 -50.157 -38.407 1.00 27.00 333 SER A CA 1
ATOM 2682 C C . SER A 1 333 ? -0.833 -49.694 -37.243 1.00 27.00 333 SER A C 1
ATOM 2684 O O . SER A 1 333 ? 0.202 -49.054 -37.407 1.00 27.00 333 SER A O 1
ATOM 2686 N N . LEU A 1 334 ? -1.188 -50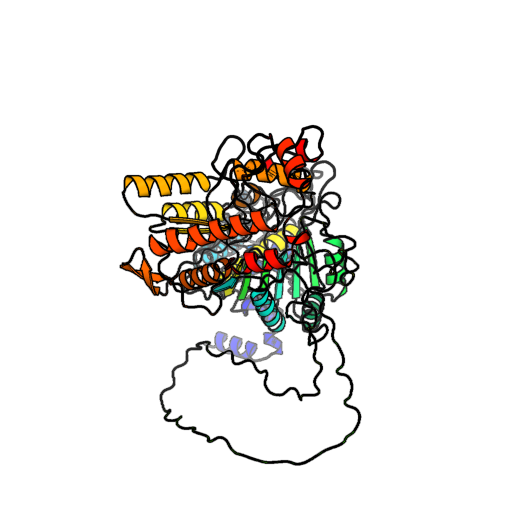.222 -36.065 1.00 32.03 334 LEU A N 1
ATOM 2687 C CA . LEU A 1 334 ? -0.364 -50.355 -34.866 1.00 32.03 334 LEU A CA 1
ATOM 2688 C C . LEU A 1 334 ? 0.940 -51.125 -35.126 1.00 32.03 334 LEU A C 1
ATOM 2690 O O . LEU A 1 334 ? 0.902 -52.265 -35.584 1.00 32.03 334 LEU A O 1
ATOM 2694 N N . THR A 1 335 ? 2.053 -50.590 -34.619 1.00 27.02 335 THR A N 1
ATOM 2695 C CA . THR A 1 335 ? 3.159 -51.425 -34.130 1.00 27.02 335 THR A CA 1
ATOM 2696 C C . THR A 1 335 ? 3.587 -50.930 -32.753 1.00 27.02 335 THR A C 1
ATOM 2698 O O . THR A 1 335 ? 3.848 -49.749 -32.545 1.00 27.02 335 THR A O 1
ATOM 2701 N N . ARG A 1 336 ? 3.573 -51.846 -31.786 1.00 28.64 336 ARG A N 1
ATOM 2702 C CA . ARG A 1 336 ? 3.758 -51.615 -30.352 1.00 28.64 336 ARG A CA 1
ATOM 2703 C C . ARG A 1 336 ? 5.199 -51.978 -29.994 1.00 28.64 336 ARG A C 1
ATOM 2705 O O . ARG A 1 336 ? 5.552 -53.146 -30.112 1.00 28.64 336 ARG A O 1
ATOM 2712 N N . VAL A 1 337 ? 6.002 -51.031 -29.507 1.00 26.81 337 VAL A N 1
ATOM 2713 C CA . VAL A 1 337 ? 7.280 -51.328 -28.832 1.00 26.81 337 VAL A CA 1
ATOM 2714 C C . VAL A 1 337 ? 7.342 -50.552 -27.513 1.00 26.81 337 VAL A C 1
ATOM 2716 O O . VAL A 1 337 ? 7.033 -49.366 -27.458 1.00 26.81 337 VAL A O 1
ATOM 2719 N N . ARG A 1 338 ? 7.637 -51.289 -26.434 1.00 24.38 338 ARG A N 1
ATOM 2720 C CA . ARG A 1 338 ? 7.613 -50.887 -25.016 1.00 24.38 338 ARG A CA 1
ATOM 2721 C C . ARG A 1 338 ? 8.854 -50.077 -24.616 1.00 24.38 338 ARG A C 1
ATOM 2723 O O . ARG A 1 338 ? 9.951 -50.415 -25.045 1.00 24.38 338 ARG A O 1
ATOM 2730 N N . ALA A 1 339 ? 8.683 -49.143 -23.677 1.00 23.62 339 ALA A N 1
ATOM 2731 C CA . ALA A 1 339 ? 9.750 -48.607 -22.822 1.00 23.62 339 ALA A CA 1
ATOM 2732 C C . ALA A 1 339 ? 9.635 -49.195 -21.390 1.00 23.62 339 ALA A C 1
ATOM 2734 O O . ALA A 1 339 ? 8.510 -49.495 -20.970 1.00 23.62 339 ALA A O 1
ATOM 2735 N N . PRO A 1 340 ? 10.740 -49.401 -20.641 1.00 28.77 340 PRO A N 1
ATOM 2736 C CA . PRO A 1 340 ? 10.717 -50.057 -19.335 1.00 28.77 340 PRO A CA 1
ATOM 2737 C C . PRO A 1 340 ? 10.461 -49.090 -18.170 1.00 28.77 340 PRO A C 1
ATOM 2739 O O . PRO A 1 340 ? 10.889 -47.939 -18.175 1.00 28.77 340 PRO A O 1
ATOM 2742 N N . GLN A 1 341 ? 9.773 -49.615 -17.156 1.00 26.45 341 GLN A N 1
ATOM 2743 C CA . GLN A 1 341 ? 9.512 -49.008 -15.851 1.00 26.45 341 GLN A CA 1
ATOM 2744 C C . GLN A 1 341 ? 10.683 -49.251 -14.889 1.00 26.45 341 GLN A C 1
ATOM 2746 O O . GLN A 1 341 ? 11.237 -50.350 -14.878 1.00 26.45 341 GLN A O 1
ATOM 2751 N N . LEU A 1 342 ? 10.946 -48.303 -13.985 1.00 23.86 342 LEU A N 1
ATOM 2752 C CA . LEU A 1 342 ? 11.456 -48.629 -12.652 1.00 23.86 342 LEU A CA 1
ATOM 2753 C C . LEU A 1 342 ? 10.829 -47.698 -11.603 1.00 23.86 342 LEU A C 1
ATOM 2755 O O . LEU A 1 342 ? 11.071 -46.495 -11.573 1.00 23.86 342 LEU A O 1
ATOM 2759 N N . HIS A 1 343 ? 9.992 -48.303 -10.764 1.00 25.77 343 HIS A N 1
ATOM 2760 C CA . HIS A 1 343 ? 9.374 -47.764 -9.558 1.00 25.77 343 HIS A CA 1
ATOM 2761 C C . HIS A 1 343 ? 9.889 -48.607 -8.392 1.00 25.77 343 HIS A C 1
ATOM 2763 O O . HIS A 1 343 ? 9.731 -49.822 -8.475 1.00 25.77 343 HIS A O 1
ATOM 2769 N N . GLN A 1 344 ? 10.427 -47.982 -7.337 1.00 24.47 344 GLN A N 1
ATOM 2770 C CA . GLN A 1 344 ? 10.384 -48.396 -5.916 1.00 24.47 344 GLN A CA 1
ATOM 2771 C C . GLN A 1 344 ? 11.405 -47.535 -5.131 1.00 24.47 344 GLN A C 1
ATOM 2773 O O . GLN A 1 344 ? 12.487 -47.293 -5.643 1.00 24.47 344 GLN A O 1
ATOM 2778 N N . PHE A 1 345 ? 11.164 -46.967 -3.946 1.00 23.17 345 PHE A N 1
ATOM 2779 C CA . PHE A 1 345 ? 10.410 -47.429 -2.780 1.00 23.17 345 PHE A CA 1
ATOM 2780 C C . PHE A 1 345 ? 9.841 -46.241 -1.974 1.00 23.17 345 PHE A C 1
ATOM 2782 O O . PHE A 1 345 ? 10.533 -45.258 -1.725 1.00 23.17 345 PHE A O 1
ATOM 2789 N N . LEU A 1 346 ? 8.606 -46.397 -1.492 1.00 23.31 346 LEU A N 1
ATOM 2790 C CA . LEU A 1 346 ? 8.038 -45.703 -0.332 1.00 23.31 346 LEU A CA 1
ATOM 2791 C C . LEU A 1 346 ? 7.763 -46.747 0.764 1.00 23.31 346 LEU A C 1
ATOM 2793 O O . LEU A 1 346 ? 7.529 -47.912 0.445 1.00 23.31 346 LEU A O 1
ATOM 2797 N N . PHE A 1 347 ? 7.691 -46.251 2.005 1.00 24.09 347 PHE A N 1
ATOM 2798 C CA . PHE A 1 347 ? 7.236 -46.853 3.273 1.00 24.09 347 PHE A CA 1
ATOM 2799 C C . PHE A 1 347 ? 8.300 -47.395 4.239 1.00 24.09 347 PHE A C 1
ATOM 2801 O O . PHE A 1 347 ? 8.795 -48.502 4.084 1.00 24.09 347 PHE A O 1
ATOM 2808 N N . PHE A 1 348 ? 8.504 -46.658 5.340 1.00 23.62 348 PHE A N 1
ATOM 2809 C CA . PHE A 1 348 ? 7.968 -47.052 6.653 1.00 23.62 348 PHE A CA 1
ATOM 2810 C C . PHE A 1 348 ? 7.645 -45.802 7.495 1.00 23.62 348 PHE A C 1
ATOM 2812 O O . PHE A 1 348 ? 8.460 -44.892 7.620 1.00 23.62 348 PHE A O 1
ATOM 2819 N N . ARG A 1 349 ? 6.427 -45.756 8.048 1.00 25.80 349 ARG A N 1
ATOM 2820 C CA . ARG A 1 349 ? 5.888 -44.717 8.939 1.00 25.80 349 ARG A CA 1
ATOM 2821 C C . ARG A 1 349 ? 5.253 -45.428 10.136 1.00 25.80 349 ARG A C 1
ATOM 2823 O O . ARG A 1 349 ? 4.492 -46.359 9.902 1.00 25.80 349 ARG A O 1
ATOM 2830 N N . ASP A 1 350 ? 5.606 -45.006 11.353 1.00 29.03 350 ASP A N 1
ATOM 2831 C CA . ASP A 1 350 ? 4.849 -45.060 12.630 1.00 29.03 350 ASP A CA 1
ATOM 2832 C C . ASP A 1 350 ? 5.852 -44.857 13.789 1.00 29.03 350 ASP A C 1
ATOM 2834 O O . ASP A 1 350 ? 6.945 -45.403 13.732 1.00 29.03 350 ASP A O 1
ATOM 2838 N N . LYS A 1 351 ? 5.647 -44.102 14.877 1.00 24.95 351 LYS A N 1
ATOM 2839 C CA . LYS A 1 351 ? 4.495 -43.489 15.563 1.00 24.95 351 LYS A CA 1
ATOM 2840 C C . LYS A 1 351 ? 5.050 -42.386 16.484 1.00 24.95 351 LYS A C 1
ATOM 2842 O O . LYS A 1 351 ? 6.063 -42.630 17.122 1.00 24.95 351 LYS A O 1
ATOM 2847 N N . PHE A 1 352 ? 4.379 -41.237 16.604 1.00 24.84 352 PHE A N 1
ATOM 2848 C CA . PHE A 1 352 ? 3.978 -40.586 17.872 1.00 24.84 352 PHE A CA 1
ATOM 2849 C C . PHE A 1 352 ? 3.369 -39.203 17.575 1.00 24.84 352 PHE A C 1
ATOM 2851 O O . PHE A 1 352 ? 3.994 -38.320 16.998 1.00 24.84 352 PHE A O 1
ATOM 2858 N N . PHE A 1 353 ? 2.103 -39.041 17.958 1.00 27.47 353 PHE A N 1
ATOM 2859 C CA . PHE A 1 353 ? 1.294 -37.835 17.796 1.00 27.47 353 PHE A CA 1
ATOM 2860 C C . PHE A 1 353 ? 1.750 -36.716 18.749 1.00 27.47 353 PHE A C 1
ATOM 2862 O O . PHE A 1 353 ? 1.703 -36.893 19.966 1.00 27.47 353 PHE A O 1
ATOM 2869 N N . LYS A 1 354 ? 2.040 -35.521 18.218 1.00 25.19 354 LYS A N 1
ATOM 2870 C CA . LYS A 1 354 ? 1.752 -34.250 18.902 1.00 25.19 354 LYS A CA 1
ATOM 2871 C C . LYS A 1 354 ? 1.441 -33.146 17.889 1.00 25.19 354 LYS A C 1
ATOM 2873 O O . LYS A 1 354 ? 2.020 -33.064 16.815 1.00 25.19 354 LYS A O 1
ATOM 2878 N N . LYS A 1 355 ? 0.427 -32.373 18.258 1.00 30.58 355 LYS A N 1
ATOM 2879 C CA . LYS A 1 355 ? -0.399 -31.464 17.463 1.00 30.58 355 LYS A CA 1
ATOM 2880 C C . LYS A 1 355 ? 0.344 -30.140 17.226 1.00 30.58 355 LYS A C 1
ATOM 2882 O O . LYS A 1 355 ? 0.556 -29.397 18.176 1.00 30.58 355 LYS A O 1
ATOM 2887 N N . SER A 1 356 ? 0.714 -29.865 15.981 1.00 23.77 356 SER A N 1
ATOM 2888 C CA . SER A 1 356 ? 1.161 -28.562 15.475 1.00 23.77 356 SER A CA 1
ATOM 2889 C C . SER A 1 356 ? 0.811 -28.532 13.987 1.00 23.77 356 SER A C 1
ATOM 2891 O O . SER A 1 356 ? 1.252 -29.407 13.243 1.00 23.77 356 SER A O 1
ATOM 2893 N N . LEU A 1 357 ? -0.074 -27.618 13.577 1.00 27.08 357 LEU A N 1
ATOM 2894 C CA . LEU A 1 357 ? -0.413 -27.417 12.169 1.00 27.08 357 LEU A CA 1
ATOM 2895 C C . LEU A 1 357 ? 0.774 -26.732 11.485 1.00 27.08 357 LEU A C 1
ATOM 2897 O O . LEU A 1 357 ? 0.967 -25.532 11.647 1.00 27.08 357 LEU A O 1
ATOM 2901 N N . LEU A 1 358 ? 1.542 -27.508 10.723 1.00 27.59 358 LEU A N 1
ATOM 2902 C CA . LEU A 1 358 ? 2.465 -27.007 9.713 1.00 27.59 358 LEU A CA 1
ATOM 2903 C C . LEU A 1 358 ? 1.802 -27.141 8.342 1.00 27.59 358 LEU A C 1
ATOM 2905 O O . LEU A 1 358 ? 1.316 -28.207 7.963 1.00 27.59 358 LEU A O 1
ATOM 2909 N N . ILE A 1 359 ? 1.765 -26.011 7.646 1.00 34.81 359 ILE A N 1
ATOM 2910 C CA . ILE A 1 359 ? 1.393 -25.854 6.246 1.00 34.81 359 ILE A CA 1
ATOM 2911 C C . ILE A 1 359 ? 2.596 -26.313 5.416 1.00 34.81 359 ILE A C 1
ATOM 2913 O O . ILE A 1 359 ? 3.629 -25.653 5.432 1.00 34.81 359 ILE A O 1
ATOM 2917 N N . SER A 1 360 ? 2.465 -27.428 4.697 1.00 26.70 360 SER A N 1
ATOM 2918 C CA . SER A 1 360 ? 3.280 -27.729 3.514 1.00 26.70 360 SER A CA 1
ATOM 2919 C C . SER A 1 360 ? 2.606 -28.812 2.668 1.00 26.70 360 SER A C 1
ATOM 2921 O O . SER A 1 360 ? 2.450 -29.945 3.121 1.00 26.70 360 SER A O 1
ATOM 2923 N N . ASP A 1 361 ? 2.169 -28.394 1.481 1.00 25.44 361 ASP A N 1
ATOM 2924 C CA . ASP A 1 361 ? 2.138 -29.105 0.192 1.00 25.44 361 ASP A CA 1
ATOM 2925 C C . ASP A 1 361 ? 0.884 -28.705 -0.585 1.00 25.44 361 ASP A C 1
ATOM 2927 O O . ASP A 1 361 ? -0.144 -29.386 -0.613 1.00 25.44 361 ASP A O 1
ATOM 2931 N N . THR A 1 362 ? 0.988 -27.556 -1.252 1.00 30.78 362 THR A N 1
ATOM 2932 C CA . THR A 1 362 ? 0.090 -27.113 -2.317 1.00 30.78 362 THR A CA 1
ATOM 2933 C C . THR A 1 362 ? 0.301 -27.976 -3.564 1.00 30.78 362 THR A C 1
ATOM 2935 O O . THR A 1 362 ? 0.749 -27.516 -4.609 1.00 30.78 362 THR A O 1
ATOM 2938 N N . SER A 1 363 ? -0.068 -29.255 -3.483 1.00 28.47 363 SER A N 1
ATOM 2939 C CA . SER A 1 363 ? -0.472 -29.984 -4.683 1.00 28.47 363 SER A CA 1
ATOM 2940 C C . SER A 1 363 ? -1.914 -29.581 -4.979 1.00 28.47 363 SER A C 1
ATOM 2942 O O . SER A 1 363 ? -2.848 -29.887 -4.239 1.00 28.47 363 SER A O 1
ATOM 2944 N N . SER A 1 364 ? -2.086 -28.775 -6.025 1.00 33.62 364 SER A N 1
ATOM 2945 C CA . SER A 1 364 ? -3.400 -28.338 -6.477 1.00 33.62 364 SER A CA 1
ATOM 2946 C C . SER A 1 364 ? -4.311 -29.548 -6.684 1.00 33.62 364 SER A C 1
ATOM 2948 O O . SER A 1 364 ? -3.923 -30.508 -7.350 1.00 33.62 364 SER A O 1
ATOM 2950 N N . LEU A 1 365 ? -5.556 -29.450 -6.225 1.00 29.53 365 LEU A N 1
ATOM 2951 C CA . LEU A 1 365 ? -6.666 -30.364 -6.523 1.00 29.53 365 LEU A CA 1
ATOM 2952 C C . LEU A 1 365 ? -7.078 -30.369 -8.018 1.00 29.53 365 LEU A C 1
ATOM 2954 O O . LEU A 1 365 ? -8.211 -30.693 -8.360 1.00 29.53 365 LEU A O 1
ATOM 2958 N N . ARG A 1 366 ? -6.165 -30.039 -8.941 1.00 39.06 366 ARG A N 1
ATOM 2959 C CA . ARG A 1 366 ? -6.324 -30.236 -10.385 1.00 39.06 366 ARG A CA 1
ATOM 2960 C C . ARG A 1 366 ? -5.789 -31.609 -10.778 1.00 39.06 366 ARG A C 1
ATOM 2962 O O . ARG A 1 366 ? -4.719 -31.741 -11.357 1.00 39.06 366 ARG A O 1
ATOM 2969 N N . SER A 1 367 ? -6.575 -32.642 -10.520 1.00 35.69 367 SER A N 1
ATOM 2970 C CA . SER A 1 367 ? -6.548 -33.829 -11.372 1.00 35.69 367 SER A CA 1
ATOM 2971 C C . SER A 1 367 ? -7.984 -34.283 -11.597 1.00 35.69 367 SER A C 1
ATOM 2973 O O . SER A 1 367 ? -8.752 -34.403 -10.650 1.00 35.69 367 SER A O 1
ATOM 2975 N N . HIS A 1 368 ? -8.323 -34.487 -12.872 1.00 30.14 368 HIS A N 1
ATOM 2976 C CA . HIS A 1 368 ? -9.625 -34.901 -13.408 1.00 30.14 368 HIS A CA 1
ATOM 2977 C C . HIS A 1 368 ? -10.631 -33.789 -13.750 1.00 30.14 368 HIS A C 1
ATOM 2979 O O . HIS A 1 368 ? -11.712 -33.696 -13.180 1.00 30.14 368 HIS A O 1
ATOM 2985 N N . ILE A 1 369 ? -10.328 -33.039 -14.815 1.00 29.70 369 ILE A N 1
ATOM 2986 C CA . ILE A 1 369 ? -11.361 -32.608 -15.768 1.00 29.70 369 ILE A CA 1
ATOM 2987 C C . ILE A 1 369 ? -11.100 -33.368 -17.070 1.00 29.70 369 ILE A C 1
ATOM 2989 O O . ILE A 1 369 ? -9.972 -33.401 -17.561 1.00 29.70 369 ILE A O 1
ATOM 2993 N N . SER A 1 370 ? -12.133 -34.044 -17.572 1.00 27.08 370 SER A N 1
ATOM 2994 C CA . SER A 1 370 ? -12.088 -34.864 -18.779 1.00 27.08 370 SER A CA 1
ATOM 2995 C C . SER A 1 370 ? -11.697 -34.034 -20.001 1.00 27.08 370 SER A C 1
ATOM 2997 O O . SER A 1 370 ? -12.329 -33.023 -20.310 1.00 27.08 370 SER A O 1
ATOM 2999 N N . SER A 1 371 ? -10.679 -34.504 -20.710 1.00 34.38 371 SER A N 1
ATOM 3000 C CA . SER A 1 371 ? -10.178 -33.977 -21.972 1.00 34.38 371 SER A CA 1
ATOM 3001 C C . SER A 1 371 ? -11.196 -34.141 -23.109 1.00 34.38 371 SER A C 1
ATOM 3003 O O . SER A 1 371 ? -11.223 -35.142 -23.819 1.00 34.38 371 SER A O 1
ATOM 3005 N N . THR A 1 372 ? -12.009 -33.110 -23.324 1.00 29.69 372 THR A N 1
ATOM 3006 C CA . THR A 1 372 ? -12.479 -32.720 -24.663 1.00 29.69 372 THR A CA 1
ATOM 3007 C C . THR A 1 372 ? -11.831 -31.375 -24.970 1.00 29.69 372 THR A C 1
ATOM 3009 O O . THR A 1 372 ? -12.273 -30.337 -24.484 1.00 29.69 372 THR A O 1
ATOM 3012 N N . GLU A 1 373 ? -10.697 -31.430 -25.668 1.00 33.06 373 GLU A N 1
ATOM 3013 C CA . GLU A 1 373 ? -9.690 -30.369 -25.763 1.00 33.06 373 GLU A CA 1
ATOM 3014 C C . GLU A 1 373 ? -10.184 -29.123 -26.522 1.00 33.06 373 GLU A C 1
ATOM 3016 O O . GLU A 1 373 ? -10.274 -29.095 -27.750 1.00 33.06 373 GLU A O 1
ATOM 3021 N N . LEU A 1 374 ? -10.461 -28.055 -25.768 1.00 31.88 374 LEU A N 1
ATOM 3022 C CA . LEU A 1 374 ? -10.379 -26.674 -26.242 1.00 31.88 374 LEU A CA 1
ATOM 3023 C C . LEU A 1 374 ? -8.899 -26.265 -26.197 1.00 31.88 374 LEU A C 1
ATOM 3025 O O . LEU A 1 374 ? -8.291 -26.318 -25.132 1.00 31.88 374 LEU A O 1
ATOM 3029 N N . CYS A 1 375 ? -8.319 -25.860 -27.329 1.00 34.06 375 CYS A N 1
ATOM 3030 C CA . CYS A 1 375 ? -6.932 -25.396 -27.401 1.00 34.06 375 CYS A CA 1
ATOM 3031 C C . CYS A 1 375 ? -6.899 -23.936 -27.882 1.00 34.06 375 CYS A C 1
ATOM 3033 O O . CYS A 1 375 ? -7.333 -23.624 -28.991 1.00 34.06 375 CYS A O 1
ATOM 3035 N N . GLY A 1 376 ? -6.423 -23.030 -27.025 1.00 43.00 376 GLY A N 1
ATOM 3036 C CA . GLY A 1 376 ? -6.260 -21.602 -27.304 1.00 43.00 376 GLY A CA 1
ATOM 3037 C C . GLY A 1 376 ? -6.021 -20.795 -26.025 1.00 43.00 376 GLY A C 1
ATOM 3038 O O . GLY A 1 376 ? -6.548 -21.141 -24.970 1.00 43.00 376 GLY A O 1
ATOM 3039 N N . GLU A 1 377 ? -5.233 -19.723 -26.115 1.00 51.47 377 GLU A N 1
ATOM 3040 C CA . GLU A 1 377 ? -4.963 -18.822 -24.989 1.00 51.47 377 GLU A CA 1
ATOM 3041 C C . GLU A 1 377 ? -6.211 -17.983 -24.678 1.00 51.47 377 GLU A C 1
ATOM 3043 O O . GLU A 1 377 ? -6.589 -17.068 -25.415 1.00 51.47 377 GLU A O 1
ATOM 3048 N N . THR A 1 378 ? -6.900 -18.319 -23.591 1.00 68.62 378 THR A N 1
ATOM 3049 C CA . THR A 1 378 ? -7.871 -17.433 -22.939 1.00 68.62 378 THR A CA 1
ATOM 3050 C C . THR A 1 378 ? -7.164 -16.144 -22.524 1.00 68.62 378 THR A C 1
ATOM 3052 O O . THR A 1 378 ? -6.138 -16.216 -21.848 1.00 68.62 378 THR A O 1
ATOM 3055 N N . ARG A 1 379 ? -7.710 -14.986 -22.921 1.00 79.94 379 ARG A N 1
ATOM 3056 C CA . ARG A 1 379 ? -7.130 -13.666 -22.623 1.00 79.94 379 ARG A CA 1
ATOM 3057 C C . ARG A 1 379 ? -6.890 -13.489 -21.128 1.00 79.94 379 ARG A C 1
ATOM 3059 O O . ARG A 1 379 ? -7.686 -13.944 -20.303 1.00 79.94 379 ARG A O 1
ATOM 3066 N N . PHE A 1 380 ? -5.823 -12.783 -20.786 1.00 90.44 380 PHE A N 1
ATOM 3067 C CA . PHE A 1 380 ? -5.531 -12.435 -19.399 1.00 90.44 380 PHE A CA 1
ATOM 3068 C C . PHE A 1 380 ? -6.212 -11.120 -19.015 1.00 90.44 380 PHE A C 1
ATOM 3070 O O . PHE A 1 380 ? -6.923 -11.068 -18.016 1.00 90.44 380 PHE A O 1
ATOM 3077 N N . TRP A 1 381 ? -6.069 -10.068 -19.815 1.00 93.88 381 TRP A N 1
ATOM 3078 C CA . TRP A 1 381 ? -6.577 -8.732 -19.508 1.00 93.88 381 TRP A CA 1
ATOM 3079 C C . TRP A 1 381 ? -7.802 -8.436 -20.362 1.00 93.88 381 TRP A C 1
ATOM 3081 O O . TRP A 1 381 ? -7.681 -8.180 -21.553 1.00 93.88 381 TRP A O 1
ATOM 3091 N N . HIS A 1 382 ? -9.001 -8.448 -19.785 1.00 91.75 382 HIS A N 1
ATOM 3092 C CA . HIS A 1 382 ? -10.244 -8.224 -20.534 1.00 91.75 382 HIS A CA 1
ATOM 3093 C C . HIS A 1 382 ? -10.652 -6.744 -20.538 1.00 91.75 382 HIS A C 1
ATOM 3095 O O . HIS A 1 382 ? -10.659 -6.102 -19.490 1.00 91.75 382 HIS A O 1
ATOM 3101 N N . GLY A 1 383 ? -11.034 -6.210 -21.704 1.00 92.81 383 GLY A N 1
ATOM 3102 C CA . GLY A 1 383 ? -11.552 -4.845 -21.841 1.00 92.81 383 GLY A CA 1
ATOM 3103 C C . GLY A 1 383 ? -10.625 -3.782 -21.252 1.00 92.81 383 GLY A C 1
ATOM 3104 O O . GLY A 1 383 ? -9.457 -3.681 -21.624 1.00 92.81 383 GLY A O 1
ATOM 3105 N N . LYS A 1 384 ? -11.142 -3.023 -20.278 1.00 94.25 384 LYS A N 1
ATOM 3106 C CA . LYS A 1 384 ? -10.438 -1.922 -19.590 1.00 94.25 384 LYS A CA 1
ATOM 3107 C C . LYS A 1 384 ? -9.222 -2.338 -18.784 1.00 94.25 384 LYS A C 1
ATOM 3109 O O . LYS A 1 384 ? -8.422 -1.483 -18.409 1.00 94.25 384 LYS A O 1
ATOM 3114 N N . ASP A 1 385 ? -9.077 -3.630 -18.544 1.00 95.38 385 ASP A N 1
ATOM 3115 C CA . ASP A 1 385 ? -7.926 -4.179 -17.858 1.00 95.38 385 ASP A CA 1
ATOM 3116 C C . ASP A 1 385 ? -6.671 -4.252 -18.743 1.00 95.38 385 ASP A C 1
ATOM 3118 O O . ASP A 1 385 ? -5.562 -4.361 -18.230 1.00 95.38 385 ASP A O 1
ATOM 3122 N N . TYR A 1 386 ? -6.830 -4.171 -20.071 1.00 95.19 386 TYR A N 1
ATOM 3123 C CA . TYR A 1 386 ? -5.714 -3.992 -20.997 1.00 95.19 386 TYR A CA 1
ATOM 3124 C C . TYR A 1 386 ? -5.485 -2.502 -21.230 1.00 95.19 386 TYR A C 1
ATOM 3126 O O . TYR A 1 386 ? -6.282 -1.824 -21.881 1.00 95.19 386 TYR A O 1
ATOM 3134 N N . CYS A 1 387 ? -4.402 -1.984 -20.664 1.00 94.06 387 CYS A N 1
ATOM 3135 C CA . CYS A 1 387 ? -4.211 -0.552 -20.476 1.00 94.06 387 CYS A CA 1
ATOM 3136 C C . CYS A 1 387 ? -2.739 -0.142 -20.579 1.00 94.06 387 CYS A C 1
ATOM 3138 O O . CYS A 1 387 ? -1.828 -0.940 -20.355 1.00 94.06 387 CYS A O 1
ATOM 3140 N N . ASN A 1 388 ? -2.518 1.133 -20.895 1.00 94.25 388 ASN A N 1
ATOM 3141 C CA . ASN A 1 388 ? -1.208 1.771 -20.899 1.00 94.25 388 ASN A CA 1
ATOM 3142 C C . ASN A 1 388 ? -1.375 3.229 -20.441 1.00 94.25 388 ASN A C 1
ATOM 3144 O O . ASN A 1 388 ? -1.880 4.053 -21.203 1.00 94.25 388 ASN A O 1
ATOM 3148 N N . PHE A 1 389 ? -0.983 3.522 -19.196 1.00 84.69 389 PHE A N 1
ATOM 3149 C CA . PHE A 1 389 ? -1.318 4.786 -18.514 1.00 84.69 389 PHE A CA 1
ATOM 3150 C C . PHE A 1 389 ? -0.589 5.998 -19.084 1.00 84.69 389 PHE A C 1
ATOM 3152 O O . PHE A 1 389 ? -1.058 7.116 -18.918 1.00 84.69 389 PHE A O 1
ATOM 3159 N N . ILE A 1 390 ? 0.535 5.781 -19.770 1.00 85.56 390 ILE A N 1
ATOM 3160 C CA . ILE A 1 390 ? 1.295 6.860 -20.408 1.00 85.56 390 ILE A CA 1
ATOM 3161 C C . ILE A 1 390 ? 0.606 7.296 -21.704 1.00 85.56 390 ILE A C 1
ATOM 3163 O O . ILE A 1 390 ? 0.548 8.483 -22.017 1.00 85.56 390 ILE A O 1
ATOM 3167 N N . LEU A 1 391 ? 0.059 6.337 -22.457 1.00 83.38 391 LEU A N 1
ATOM 3168 C CA . LEU A 1 391 ? -0.554 6.614 -23.754 1.00 83.38 391 LEU A CA 1
ATOM 3169 C C . LEU A 1 391 ? -1.971 7.163 -23.645 1.00 83.38 391 LEU A C 1
ATOM 3171 O O . LEU A 1 391 ? -2.362 7.985 -24.473 1.00 83.38 391 LEU A O 1
ATOM 3175 N N . LYS A 1 392 ? -2.769 6.640 -22.709 1.00 83.69 392 LYS A N 1
ATOM 3176 C CA . LYS A 1 392 ? -4.179 7.004 -22.598 1.00 83.69 392 LYS A CA 1
ATOM 3177 C C . LYS A 1 392 ? -4.756 6.636 -21.239 1.00 83.69 392 LYS A C 1
ATOM 3179 O O . LYS A 1 392 ? -4.691 5.470 -20.842 1.00 83.69 392 LYS A O 1
ATOM 3184 N N . ASP A 1 393 ? -5.410 7.594 -20.597 1.00 82.69 393 ASP A N 1
ATOM 3185 C CA . ASP A 1 393 ? -6.157 7.362 -19.368 1.00 82.69 393 ASP A CA 1
ATOM 3186 C C . ASP A 1 393 ? -7.475 6.599 -19.625 1.00 82.69 393 ASP A C 1
ATOM 3188 O O . ASP A 1 393 ? -8.003 6.518 -20.747 1.00 82.69 393 ASP A O 1
ATOM 3192 N N . TRP A 1 394 ? -8.023 5.984 -18.576 1.00 84.12 394 TRP A N 1
ATOM 3193 C CA . TRP A 1 394 ? -9.250 5.202 -18.683 1.00 84.12 394 TRP A CA 1
ATOM 3194 C C . TRP A 1 394 ? -10.457 6.074 -19.017 1.00 84.12 394 TRP A C 1
ATOM 3196 O O . TRP A 1 394 ? -10.713 7.123 -18.435 1.00 84.12 394 TRP A O 1
ATOM 3206 N N . VAL A 1 395 ? -11.297 5.561 -19.915 1.00 85.19 395 VAL A N 1
ATOM 3207 C CA . VAL A 1 395 ? -12.541 6.221 -20.327 1.00 85.19 395 VAL A CA 1
ATOM 3208 C C . VAL A 1 395 ? -13.718 5.260 -20.258 1.00 85.19 395 VAL A C 1
ATOM 3210 O O . VAL A 1 395 ? -13.560 4.052 -20.434 1.00 85.19 395 VAL A O 1
ATOM 3213 N N . LYS A 1 396 ? -14.932 5.791 -20.060 1.00 86.88 396 LYS A N 1
ATOM 3214 C CA . LYS A 1 396 ? -16.200 5.030 -20.109 1.00 86.88 396 LYS A CA 1
ATOM 3215 C C . LYS A 1 396 ? -16.196 3.781 -19.210 1.00 86.88 396 LYS A C 1
ATOM 3217 O O . LYS A 1 396 ? -16.542 2.696 -19.676 1.00 86.88 396 LYS A O 1
ATOM 3222 N N . LEU A 1 397 ? -15.752 3.899 -17.955 1.00 89.12 397 LEU A N 1
ATOM 3223 C CA . LEU A 1 397 ? -15.592 2.766 -17.020 1.00 89.12 397 LEU A CA 1
ATOM 3224 C C . LEU A 1 397 ? -16.865 1.922 -16.811 1.00 89.12 397 LEU A C 1
ATOM 3226 O O . LEU A 1 397 ? -16.766 0.745 -16.500 1.00 89.12 397 LEU A O 1
ATOM 3230 N N . ASN A 1 398 ? -18.043 2.468 -17.118 1.00 87.31 398 ASN A N 1
ATOM 3231 C CA . ASN A 1 398 ? -19.318 1.748 -17.167 1.00 87.31 398 ASN A CA 1
ATOM 3232 C C . ASN A 1 398 ? -19.438 0.695 -18.292 1.00 87.31 398 ASN A C 1
ATOM 3234 O O . ASN A 1 398 ? -20.452 0.007 -18.384 1.00 87.31 398 ASN A O 1
ATOM 3238 N N . LYS A 1 399 ? -18.442 0.595 -19.179 1.00 91.69 399 LYS A N 1
ATOM 3239 C CA . LYS A 1 399 ? -18.295 -0.470 -20.178 1.00 91.69 399 LYS A CA 1
ATOM 3240 C C . LYS A 1 399 ? -16.994 -1.237 -19.911 1.00 91.69 399 LYS A C 1
ATOM 3242 O O . LYS A 1 399 ? -15.977 -0.924 -20.533 1.00 91.69 399 LYS A O 1
ATOM 3247 N N . PRO A 1 400 ? -16.988 -2.171 -18.950 1.00 91.56 400 PRO A N 1
ATOM 3248 C CA . PRO A 1 400 ? -15.761 -2.773 -18.421 1.00 91.56 400 PRO A CA 1
ATOM 3249 C C . PRO A 1 400 ? -15.059 -3.714 -19.412 1.00 91.56 400 PRO A C 1
ATOM 3251 O O . PRO A 1 400 ? -13.836 -3.817 -19.411 1.00 91.56 400 PRO A O 1
ATOM 3254 N N . PHE A 1 401 ? -15.818 -4.356 -20.303 1.00 92.88 401 PHE A N 1
ATOM 3255 C CA . PHE A 1 401 ? -15.298 -5.347 -21.255 1.00 92.88 401 PHE A CA 1
ATOM 3256 C C . PHE A 1 401 ? -14.989 -4.780 -22.647 1.00 92.88 401 PHE A C 1
ATOM 3258 O O . PHE A 1 401 ? -14.496 -5.512 -23.502 1.00 92.88 401 PHE A O 1
ATOM 3265 N N . ASP A 1 402 ? -15.237 -3.486 -22.864 1.00 91.56 402 ASP A N 1
ATOM 3266 C CA . ASP A 1 402 ? -14.859 -2.803 -24.100 1.00 91.56 402 ASP A CA 1
ATOM 3267 C C . ASP A 1 402 ? -13.390 -2.380 -24.017 1.00 91.56 402 ASP A C 1
ATOM 3269 O O . ASP A 1 402 ? -12.976 -1.725 -23.056 1.00 91.56 402 ASP A O 1
ATOM 3273 N N . ASP A 1 403 ? -12.607 -2.697 -25.043 1.00 91.12 403 ASP A N 1
ATOM 3274 C CA . ASP A 1 403 ? -11.257 -2.157 -25.178 1.00 91.12 403 ASP A CA 1
ATOM 3275 C C . ASP A 1 403 ? -11.313 -0.645 -25.454 1.00 91.12 403 ASP A C 1
ATOM 3277 O O . ASP A 1 403 ? -12.187 -0.147 -26.168 1.00 91.12 403 ASP A O 1
ATOM 3281 N N . PHE A 1 404 ? -10.365 0.104 -24.890 1.00 91.56 404 PHE A N 1
ATOM 3282 C CA . PHE A 1 404 ? -10.237 1.554 -25.109 1.00 91.56 404 PHE A CA 1
ATOM 3283 C C . PHE A 1 404 ? -8.938 1.955 -25.825 1.00 91.56 404 PHE A C 1
ATOM 3285 O O . PHE A 1 404 ? -8.798 3.119 -26.230 1.00 91.56 404 PHE A O 1
ATOM 3292 N N . ILE A 1 405 ? -8.041 0.982 -26.009 1.00 91.94 405 ILE A N 1
ATOM 3293 C CA . ILE A 1 405 ? -6.823 1.025 -26.821 1.00 91.94 405 ILE A CA 1
ATOM 3294 C C . ILE A 1 405 ? -6.803 -0.194 -27.757 1.00 91.94 405 ILE A C 1
ATOM 3296 O O . ILE A 1 405 ? -7.364 -1.239 -27.431 1.00 91.94 405 ILE A O 1
ATOM 3300 N N . ASP A 1 406 ? -6.193 -0.056 -28.935 1.00 91.25 406 ASP A N 1
ATOM 3301 C CA . ASP A 1 406 ? -6.137 -1.122 -29.942 1.00 91.25 406 ASP A CA 1
ATOM 3302 C C . ASP A 1 406 ? -5.041 -2.139 -29.590 1.00 91.25 406 ASP A C 1
ATOM 3304 O O . ASP A 1 406 ? -3.853 -1.857 -29.742 1.00 91.25 406 ASP A O 1
ATOM 3308 N N . ARG A 1 407 ? -5.434 -3.341 -29.154 1.00 92.19 407 ARG A N 1
ATOM 3309 C CA . ARG A 1 407 ? -4.512 -4.420 -28.749 1.00 92.19 407 ARG A CA 1
ATOM 3310 C C . ARG A 1 407 ? -3.557 -4.876 -29.848 1.00 92.19 407 ARG A C 1
ATOM 3312 O O . ARG A 1 407 ? -2.500 -5.414 -29.538 1.00 92.19 407 ARG A O 1
ATOM 3319 N N . TYR A 1 408 ? -3.923 -4.693 -31.117 1.00 90.69 408 TYR A N 1
ATOM 3320 C CA . TYR A 1 408 ? -3.096 -5.119 -32.248 1.00 90.69 408 TYR A CA 1
ATOM 3321 C C . TYR A 1 408 ? -2.010 -4.100 -32.601 1.00 90.69 408 TYR A C 1
ATOM 3323 O O . TYR A 1 408 ? -1.120 -4.408 -33.391 1.00 90.69 408 TYR A O 1
ATOM 3331 N N . LYS A 1 409 ? -2.081 -2.890 -32.034 1.00 91.62 409 LYS A N 1
ATOM 3332 C CA . LYS A 1 409 ? -1.138 -1.794 -32.305 1.00 91.62 409 LYS A CA 1
ATOM 3333 C C . LYS A 1 409 ? -0.438 -1.285 -31.056 1.00 91.62 409 LYS A C 1
ATOM 3335 O O . LYS A 1 409 ? 0.688 -0.810 -31.141 1.00 91.62 409 LYS A O 1
ATOM 3340 N N . THR A 1 410 ? -1.107 -1.349 -29.913 1.00 93.50 410 THR A N 1
ATOM 3341 C CA . THR A 1 410 ? -0.660 -0.731 -28.673 1.00 93.50 410 THR A CA 1
ATOM 3342 C C . THR A 1 410 ? -0.380 -1.809 -27.631 1.00 93.50 410 THR A C 1
ATOM 3344 O O . THR A 1 410 ? -1.321 -2.492 -27.212 1.00 93.50 410 THR A O 1
ATOM 3347 N N . PRO A 1 411 ? 0.878 -1.974 -27.184 1.00 95.44 411 PRO A N 1
ATOM 3348 C CA . PRO A 1 411 ? 1.183 -2.869 -26.079 1.00 95.44 411 PRO A CA 1
ATOM 3349 C C . PRO A 1 411 ? 0.592 -2.321 -24.777 1.00 95.44 411 PRO A C 1
ATOM 3351 O O . PRO A 1 411 ? 0.560 -1.102 -24.552 1.00 95.44 411 PRO A O 1
ATOM 3354 N N . ARG A 1 412 ? 0.151 -3.222 -23.898 1.00 96.25 412 ARG A N 1
ATOM 3355 C CA . ARG A 1 412 ? -0.154 -2.834 -22.519 1.00 96.25 412 ARG A CA 1
ATOM 3356 C C . ARG A 1 412 ? 1.127 -2.428 -21.796 1.00 96.25 412 ARG A C 1
ATOM 3358 O O . ARG A 1 412 ? 2.220 -2.844 -22.177 1.00 96.25 412 ARG A O 1
ATOM 3365 N N . MET A 1 413 ? 0.980 -1.647 -20.735 1.00 96.56 413 MET A N 1
ATOM 3366 C CA . MET A 1 413 ? 2.080 -1.362 -19.824 1.00 96.56 413 MET A CA 1
ATOM 3367 C C . MET A 1 413 ? 2.080 -2.391 -18.685 1.00 96.56 413 MET A C 1
ATOM 3369 O O . MET A 1 413 ? 1.054 -2.508 -18.007 1.00 96.56 413 MET A O 1
ATOM 3373 N N . PRO A 1 414 ? 3.182 -3.137 -18.479 1.00 97.19 414 PRO A N 1
ATOM 3374 C CA . PRO A 1 414 ? 3.342 -4.012 -17.326 1.00 97.19 414 PRO A CA 1
ATOM 3375 C C . PRO A 1 414 ? 3.178 -3.299 -15.988 1.00 97.19 414 PRO A C 1
ATOM 3377 O O . PRO A 1 414 ? 3.457 -2.106 -15.877 1.00 97.19 414 PRO A O 1
ATOM 3380 N N . TRP A 1 415 ? 2.728 -4.042 -14.978 1.00 97.06 415 TRP A N 1
ATOM 3381 C CA . TRP A 1 415 ? 2.572 -3.553 -13.612 1.00 97.06 415 TRP A CA 1
ATOM 3382 C C . TRP A 1 415 ? 3.427 -4.403 -12.680 1.00 97.06 415 TRP A C 1
ATOM 3384 O O . TRP A 1 415 ? 3.170 -5.595 -12.523 1.00 97.06 415 TRP A O 1
ATOM 3394 N N . HIS A 1 416 ? 4.451 -3.786 -12.094 1.00 96.44 416 HIS A N 1
ATOM 3395 C CA . HIS A 1 416 ? 5.306 -4.399 -11.081 1.00 96.44 416 HIS A CA 1
ATOM 3396 C C . HIS A 1 416 ? 5.011 -3.769 -9.727 1.00 96.44 416 HIS A C 1
ATOM 3398 O O . HIS A 1 416 ? 4.999 -2.542 -9.620 1.00 96.44 416 HIS A O 1
ATOM 3404 N N . ASP A 1 417 ? 4.722 -4.588 -8.719 1.00 95.88 417 ASP A N 1
ATOM 3405 C CA . ASP A 1 417 ? 4.225 -4.107 -7.425 1.00 95.88 417 ASP A CA 1
ATOM 3406 C C . ASP A 1 417 ? 4.382 -5.167 -6.324 1.00 95.88 417 ASP A C 1
ATOM 3408 O O . ASP A 1 417 ? 4.585 -6.348 -6.613 1.00 95.88 417 ASP A O 1
ATOM 3412 N N . ILE A 1 418 ? 4.255 -4.754 -5.062 1.00 93.50 418 ILE A N 1
ATOM 3413 C CA . ILE A 1 418 ? 4.463 -5.593 -3.881 1.00 93.50 418 ILE A CA 1
ATOM 3414 C C . ILE A 1 418 ? 3.225 -5.569 -2.976 1.00 93.50 418 ILE A C 1
ATOM 3416 O O . ILE A 1 418 ? 2.687 -4.516 -2.617 1.00 93.50 418 ILE A O 1
ATOM 3420 N N . GLY A 1 419 ? 2.800 -6.761 -2.558 1.00 94.31 419 GLY A N 1
ATOM 3421 C CA . GLY A 1 419 ? 1.754 -6.974 -1.562 1.00 94.31 419 GLY A CA 1
ATOM 3422 C C . GLY A 1 419 ? 2.246 -7.807 -0.381 1.00 94.31 419 GLY A C 1
ATOM 3423 O O . GLY A 1 419 ? 3.246 -8.519 -0.464 1.00 94.31 419 GLY A O 1
ATOM 3424 N N . VAL A 1 420 ? 1.523 -7.752 0.733 1.00 94.31 420 VAL A N 1
ATOM 3425 C CA . VAL A 1 420 ? 1.777 -8.586 1.911 1.00 94.31 420 VAL A CA 1
ATOM 3426 C C . VAL A 1 420 ? 0.464 -8.982 2.578 1.00 94.31 420 VAL A C 1
ATOM 3428 O O . VAL A 1 420 ? -0.488 -8.205 2.620 1.00 94.31 420 VAL A O 1
ATOM 3431 N N . ALA A 1 421 ? 0.417 -10.200 3.107 1.00 97.94 421 ALA A N 1
ATOM 3432 C CA . ALA A 1 421 ? -0.649 -10.693 3.963 1.00 97.94 421 ALA A CA 1
ATOM 3433 C C . ALA A 1 421 ? -0.121 -10.942 5.377 1.00 97.94 421 ALA A C 1
ATOM 3435 O O . ALA A 1 421 ? 0.969 -11.486 5.547 1.00 97.94 421 ALA A O 1
ATOM 3436 N N . VAL A 1 422 ? -0.903 -10.583 6.392 1.00 93.75 422 VAL A N 1
ATOM 3437 C CA . VAL A 1 422 ? -0.593 -10.812 7.810 1.00 93.75 422 VAL A CA 1
ATOM 3438 C C . VAL A 1 422 ? -1.787 -11.429 8.533 1.00 93.75 422 VAL A C 1
ATOM 3440 O O . VAL A 1 422 ? -2.938 -11.159 8.190 1.00 93.75 422 VAL A O 1
ATOM 3443 N N . HIS A 1 423 ? -1.514 -12.240 9.556 1.00 94.69 423 HIS A N 1
ATOM 3444 C CA . HIS A 1 423 ? -2.538 -12.947 10.330 1.00 94.69 423 HIS A CA 1
ATOM 3445 C C . HIS A 1 423 ? -2.632 -12.469 11.786 1.00 94.69 423 HIS A C 1
ATOM 3447 O O . HIS A 1 423 ? -1.722 -11.853 12.346 1.00 94.69 423 HIS A O 1
ATOM 3453 N N . GLY A 1 424 ? -3.741 -12.811 12.442 1.00 90.81 424 GLY A N 1
ATOM 3454 C CA . GLY A 1 424 ? -3.902 -12.692 13.887 1.00 90.81 424 GLY A CA 1
ATOM 3455 C C . GLY A 1 424 ? -3.949 -11.243 14.370 1.00 90.81 424 GLY A C 1
ATOM 3456 O O . GLY A 1 424 ? -4.721 -10.429 13.868 1.00 90.81 424 GLY A O 1
ATOM 3457 N N . LYS A 1 425 ? -3.151 -10.911 15.394 1.00 91.12 425 LYS A N 1
ATOM 3458 C CA . LYS A 1 425 ? -3.205 -9.586 16.036 1.00 91.12 425 LYS A CA 1
ATOM 3459 C C . LYS A 1 425 ? -2.820 -8.447 15.087 1.00 91.12 425 LYS A C 1
ATOM 3461 O O . LYS A 1 425 ? -3.450 -7.400 15.152 1.00 91.12 425 LYS A O 1
ATOM 3466 N N . ALA A 1 426 ? -1.862 -8.665 14.184 1.00 91.56 426 ALA A N 1
ATOM 3467 C CA . ALA A 1 426 ? -1.483 -7.661 13.189 1.00 91.56 426 ALA A CA 1
ATOM 3468 C C . ALA A 1 426 ? -2.636 -7.361 12.212 1.00 91.56 426 ALA A C 1
ATOM 3470 O O . ALA A 1 426 ? -2.934 -6.200 11.939 1.00 91.56 426 ALA A O 1
ATOM 3471 N N . ALA A 1 427 ? -3.359 -8.395 11.762 1.00 94.44 427 ALA A N 1
ATOM 3472 C CA . ALA A 1 427 ? -4.561 -8.217 10.944 1.00 94.44 427 ALA A CA 1
ATOM 3473 C C . ALA A 1 427 ? -5.653 -7.430 11.684 1.00 94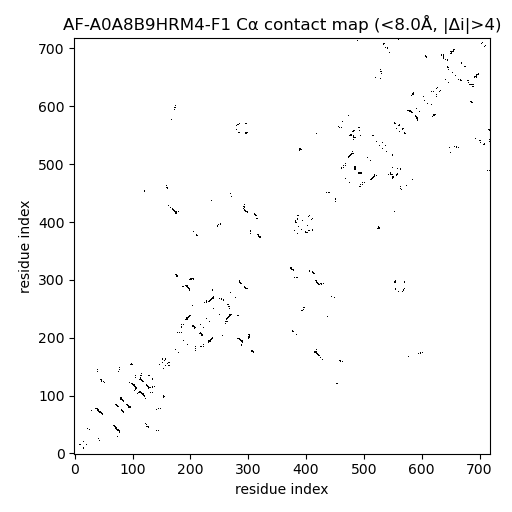.44 427 ALA A C 1
ATOM 3475 O O . ALA A 1 427 ? -6.338 -6.592 11.097 1.00 94.44 427 ALA A O 1
ATOM 3476 N N . ARG A 1 428 ? -5.785 -7.652 12.996 1.00 91.19 428 ARG A N 1
ATOM 3477 C CA . ARG A 1 428 ? -6.723 -6.913 13.846 1.00 91.19 428 ARG A CA 1
ATOM 3478 C C . ARG A 1 428 ? -6.347 -5.440 14.010 1.00 91.19 428 ARG A C 1
ATOM 3480 O O . ARG A 1 428 ? -7.243 -4.603 14.076 1.00 91.19 428 ARG A O 1
ATOM 3487 N N . ASP A 1 429 ? -5.060 -5.103 14.044 1.00 91.38 429 ASP A N 1
ATOM 3488 C CA . ASP A 1 429 ? -4.617 -3.703 14.074 1.00 91.38 429 ASP A CA 1
ATOM 3489 C C . ASP A 1 429 ? -4.984 -2.976 12.767 1.00 91.38 429 ASP A C 1
ATOM 3491 O O . ASP A 1 429 ? -5.464 -1.841 12.797 1.00 91.38 429 ASP A O 1
ATOM 3495 N N . ILE A 1 430 ? -4.875 -3.662 11.625 1.00 92.94 430 ILE A N 1
ATOM 3496 C CA . ILE A 1 430 ? -5.333 -3.147 10.324 1.00 92.94 430 ILE A CA 1
ATOM 3497 C C . ILE A 1 430 ? -6.864 -2.992 10.308 1.00 92.94 430 ILE A C 1
ATOM 3499 O O . ILE A 1 430 ? -7.387 -1.951 9.901 1.00 92.94 430 ILE A O 1
ATOM 3503 N N . ALA A 1 431 ? -7.602 -3.977 10.834 1.00 92.81 431 ALA A N 1
ATOM 3504 C CA . ALA A 1 431 ? -9.055 -3.889 10.998 1.00 92.81 431 ALA A CA 1
ATOM 3505 C C . ALA A 1 431 ? -9.464 -2.694 11.876 1.00 92.81 431 ALA A C 1
ATOM 3507 O O . ALA A 1 431 ? -10.420 -1.981 11.569 1.00 92.81 431 ALA A O 1
ATOM 3508 N N . ARG A 1 432 ? -8.719 -2.436 12.958 1.00 90.50 432 ARG A N 1
ATOM 3509 C CA . ARG A 1 432 ? -8.936 -1.298 13.859 1.00 90.50 432 ARG A CA 1
ATOM 3510 C C . ARG A 1 432 ? -8.809 0.030 13.116 1.00 90.50 432 ARG A C 1
ATOM 3512 O O . ARG A 1 432 ? -9.681 0.885 13.285 1.00 90.50 432 ARG A O 1
ATOM 3519 N N . HIS A 1 433 ? -7.783 0.183 12.278 1.00 89.19 433 HIS A N 1
ATOM 3520 C CA . HIS A 1 433 ? -7.621 1.363 11.427 1.00 89.19 433 HIS A CA 1
ATOM 3521 C C . HIS A 1 433 ? -8.836 1.559 10.503 1.00 89.19 433 HIS A C 1
ATOM 3523 O O . HIS A 1 433 ? -9.403 2.655 10.448 1.00 89.19 433 HIS A O 1
ATOM 3529 N N . PHE A 1 434 ? -9.297 0.488 9.841 1.00 91.50 434 PHE A N 1
ATOM 3530 C CA . PHE A 1 434 ? -10.508 0.532 9.014 1.00 91.50 434 PHE A CA 1
ATOM 3531 C C . PHE A 1 434 ? -11.732 0.990 9.817 1.00 91.50 434 PHE A C 1
ATOM 3533 O O . PHE A 1 434 ? -12.425 1.926 9.420 1.00 91.50 434 PHE A O 1
ATOM 3540 N N . ILE A 1 435 ? -11.986 0.364 10.970 1.00 87.88 435 ILE A N 1
ATOM 3541 C CA . ILE A 1 435 ? -13.140 0.657 11.831 1.00 87.88 435 ILE A CA 1
ATOM 3542 C C . ILE A 1 435 ? -13.120 2.117 12.294 1.00 87.88 435 ILE A C 1
ATOM 3544 O O . ILE A 1 435 ? -14.164 2.774 12.316 1.00 87.88 435 ILE A O 1
ATOM 3548 N N . GLN A 1 436 ? -11.947 2.644 12.648 1.00 84.19 436 GLN A N 1
ATOM 3549 C CA . GLN A 1 436 ? -11.798 4.036 13.059 1.00 84.19 436 GLN A CA 1
ATOM 3550 C C . GLN A 1 436 ? -12.217 4.992 11.936 1.00 84.19 436 GLN A C 1
ATOM 3552 O O . GLN A 1 436 ? -13.057 5.868 12.161 1.00 84.19 436 GLN A O 1
ATOM 3557 N N . ARG A 1 437 ? -11.721 4.774 10.713 1.00 85.25 437 ARG A N 1
ATOM 3558 C CA . ARG A 1 437 ? -12.073 5.593 9.542 1.00 85.25 437 ARG A CA 1
ATOM 3559 C C . ARG A 1 437 ? -13.520 5.425 9.108 1.00 85.25 437 ARG A C 1
ATOM 3561 O O . ARG A 1 437 ? -14.191 6.408 8.799 1.00 85.25 437 ARG A O 1
ATOM 3568 N N . TRP A 1 438 ? -14.043 4.208 9.150 1.00 86.69 438 TRP A N 1
ATOM 3569 C CA . TRP A 1 438 ? -15.445 3.920 8.867 1.00 86.69 438 TRP A CA 1
ATOM 3570 C C . TRP A 1 438 ? -16.381 4.672 9.819 1.00 86.69 438 TRP A C 1
ATOM 3572 O O . TRP A 1 438 ? -17.341 5.315 9.395 1.00 86.69 438 TRP A O 1
ATOM 3582 N N . ASN A 1 439 ? -16.079 4.646 11.118 1.00 80.12 439 ASN A N 1
ATOM 3583 C CA . ASN A 1 439 ? -16.872 5.347 12.124 1.00 80.12 439 ASN A CA 1
ATOM 3584 C C . ASN A 1 439 ? -16.750 6.869 12.001 1.00 80.12 439 ASN A C 1
ATOM 3586 O O . ASN A 1 439 ? -17.742 7.573 12.188 1.00 80.12 439 ASN A O 1
ATOM 3590 N N . PHE A 1 440 ? -15.561 7.376 11.674 1.00 76.56 440 PHE A N 1
ATOM 3591 C CA . PHE A 1 440 ? -15.325 8.794 11.416 1.00 76.56 440 PHE A CA 1
ATOM 3592 C C . PHE A 1 440 ? -16.143 9.293 10.213 1.00 76.56 440 PHE A C 1
ATOM 3594 O O . PHE A 1 440 ? -16.945 10.220 10.344 1.00 76.56 440 PHE A O 1
ATOM 3601 N N . THR A 1 441 ? -16.023 8.616 9.069 1.00 71.12 441 THR A N 1
ATOM 3602 C CA . THR A 1 441 ? -16.696 8.991 7.813 1.00 71.12 441 THR A CA 1
ATOM 3603 C C . THR A 1 441 ? -18.217 8.859 7.885 1.00 71.12 441 THR A C 1
ATOM 3605 O O . THR A 1 441 ? -18.926 9.707 7.353 1.00 71.12 441 THR A O 1
ATOM 3608 N N . LYS A 1 442 ? -18.757 7.866 8.609 1.00 64.31 442 LYS A N 1
ATOM 3609 C CA . LYS A 1 442 ? -20.212 7.744 8.838 1.00 64.31 442 LYS A CA 1
ATOM 3610 C C . LYS A 1 442 ? -20.825 8.917 9.600 1.00 64.31 442 LYS A C 1
ATOM 3612 O O . LYS A 1 442 ? -22.027 9.159 9.488 1.00 64.31 442 LYS A O 1
ATOM 3617 N N . VAL A 1 443 ? -20.047 9.578 10.453 1.00 50.78 443 VAL A N 1
ATOM 3618 C CA . VAL A 1 443 ? -20.556 10.552 11.427 1.00 50.78 443 VAL A CA 1
ATOM 3619 C C . VAL A 1 443 ? -20.439 11.994 10.922 1.00 50.78 443 VAL A C 1
ATOM 3621 O O . VAL A 1 443 ? -21.168 12.867 11.405 1.00 50.78 443 VAL A O 1
ATOM 3624 N N . LEU A 1 444 ? -19.558 12.262 9.959 1.00 40.97 444 LEU A N 1
ATOM 3625 C CA . LEU A 1 444 ? -19.193 13.617 9.560 1.00 40.97 444 LEU A CA 1
ATOM 3626 C C . LEU A 1 444 ? -19.780 14.028 8.215 1.00 40.97 444 LEU A C 1
ATOM 3628 O O . LEU A 1 444 ? -19.962 13.225 7.311 1.00 40.97 444 LEU A O 1
ATOM 3632 N N . ARG A 1 445 ? -20.084 15.325 8.123 1.00 35.62 445 ARG A N 1
ATOM 3633 C CA . ARG A 1 445 ? -20.580 15.997 6.913 1.00 35.62 445 ARG A CA 1
ATOM 3634 C C . ARG A 1 445 ? -19.649 17.126 6.452 1.00 35.62 445 ARG A C 1
ATOM 3636 O O . ARG A 1 445 ? -19.923 17.694 5.406 1.00 35.62 445 ARG A O 1
ATOM 3643 N N . SER A 1 446 ? -18.599 17.469 7.224 1.00 28.34 446 SER A N 1
ATOM 3644 C CA . SER A 1 446 ? -17.472 18.371 6.879 1.00 28.34 446 SER A CA 1
ATOM 3645 C C . SER A 1 446 ? -16.452 18.509 8.044 1.00 28.34 446 SER A C 1
ATOM 3647 O O . SER A 1 446 ? -16.878 18.471 9.198 1.00 28.34 446 SER A O 1
ATOM 3649 N N . VAL A 1 447 ? -15.174 18.775 7.689 1.00 27.91 447 VAL A N 1
ATOM 3650 C CA . VAL A 1 447 ? -13.947 19.275 8.405 1.00 27.91 447 VAL A CA 1
ATOM 3651 C C . VAL A 1 447 ? -12.885 18.349 9.080 1.00 27.91 447 VAL A C 1
ATOM 3653 O O . VAL A 1 447 ? -13.189 17.337 9.697 1.00 27.91 447 VAL A O 1
ATOM 3656 N N . CYS A 1 448 ? -11.612 18.774 8.899 1.00 33.75 448 CYS A N 1
ATOM 3657 C CA . CYS A 1 448 ? -10.268 18.163 9.057 1.00 33.75 448 CYS A CA 1
ATOM 3658 C C . CYS A 1 448 ? -9.732 18.018 10.508 1.00 33.75 448 CYS A C 1
ATOM 3660 O O . CYS A 1 448 ? -10.110 18.808 11.358 1.00 33.75 448 CYS A O 1
ATOM 3662 N N . GLN A 1 449 ? -8.759 17.160 10.865 1.00 58.47 449 GLN A N 1
ATOM 3663 C CA . GLN A 1 449 ? -9.027 15.762 11.219 1.00 58.47 449 GLN A CA 1
ATOM 3664 C C . GLN A 1 449 ? -9.334 14.824 10.056 1.00 58.47 449 GLN A C 1
ATOM 3666 O O . GLN A 1 449 ? -9.966 13.788 10.223 1.00 58.47 449 GLN A O 1
ATOM 3671 N N . TRP A 1 450 ? -8.882 15.213 8.871 1.00 65.19 450 TRP A N 1
ATOM 3672 C CA . TRP A 1 450 ? -9.615 14.956 7.639 1.00 65.19 450 TRP A CA 1
ATOM 3673 C C . TRP A 1 450 ? -9.739 13.477 7.288 1.00 65.19 450 TRP A C 1
ATOM 3675 O O . TRP A 1 450 ? -10.780 13.091 6.782 1.00 65.19 450 TRP A O 1
ATOM 3685 N N . SER A 1 451 ? -8.729 12.655 7.569 1.00 64.31 451 SER A N 1
ATOM 3686 C CA . SER A 1 451 ? -8.713 11.260 7.129 1.00 64.31 451 SER A CA 1
ATOM 3687 C C . SER A 1 451 ? -9.326 10.281 8.135 1.00 64.31 451 SER A C 1
ATOM 3689 O O . SER A 1 451 ? -9.991 9.326 7.726 1.00 64.31 451 SER A O 1
ATOM 3691 N N . ILE A 1 452 ? -9.088 10.494 9.435 1.00 69.88 452 ILE A N 1
ATOM 3692 C CA . ILE A 1 452 ? -9.396 9.521 10.500 1.00 69.88 452 ILE A CA 1
ATOM 3693 C C . ILE A 1 452 ? -9.956 10.132 11.795 1.00 69.88 452 ILE A C 1
ATOM 3695 O O . ILE A 1 452 ? -10.435 9.399 12.660 1.00 69.88 452 ILE A O 1
ATOM 3699 N N . GLY A 1 453 ? -9.940 11.458 11.955 1.00 66.06 453 GLY A N 1
ATOM 3700 C CA . GLY A 1 453 ? -10.557 12.090 13.124 1.00 66.06 453 GLY A CA 1
ATOM 3701 C C . GLY A 1 453 ? -9.722 12.175 14.391 1.00 66.06 453 GLY A C 1
ATOM 3702 O O . GLY A 1 453 ? -10.297 12.381 15.457 1.00 66.06 453 GLY A O 1
ATOM 3703 N N . THR A 1 454 ? -8.397 12.044 14.321 1.00 65.31 454 THR A N 1
ATOM 3704 C CA . THR A 1 454 ? -7.501 12.179 15.483 1.00 65.31 454 THR A CA 1
ATOM 3705 C C . THR A 1 454 ? -7.013 13.619 15.673 1.00 65.31 454 THR A C 1
ATOM 3707 O O . THR A 1 454 ? -6.724 14.335 14.720 1.00 65.31 454 THR A O 1
ATOM 3710 N N . LYS A 1 455 ? -6.927 14.099 16.924 1.00 68.94 455 LYS A N 1
ATOM 3711 C CA . LYS A 1 455 ? -6.392 15.449 17.241 1.00 68.94 455 LYS A CA 1
ATOM 3712 C C . LYS A 1 455 ? -4.904 15.619 16.904 1.00 68.94 455 LYS A C 1
ATOM 3714 O O . LYS A 1 455 ? -4.424 16.743 16.818 1.00 68.94 455 LYS A O 1
ATOM 3719 N N . VAL A 1 456 ? -4.192 14.506 16.756 1.00 72.12 456 VAL A N 1
ATOM 3720 C CA . VAL A 1 456 ? -2.759 14.430 16.470 1.00 72.12 456 VAL A CA 1
ATOM 3721 C C . VAL A 1 456 ? -2.592 13.598 15.199 1.00 72.12 456 VAL A C 1
ATOM 3723 O O . VAL A 1 456 ? -3.311 12.613 15.017 1.00 72.12 456 VAL A O 1
ATOM 3726 N N . HIS A 1 457 ? -1.697 14.024 14.311 1.00 77.06 457 HIS A N 1
ATOM 3727 C CA . HIS A 1 457 ? -1.332 13.263 13.115 1.00 77.06 457 HIS A CA 1
ATOM 3728 C C . HIS A 1 457 ? -0.332 12.160 13.481 1.00 77.06 457 HIS A C 1
ATOM 3730 O O . HIS A 1 457 ? 0.367 12.270 14.486 1.00 77.06 457 HIS A O 1
ATOM 3736 N N . GLU A 1 458 ? -0.269 11.113 12.666 1.00 80.50 458 GLU A N 1
ATOM 3737 C CA . GLU A 1 458 ? 0.689 10.019 12.815 1.00 80.50 458 GLU A CA 1
ATOM 3738 C C . GLU A 1 458 ? 1.559 9.942 11.556 1.00 80.50 458 GLU A C 1
ATOM 3740 O O . GLU A 1 458 ? 1.033 9.905 10.448 1.00 80.50 458 GLU A O 1
ATOM 3745 N N . GLU A 1 459 ? 2.880 9.917 11.734 1.00 83.88 459 GLU A N 1
ATOM 3746 C CA . GLU A 1 459 ? 3.897 9.804 10.670 1.00 83.88 459 GLU A CA 1
ATOM 3747 C C . GLU A 1 459 ? 4.820 8.591 10.915 1.00 83.88 459 GLU A C 1
ATOM 3749 O O . GLU A 1 459 ? 6.014 8.584 10.615 1.00 83.88 459 GLU A O 1
ATOM 3754 N N . SER A 1 460 ? 4.261 7.532 11.509 1.00 81.44 460 SER A N 1
ATOM 3755 C CA . SER A 1 460 ? 5.002 6.349 11.966 1.00 81.44 460 SER A CA 1
ATOM 3756 C C . SER A 1 460 ? 5.720 5.603 10.836 1.00 81.44 460 SER A C 1
ATOM 3758 O O . SER A 1 460 ? 6.784 5.029 11.073 1.00 81.44 460 SER A O 1
ATOM 3760 N N . ILE A 1 461 ? 5.196 5.670 9.604 1.00 79.88 461 ILE A N 1
ATOM 3761 C CA . ILE A 1 461 ? 5.857 5.148 8.398 1.00 79.88 461 ILE A CA 1
ATOM 3762 C C . ILE A 1 461 ? 7.177 5.890 8.165 1.00 79.88 461 ILE A C 1
ATOM 3764 O O . ILE A 1 461 ? 8.219 5.246 8.096 1.00 79.88 461 ILE A O 1
ATOM 3768 N N . HIS A 1 462 ? 7.169 7.226 8.126 1.00 82.31 462 HIS A N 1
ATOM 3769 C CA . HIS A 1 462 ? 8.376 8.037 7.922 1.00 82.31 462 HIS A CA 1
ATOM 3770 C C . HIS A 1 462 ? 9.420 7.800 9.024 1.00 82.31 462 HIS A C 1
ATOM 3772 O O . HIS A 1 462 ? 10.606 7.619 8.744 1.00 82.31 462 HIS A O 1
ATOM 3778 N N . LEU A 1 463 ? 8.987 7.701 10.281 1.00 84.12 463 LEU A N 1
ATOM 3779 C CA . LEU A 1 463 ? 9.887 7.418 11.403 1.00 84.12 463 LEU A CA 1
ATOM 3780 C C . LEU A 1 463 ? 10.472 5.998 11.355 1.00 84.12 463 LEU A C 1
ATOM 3782 O O . LEU A 1 463 ? 11.653 5.808 11.665 1.00 84.12 463 LEU A O 1
ATOM 3786 N N . ALA A 1 464 ? 9.684 5.001 10.944 1.00 76.50 464 ALA A N 1
ATOM 3787 C CA . ALA A 1 464 ? 10.189 3.658 10.677 1.00 76.50 464 ALA A CA 1
ATOM 3788 C C . ALA A 1 464 ? 11.196 3.672 9.516 1.00 76.50 464 ALA A C 1
ATOM 3790 O O . ALA A 1 464 ? 12.225 2.996 9.614 1.00 76.50 464 ALA A O 1
ATOM 3791 N N . TYR A 1 465 ? 10.934 4.498 8.491 1.00 84.38 465 TYR A N 1
ATOM 3792 C CA . TYR A 1 465 ? 11.805 4.770 7.345 1.00 84.38 465 TYR A CA 1
ATOM 3793 C C . TYR A 1 465 ? 13.199 5.251 7.750 1.00 84.38 465 TYR A C 1
ATOM 3795 O O . TYR A 1 465 ? 14.232 4.649 7.460 1.00 84.38 465 TYR A O 1
ATOM 3803 N N . ILE A 1 466 ? 13.238 6.334 8.514 1.00 87.06 466 ILE A N 1
ATOM 3804 C CA . ILE A 1 466 ? 14.494 6.878 9.025 1.00 87.06 466 ILE A CA 1
ATOM 3805 C C . ILE A 1 466 ? 15.210 5.832 9.892 1.00 87.06 466 ILE A C 1
ATOM 3807 O O . ILE A 1 466 ? 16.422 5.639 9.772 1.00 87.06 466 ILE A O 1
ATOM 3811 N N . SER A 1 467 ? 14.464 5.132 10.752 1.00 85.81 467 SER A N 1
ATOM 3812 C CA . SER A 1 467 ? 15.042 4.207 11.723 1.00 85.81 467 SER A CA 1
ATOM 3813 C C . SER A 1 467 ? 15.759 3.020 11.074 1.00 85.81 467 SER A C 1
ATOM 3815 O O . SER A 1 467 ? 16.909 2.758 11.436 1.00 85.81 467 SER A O 1
ATOM 3817 N N . ALA A 1 468 ? 15.157 2.303 10.116 1.00 83.62 468 ALA A N 1
ATOM 3818 C CA . ALA A 1 468 ? 15.849 1.149 9.523 1.00 83.62 468 ALA A CA 1
ATOM 3819 C C . ALA A 1 468 ? 16.987 1.577 8.583 1.00 83.62 468 ALA A C 1
ATOM 3821 O O . ALA A 1 468 ? 18.030 0.922 8.579 1.00 83.62 468 ALA A O 1
ATOM 3822 N N . ILE A 1 469 ? 16.882 2.729 7.906 1.00 89.38 469 ILE A N 1
ATOM 3823 C CA . ILE A 1 469 ? 18.011 3.323 7.169 1.00 89.38 469 ILE A CA 1
ATOM 3824 C C . ILE A 1 469 ? 19.193 3.581 8.110 1.00 89.38 469 ILE A C 1
ATOM 3826 O O . ILE A 1 469 ? 20.303 3.090 7.877 1.00 89.38 469 ILE A O 1
ATOM 3830 N N . GLN A 1 470 ? 18.966 4.309 9.204 1.00 90.25 470 GLN A N 1
ATOM 3831 C CA . GLN A 1 470 ? 20.015 4.662 10.161 1.00 90.25 470 GLN A CA 1
ATOM 3832 C C . GLN A 1 470 ? 20.622 3.431 10.844 1.00 90.25 470 GLN A C 1
ATOM 3834 O O . GLN A 1 470 ? 21.817 3.432 11.159 1.00 90.25 470 GLN A O 1
ATOM 3839 N N . ASN A 1 471 ? 19.835 2.374 11.053 1.00 87.81 471 ASN A N 1
ATOM 3840 C CA . ASN A 1 471 ? 20.280 1.153 11.723 1.00 87.81 471 ASN A CA 1
ATOM 3841 C C . ASN A 1 471 ? 20.859 0.086 10.783 1.00 87.81 471 ASN A C 1
ATOM 3843 O O . ASN A 1 471 ? 21.583 -0.791 11.264 1.00 87.81 471 ASN A O 1
ATOM 3847 N N . SER A 1 472 ? 20.631 0.194 9.471 1.00 92.81 472 SER A N 1
ATOM 3848 C CA . SER A 1 472 ? 21.146 -0.730 8.452 1.00 92.81 472 SER A CA 1
ATOM 3849 C C . SER A 1 472 ? 22.659 -0.947 8.571 1.00 92.81 472 SER A C 1
ATOM 3851 O O . SER A 1 472 ? 23.423 -0.022 8.875 1.00 92.81 472 SER A O 1
ATOM 3853 N N . LYS A 1 473 ? 23.132 -2.173 8.322 1.00 89.56 473 LYS A N 1
ATOM 3854 C CA . LYS A 1 473 ? 24.558 -2.534 8.464 1.00 89.56 473 LYS A CA 1
ATOM 3855 C C . LYS A 1 473 ? 25.256 -2.802 7.134 1.00 89.56 473 LYS A C 1
ATOM 3857 O O . LYS A 1 473 ? 26.377 -2.328 6.975 1.00 89.56 473 LYS A O 1
ATOM 3862 N N . HIS A 1 474 ? 24.576 -3.451 6.191 1.00 90.75 474 HIS A N 1
ATOM 3863 C CA . HIS A 1 474 ? 25.202 -3.979 4.976 1.00 90.75 474 HIS A CA 1
ATOM 3864 C C . HIS A 1 474 ? 24.669 -3.335 3.695 1.00 90.75 474 HIS A C 1
ATOM 3866 O O . HIS A 1 474 ? 25.423 -2.659 3.003 1.00 90.75 474 HIS A O 1
ATOM 3872 N N . PHE A 1 475 ? 23.378 -3.478 3.399 1.00 94.94 475 PHE A N 1
ATOM 3873 C CA . PHE A 1 475 ? 22.770 -2.858 2.224 1.00 94.94 475 PHE A CA 1
ATOM 3874 C C . PHE A 1 475 ? 21.332 -2.420 2.479 1.00 94.94 475 PHE A C 1
ATOM 3876 O O . PHE A 1 475 ? 20.747 -2.775 3.504 1.00 94.94 475 PHE A O 1
ATOM 3883 N N . ILE A 1 476 ? 20.776 -1.665 1.531 1.00 91.88 476 ILE A N 1
ATOM 3884 C CA . ILE A 1 476 ? 19.341 -1.372 1.448 1.00 91.88 476 ILE A CA 1
ATOM 3885 C C . ILE A 1 476 ? 18.894 -1.587 -0.007 1.00 91.88 476 ILE A C 1
ATOM 3887 O O . ILE A 1 476 ? 19.573 -1.156 -0.940 1.00 91.88 476 ILE A O 1
ATOM 3891 N N . TYR A 1 477 ? 17.783 -2.295 -0.206 1.00 92.56 477 TYR A N 1
ATOM 3892 C CA . TYR A 1 477 ? 17.201 -2.592 -1.520 1.00 92.56 477 TYR A CA 1
ATOM 3893 C C . TYR A 1 477 ? 15.849 -1.922 -1.686 1.00 92.56 477 TYR A C 1
ATOM 3895 O O . TYR A 1 477 ? 15.102 -1.885 -0.714 1.00 92.56 477 TYR A O 1
ATOM 3903 N N . ILE A 1 478 ? 15.559 -1.413 -2.888 1.00 88.12 478 ILE A N 1
ATOM 3904 C CA . ILE A 1 478 ? 14.507 -0.440 -3.106 1.00 88.12 478 ILE A CA 1
ATOM 3905 C C . ILE A 1 478 ? 13.709 -0.581 -4.374 1.00 88.12 478 ILE A C 1
ATOM 3907 O O . ILE A 1 478 ? 14.273 -0.495 -5.454 1.00 88.12 478 ILE A O 1
ATOM 3911 N N . GLU A 1 479 ? 12.387 -0.590 -4.223 1.00 90.31 479 GLU A N 1
ATOM 3912 C CA . GLU A 1 479 ? 11.427 -0.462 -5.315 1.00 90.31 479 GLU A CA 1
ATOM 3913 C C . GLU A 1 479 ? 10.343 0.570 -4.966 1.00 90.31 479 GLU A C 1
ATOM 3915 O O . GLU A 1 479 ? 9.474 0.307 -4.146 1.00 90.31 479 GLU A O 1
ATOM 3920 N N . ASN A 1 480 ? 10.358 1.776 -5.533 1.00 86.94 480 ASN A N 1
ATOM 3921 C CA . ASN A 1 480 ? 9.301 2.753 -5.226 1.00 86.94 480 ASN A CA 1
ATOM 3922 C C . ASN A 1 480 ? 8.825 3.489 -6.477 1.00 86.94 480 ASN A C 1
ATOM 3924 O O . ASN A 1 480 ? 9.604 3.730 -7.399 1.00 86.94 480 ASN A O 1
ATOM 3928 N N . GLN A 1 481 ? 7.537 3.841 -6.504 1.00 86.38 481 GLN A N 1
ATOM 3929 C CA . GLN A 1 481 ? 6.939 4.561 -7.626 1.00 86.38 481 GLN A CA 1
ATOM 3930 C C . GLN A 1 481 ? 7.483 5.991 -7.734 1.00 86.38 481 GLN A C 1
ATOM 3932 O O . GLN A 1 481 ? 7.684 6.486 -8.844 1.00 86.38 481 GLN A O 1
ATOM 3937 N N . PHE A 1 482 ? 7.735 6.641 -6.594 1.00 84.31 482 PHE A N 1
ATOM 3938 C CA . PHE A 1 482 ? 8.303 7.986 -6.532 1.00 84.31 482 PHE A CA 1
ATOM 3939 C C . PHE A 1 482 ? 9.556 8.011 -5.670 1.00 84.31 482 PHE A C 1
ATOM 3941 O O . PHE A 1 482 ? 9.737 7.185 -4.774 1.00 84.31 482 PHE A O 1
ATOM 3948 N N . PHE A 1 483 ? 10.421 8.980 -5.952 1.00 85.50 483 PHE A N 1
ATOM 3949 C CA . PHE A 1 483 ? 11.625 9.189 -5.176 1.00 85.50 483 PHE A CA 1
ATOM 3950 C C . PHE A 1 483 ? 11.899 10.691 -4.991 1.00 85.50 483 PHE A C 1
ATOM 3952 O O . PHE A 1 483 ? 12.760 11.269 -5.640 1.00 85.50 483 PHE A O 1
ATOM 3959 N N . ILE A 1 484 ? 11.123 11.330 -4.109 1.00 83.81 484 ILE A N 1
ATOM 3960 C CA . ILE A 1 484 ? 11.142 12.772 -3.821 1.00 83.81 484 ILE A CA 1
ATOM 3961 C C . ILE A 1 484 ? 11.438 12.973 -2.325 1.00 83.81 484 ILE A C 1
ATOM 3963 O O . ILE A 1 484 ? 10.627 12.648 -1.457 1.00 83.81 484 ILE A O 1
ATOM 3967 N N . SER A 1 485 ? 12.633 13.466 -1.994 1.00 83.88 485 SER A N 1
ATOM 3968 C CA . SER A 1 485 ? 13.121 13.579 -0.608 1.00 83.88 485 SER A CA 1
ATOM 3969 C C . SER A 1 485 ? 14.187 14.678 -0.475 1.00 83.88 485 SER A C 1
ATOM 3971 O O . SER A 1 485 ? 14.182 15.589 -1.286 1.00 83.88 485 SER A O 1
ATOM 3973 N N . CYS A 1 486 ? 15.092 14.591 0.508 1.00 76.81 486 CYS A N 1
ATOM 3974 C CA . CYS A 1 486 ? 16.127 15.584 0.845 1.00 76.81 486 CYS A CA 1
ATOM 3975 C C . CYS A 1 486 ? 15.514 16.921 1.276 1.00 76.81 486 CYS A C 1
ATOM 3977 O O . CYS A 1 486 ? 15.181 17.767 0.446 1.00 76.81 486 CYS A O 1
ATOM 3979 N N . ALA A 1 487 ? 15.356 17.097 2.588 1.00 78.00 487 ALA A N 1
ATOM 3980 C CA . ALA A 1 487 ? 14.585 18.200 3.136 1.00 78.00 487 ALA A CA 1
ATOM 3981 C C . ALA A 1 487 ? 15.176 19.572 2.754 1.00 78.00 487 ALA A C 1
ATOM 3983 O O . ALA A 1 487 ? 16.352 19.861 2.985 1.00 78.00 487 ALA A O 1
ATOM 3984 N N . ASP A 1 488 ? 14.329 20.441 2.209 1.00 77.75 488 ASP A N 1
ATOM 3985 C CA . ASP A 1 488 ? 14.639 21.814 1.828 1.00 77.75 488 ASP A CA 1
ATOM 3986 C C . ASP A 1 488 ? 13.484 22.770 2.222 1.00 77.75 488 ASP A C 1
ATOM 3988 O O . ASP A 1 488 ? 12.813 22.561 3.232 1.00 77.75 488 ASP A O 1
ATOM 3992 N N . LYS A 1 489 ? 13.266 23.880 1.499 1.00 75.06 489 LYS A N 1
ATOM 3993 C CA . LYS A 1 489 ? 12.126 24.782 1.766 1.00 75.06 489 LYS A CA 1
ATOM 3994 C C . LYS A 1 489 ? 10.774 24.230 1.291 1.00 75.06 489 LYS A C 1
ATOM 3996 O O . LYS A 1 489 ? 9.745 24.742 1.722 1.00 75.06 489 LYS A O 1
ATOM 4001 N N . SER A 1 490 ? 10.774 23.280 0.361 1.00 77.00 490 SER A N 1
ATOM 4002 C CA . SER A 1 490 ? 9.606 22.766 -0.366 1.00 77.00 490 SER A CA 1
ATOM 4003 C C . SER A 1 490 ? 9.320 21.285 -0.101 1.00 77.00 490 SER A C 1
ATOM 4005 O O . SER A 1 490 ? 8.158 20.871 -0.143 1.00 77.00 490 SER A O 1
ATOM 4007 N N . ILE A 1 491 ? 10.359 20.515 0.217 1.00 82.50 491 ILE A N 1
ATOM 4008 C CA . ILE A 1 491 ? 10.323 19.102 0.583 1.00 82.50 491 ILE A CA 1
ATOM 4009 C C . ILE A 1 491 ? 10.735 18.983 2.047 1.00 82.50 491 ILE A C 1
ATOM 4011 O O . ILE A 1 491 ? 11.689 19.619 2.481 1.00 82.50 491 ILE A O 1
ATOM 4015 N N . HIS A 1 492 ? 10.017 18.187 2.829 1.00 85.12 492 HIS A N 1
ATOM 4016 C CA . HIS A 1 492 ? 10.185 18.147 4.284 1.00 85.12 492 HIS A CA 1
ATOM 4017 C C . HIS A 1 492 ? 10.632 16.776 4.791 1.00 85.12 492 HIS A C 1
ATOM 4019 O O . HIS A 1 492 ? 11.232 16.682 5.863 1.00 85.12 492 HIS A O 1
ATOM 4025 N N . ASN A 1 493 ? 10.335 15.702 4.058 1.00 86.62 493 ASN A N 1
ATOM 4026 C CA . ASN A 1 493 ? 10.735 14.362 4.455 1.00 86.62 493 ASN A CA 1
ATOM 4027 C C . ASN A 1 493 ? 12.263 14.173 4.340 1.00 86.62 493 ASN A C 1
ATOM 4029 O O . ASN A 1 493 ? 12.898 14.618 3.389 1.00 86.62 493 ASN A O 1
ATOM 4033 N N . SER A 1 494 ? 12.849 13.474 5.313 1.00 88.88 494 SER A N 1
ATOM 4034 C CA . SER A 1 494 ? 14.306 13.335 5.489 1.00 88.88 494 SER A CA 1
ATOM 4035 C C . SER A 1 494 ? 14.861 11.943 5.150 1.00 88.88 494 SER A C 1
ATOM 4037 O O . SER A 1 494 ? 15.891 11.519 5.681 1.00 88.88 494 SER A O 1
ATOM 4039 N N . ILE A 1 495 ? 14.174 11.195 4.280 1.00 87.88 495 ILE A N 1
ATOM 4040 C CA . ILE A 1 495 ? 14.592 9.843 3.867 1.00 87.88 495 ILE A CA 1
ATOM 4041 C C . ILE A 1 495 ? 15.925 9.899 3.103 1.00 87.88 495 ILE A C 1
ATOM 4043 O O . ILE A 1 495 ? 16.876 9.206 3.470 1.00 87.88 495 ILE A O 1
ATOM 4047 N N . GLY A 1 496 ? 16.029 10.774 2.100 1.00 84.62 496 GLY A N 1
ATOM 4048 C CA . GLY A 1 496 ? 17.241 11.007 1.311 1.00 84.62 496 GLY A CA 1
ATOM 4049 C C . GLY A 1 496 ? 18.415 11.516 2.154 1.00 84.62 496 GLY A C 1
ATOM 4050 O O . GLY A 1 496 ? 19.550 11.066 1.972 1.00 84.62 496 GLY A O 1
ATOM 4051 N N . ASP A 1 497 ? 18.141 12.362 3.153 1.00 86.31 497 ASP A N 1
ATOM 4052 C CA . ASP A 1 497 ? 19.154 12.837 4.105 1.00 86.31 497 ASP A CA 1
ATOM 4053 C C . ASP A 1 497 ? 19.700 11.683 4.956 1.00 86.31 497 ASP A C 1
ATOM 4055 O O . ASP A 1 497 ? 20.916 11.511 5.090 1.00 86.31 497 ASP A O 1
ATOM 4059 N N . ALA A 1 498 ? 18.810 10.837 5.489 1.00 90.56 498 ALA A N 1
ATOM 4060 C CA . ALA A 1 498 ? 19.190 9.671 6.281 1.00 90.56 498 ALA A CA 1
ATOM 4061 C C . ALA A 1 498 ? 20.042 8.678 5.472 1.00 90.56 498 ALA A C 1
ATOM 4063 O O . ALA A 1 498 ? 20.986 8.091 6.007 1.00 90.56 498 ALA A O 1
ATOM 4064 N N . LEU A 1 499 ? 19.739 8.505 4.184 1.00 88.88 499 LEU A N 1
ATOM 4065 C CA . LEU A 1 499 ? 20.482 7.623 3.281 1.00 88.88 499 LEU A CA 1
ATOM 4066 C C . LEU A 1 499 ? 21.860 8.173 2.951 1.00 88.88 499 LEU A C 1
ATOM 4068 O O . LEU A 1 499 ? 22.848 7.440 3.038 1.00 88.88 499 LEU A O 1
ATOM 4072 N N . THR A 1 500 ? 21.935 9.465 2.642 1.00 87.19 500 THR A N 1
ATOM 4073 C CA . THR A 1 500 ? 23.199 10.161 2.400 1.00 87.19 500 THR A CA 1
ATOM 4074 C C . THR A 1 500 ? 24.108 10.045 3.619 1.00 87.19 500 THR A C 1
ATOM 4076 O O . THR A 1 500 ? 25.241 9.574 3.503 1.00 87.19 500 THR A O 1
ATOM 4079 N N . GLU A 1 501 ? 23.602 10.360 4.815 1.00 92.44 501 GLU A N 1
ATOM 4080 C CA . GLU A 1 501 ? 24.390 10.242 6.045 1.00 92.44 501 GLU A CA 1
ATOM 4081 C C . GLU A 1 501 ? 24.773 8.785 6.336 1.00 92.44 501 GLU A C 1
ATOM 4083 O O . GLU A 1 501 ? 25.892 8.509 6.774 1.00 92.44 501 GLU A O 1
ATOM 4088 N N . ARG A 1 502 ? 23.904 7.813 6.028 1.00 94.25 502 ARG A N 1
ATOM 4089 C CA . ARG A 1 502 ? 24.226 6.391 6.188 1.00 94.25 502 ARG A CA 1
ATOM 4090 C C . ARG A 1 502 ? 25.363 5.940 5.268 1.00 94.25 502 ARG A C 1
ATOM 4092 O O . ARG A 1 502 ? 26.233 5.189 5.728 1.00 94.25 502 ARG A O 1
ATOM 4099 N N . ILE A 1 503 ? 25.367 6.365 4.005 1.00 91.81 503 ILE A N 1
ATOM 4100 C CA . ILE A 1 503 ? 26.435 6.070 3.037 1.00 91.81 503 ILE A CA 1
ATOM 4101 C C . ILE A 1 503 ? 27.736 6.743 3.483 1.00 91.81 503 ILE A C 1
ATOM 4103 O O . ILE A 1 503 ? 28.772 6.080 3.567 1.00 91.81 503 ILE A O 1
ATOM 4107 N N . LEU A 1 504 ? 27.681 8.026 3.852 1.00 92.56 504 LEU A N 1
ATOM 4108 C CA . LEU A 1 504 ? 28.838 8.768 4.355 1.00 92.56 504 LEU A CA 1
ATOM 4109 C C . LEU A 1 504 ? 29.412 8.129 5.620 1.00 92.56 504 LEU A C 1
ATOM 4111 O O . LEU A 1 504 ? 30.630 8.011 5.742 1.00 92.56 504 LEU A O 1
ATOM 4115 N N . ARG A 1 505 ? 28.565 7.645 6.534 1.00 95.62 505 ARG A N 1
ATOM 4116 C CA . ARG A 1 505 ? 29.003 6.879 7.705 1.00 95.62 505 ARG A CA 1
ATOM 4117 C C . ARG A 1 505 ? 29.757 5.614 7.300 1.00 95.62 505 ARG A C 1
ATOM 4119 O O . ARG A 1 505 ? 30.836 5.377 7.830 1.00 95.62 505 ARG A O 1
ATOM 4126 N N . ALA A 1 506 ? 29.246 4.832 6.343 1.00 95.44 506 ALA A N 1
ATOM 4127 C CA . ALA A 1 506 ? 29.949 3.641 5.848 1.00 95.44 506 ALA A CA 1
ATOM 4128 C C . ALA A 1 506 ? 31.324 3.988 5.266 1.00 95.44 506 ALA A C 1
ATOM 4130 O O . ALA A 1 506 ? 32.314 3.329 5.580 1.00 95.44 506 ALA A O 1
ATOM 4131 N N . TYR A 1 507 ? 31.375 5.051 4.460 1.00 94.56 507 TYR A N 1
ATOM 4132 C CA . TYR A 1 507 ? 32.599 5.551 3.847 1.00 94.56 507 TYR A CA 1
ATOM 4133 C C . TYR A 1 507 ? 33.625 5.989 4.902 1.00 94.56 507 TYR A C 1
ATOM 4135 O O . TYR A 1 507 ? 34.771 5.541 4.866 1.00 94.56 507 TYR A O 1
ATOM 4143 N N . ARG A 1 508 ? 33.206 6.794 5.891 1.00 97.75 508 ARG A N 1
ATOM 4144 C CA . ARG A 1 508 ? 34.050 7.223 7.023 1.00 97.75 508 ARG A CA 1
ATOM 4145 C C . ARG A 1 508 ? 34.556 6.025 7.836 1.00 97.75 508 ARG A C 1
ATOM 4147 O O . ARG A 1 508 ? 35.714 6.009 8.240 1.00 97.75 508 ARG A O 1
ATOM 4154 N N . GLU A 1 509 ? 33.717 5.008 8.032 1.00 97.38 509 GLU A N 1
ATOM 4155 C CA . GLU A 1 509 ? 34.066 3.760 8.727 1.00 97.38 509 GLU A CA 1
ATOM 4156 C C . GLU A 1 509 ? 34.860 2.764 7.860 1.00 97.38 509 GLU A C 1
ATOM 4158 O O . GLU A 1 509 ? 35.247 1.709 8.361 1.00 97.38 509 GLU A O 1
ATOM 4163 N N . LYS A 1 510 ? 35.103 3.067 6.574 1.00 96.81 510 LYS A N 1
ATOM 4164 C CA . LYS A 1 510 ? 35.719 2.160 5.587 1.00 96.81 510 LYS A CA 1
ATOM 4165 C C . LYS A 1 510 ? 35.025 0.794 5.492 1.00 96.81 510 LYS A C 1
ATOM 4167 O O . LYS A 1 510 ? 35.670 -0.223 5.244 1.00 96.81 510 LYS A O 1
ATOM 4172 N N . LYS A 1 511 ? 33.706 0.762 5.684 1.00 94.94 511 LYS A N 1
ATOM 4173 C CA . LYS A 1 511 ? 32.886 -0.447 5.546 1.00 94.94 511 LYS A CA 1
ATOM 4174 C C . LYS A 1 511 ? 32.206 -0.470 4.189 1.00 94.94 511 LYS A C 1
ATOM 4176 O O . LYS A 1 511 ? 31.708 0.556 3.723 1.00 94.94 511 LYS A O 1
ATOM 4181 N N . LYS A 1 512 ? 32.130 -1.654 3.578 1.00 94.06 512 LYS A N 1
ATOM 4182 C CA . LYS A 1 512 ? 31.334 -1.843 2.367 1.00 94.06 512 LYS A CA 1
ATOM 4183 C C . LYS A 1 512 ? 29.860 -1.622 2.704 1.00 94.06 512 LYS A C 1
ATOM 4185 O O . LYS A 1 512 ? 29.350 -2.176 3.677 1.00 94.06 512 LYS A O 1
ATOM 4190 N N . PHE A 1 513 ? 29.188 -0.798 1.908 1.00 94.69 513 PHE A N 1
ATOM 4191 C CA . PHE A 1 513 ? 27.754 -0.560 2.016 1.00 94.69 513 PHE A CA 1
ATOM 4192 C C . PHE A 1 513 ? 27.176 -0.344 0.621 1.00 94.69 513 PHE A C 1
ATOM 4194 O O . PHE A 1 513 ? 27.756 0.400 -0.172 1.00 94.69 513 PHE A O 1
ATOM 4201 N N . ARG A 1 514 ? 26.075 -1.025 0.302 1.00 92.56 514 ARG A N 1
ATOM 4202 C CA . ARG A 1 514 ? 25.432 -0.957 -1.018 1.00 92.56 514 ARG A CA 1
ATOM 4203 C C . ARG A 1 514 ? 24.016 -0.440 -0.884 1.00 92.56 514 ARG A C 1
ATOM 4205 O O . ARG A 1 514 ? 23.339 -0.701 0.107 1.00 92.56 514 ARG A O 1
ATOM 4212 N N . VAL A 1 515 ? 23.553 0.253 -1.910 1.00 93.88 515 VAL A N 1
ATOM 4213 C CA . VAL A 1 515 ? 22.155 0.639 -1.997 1.00 93.88 515 VAL A CA 1
ATOM 4214 C C . VAL A 1 515 ? 21.672 0.421 -3.433 1.00 93.88 515 VAL A C 1
ATOM 4216 O O . VAL A 1 515 ? 22.440 0.675 -4.361 1.00 93.88 515 VAL A O 1
ATOM 4219 N N . TYR A 1 516 ? 20.456 -0.115 -3.615 1.00 93.06 516 TYR A N 1
ATOM 4220 C CA . TYR A 1 516 ? 19.873 -0.518 -4.917 1.00 93.06 516 TYR A CA 1
ATOM 4221 C C . TYR A 1 516 ? 18.471 0.099 -5.166 1.00 93.06 516 TYR A C 1
ATOM 4223 O O . TYR A 1 516 ? 17.572 -0.289 -4.445 1.00 93.06 516 TYR A O 1
ATOM 4231 N N . VAL A 1 517 ? 18.267 1.038 -6.117 1.00 91.44 517 VAL A N 1
ATOM 4232 C CA . VAL A 1 517 ? 17.020 1.778 -6.416 1.00 91.44 517 VAL A CA 1
ATOM 4233 C C . VAL A 1 517 ? 16.526 1.270 -7.736 1.00 91.44 517 VAL A C 1
ATOM 4235 O O . VAL A 1 517 ? 17.182 1.445 -8.760 1.00 91.44 517 VAL A O 1
ATOM 4238 N N . VAL A 1 518 ? 15.333 0.709 -7.691 1.00 92.69 518 VAL A N 1
ATOM 4239 C CA . VAL A 1 518 ? 14.490 0.439 -8.833 1.00 92.69 518 VAL A CA 1
ATOM 4240 C C . VAL A 1 518 ? 13.299 1.388 -8.731 1.00 92.69 518 VAL A C 1
ATOM 4242 O O . VAL A 1 518 ? 12.622 1.476 -7.707 1.00 92.69 518 VAL A O 1
ATOM 4245 N N . MET A 1 519 ? 13.081 2.153 -9.789 1.00 90.19 519 MET A N 1
ATOM 4246 C CA . MET A 1 519 ? 11.985 3.109 -9.901 1.00 90.19 519 MET A CA 1
ATOM 4247 C C . MET A 1 519 ? 11.482 3.099 -11.345 1.00 90.19 519 MET A C 1
ATOM 4249 O O . MET A 1 519 ? 12.240 2.714 -12.245 1.00 90.19 519 MET A O 1
ATOM 4253 N N . PRO A 1 520 ? 10.225 3.488 -11.603 1.00 91.69 520 PRO A N 1
ATOM 4254 C CA . PRO A 1 520 ? 9.731 3.558 -12.967 1.00 91.69 520 PRO A CA 1
ATOM 4255 C C . PRO A 1 520 ? 10.541 4.582 -13.771 1.00 91.69 520 PRO A C 1
ATOM 4257 O O . PRO A 1 520 ? 10.883 5.653 -13.272 1.00 91.69 520 PRO A O 1
ATOM 4260 N N . LEU A 1 521 ? 10.821 4.262 -15.037 1.00 90.06 521 LEU A N 1
ATOM 4261 C CA . LEU A 1 521 ? 11.535 5.165 -15.947 1.00 90.06 521 LEU A CA 1
ATOM 4262 C C . LEU A 1 521 ? 10.786 6.487 -16.159 1.00 90.06 521 LEU A C 1
ATOM 4264 O O . LEU A 1 521 ? 11.410 7.526 -16.343 1.00 90.06 521 LEU A O 1
ATOM 4268 N N . LEU A 1 522 ? 9.452 6.446 -16.135 1.00 86.50 522 LEU A N 1
ATOM 4269 C CA . LEU A 1 522 ? 8.585 7.615 -16.245 1.00 86.50 522 LEU A CA 1
ATOM 4270 C C . LEU A 1 522 ? 7.458 7.533 -15.209 1.00 86.50 522 LEU A C 1
ATOM 4272 O O . LEU A 1 522 ? 6.943 6.441 -14.956 1.00 86.50 522 LEU A O 1
ATOM 4276 N N . PRO A 1 523 ? 7.014 8.673 -14.655 1.00 84.38 523 PRO A N 1
ATOM 4277 C CA . PRO A 1 523 ? 5.781 8.749 -13.879 1.00 84.38 523 PRO A CA 1
ATOM 4278 C C . PRO A 1 523 ? 4.573 8.234 -14.678 1.00 84.38 523 PRO A C 1
ATOM 4280 O O . PRO A 1 523 ? 4.416 8.557 -15.855 1.00 84.38 523 PRO A O 1
ATOM 4283 N N . GLY A 1 524 ? 3.693 7.465 -14.032 1.00 79.88 524 GLY A N 1
ATOM 4284 C CA . GLY A 1 524 ? 2.531 6.824 -14.663 1.00 79.88 524 GLY A CA 1
ATOM 4285 C C . GLY A 1 524 ? 1.343 7.759 -14.911 1.00 79.88 524 GLY A C 1
ATOM 4286 O O . GLY A 1 524 ? 0.262 7.505 -14.388 1.00 79.88 524 GLY A O 1
ATOM 4287 N N . PHE A 1 525 ? 1.537 8.823 -15.691 1.00 78.75 525 PHE A N 1
ATOM 4288 C CA . PHE A 1 525 ? 0.492 9.776 -16.089 1.00 78.75 525 PHE A CA 1
ATOM 4289 C C . PHE A 1 525 ? 0.370 9.843 -17.611 1.00 78.75 525 PHE A C 1
ATOM 4291 O O . PHE A 1 525 ? 1.360 9.637 -18.312 1.00 78.75 525 PHE A O 1
ATOM 4298 N N . GLU A 1 526 ? -0.818 10.182 -18.120 1.00 80.50 526 GLU A N 1
ATOM 4299 C CA . GLU A 1 526 ? -1.022 10.370 -19.560 1.00 80.50 526 GLU A CA 1
ATOM 4300 C C . GLU A 1 526 ? -0.165 11.538 -20.074 1.00 80.50 526 GLU A C 1
ATOM 4302 O O . GLU A 1 526 ? -0.182 12.647 -19.526 1.00 80.50 526 GLU A O 1
ATOM 4307 N N . GLY A 1 527 ? 0.584 11.303 -21.150 1.00 78.88 527 GLY A N 1
ATOM 4308 C CA . GLY A 1 527 ? 1.359 12.347 -21.803 1.00 78.88 527 GLY A CA 1
ATOM 4309 C C . GLY A 1 527 ? 2.259 11.828 -22.917 1.00 78.88 527 GLY A C 1
ATOM 4310 O O . GLY A 1 527 ? 2.919 10.800 -22.788 1.00 78.88 527 GLY A O 1
ATOM 4311 N N . ASP A 1 528 ? 2.338 12.588 -24.010 1.00 81.69 528 ASP A N 1
ATOM 4312 C CA . ASP A 1 528 ? 3.208 12.252 -25.134 1.00 81.69 528 ASP A CA 1
ATOM 4313 C C . ASP A 1 528 ? 4.674 12.575 -24.817 1.00 81.69 528 ASP A C 1
ATOM 4315 O O . ASP A 1 528 ? 5.132 13.720 -24.931 1.00 81.69 528 ASP A O 1
ATOM 4319 N N . ILE A 1 529 ? 5.428 11.542 -24.443 1.00 82.44 529 ILE A N 1
ATOM 4320 C CA . ILE A 1 529 ? 6.854 11.652 -24.128 1.00 82.44 529 ILE A CA 1
ATOM 4321 C C . ILE A 1 529 ? 7.701 12.101 -25.327 1.00 82.44 529 ILE A C 1
ATOM 4323 O O . ILE A 1 529 ? 8.729 12.745 -25.127 1.00 82.44 529 ILE A O 1
ATOM 4327 N N . SER A 1 530 ? 7.253 11.871 -26.568 1.00 78.00 530 SER A N 1
ATOM 4328 C CA . SER A 1 530 ? 7.977 12.320 -27.768 1.00 78.00 530 SER A CA 1
ATOM 4329 C C . SER A 1 530 ? 8.012 13.849 -27.902 1.00 78.00 530 SER A C 1
ATOM 4331 O O . SER A 1 530 ? 8.932 14.409 -28.497 1.00 78.00 530 SER A O 1
ATOM 4333 N N . SER A 1 531 ? 7.056 14.531 -27.264 1.00 74.62 531 SER A N 1
ATOM 4334 C CA . SER A 1 531 ? 7.002 15.990 -27.112 1.00 74.62 531 SER A CA 1
ATOM 4335 C C . SER A 1 531 ? 7.607 16.496 -25.787 1.00 74.62 531 SER A C 1
ATOM 4337 O O . SER A 1 531 ? 7.566 17.692 -25.487 1.00 74.62 531 SER A O 1
ATOM 4339 N N . GLY A 1 532 ? 8.187 15.589 -24.994 1.00 58.09 532 GLY A N 1
ATOM 4340 C CA . GLY A 1 532 ? 8.792 15.860 -23.690 1.00 58.09 532 GLY A CA 1
ATOM 4341 C C . GLY A 1 532 ? 7.889 15.542 -22.497 1.00 58.09 532 GLY A C 1
ATOM 4342 O O . GLY A 1 532 ? 8.234 15.906 -21.377 1.00 58.09 532 GLY A O 1
ATOM 4343 N N . GLY A 1 533 ? 6.744 14.892 -22.722 1.00 74.62 533 GLY A N 1
ATOM 4344 C CA . GLY A 1 533 ? 5.795 14.474 -21.688 1.00 74.62 533 GLY A CA 1
ATOM 4345 C C . GLY A 1 533 ? 4.721 15.519 -21.365 1.00 74.62 533 GLY A C 1
ATOM 4346 O O . GLY A 1 533 ? 4.823 16.694 -21.728 1.00 74.62 533 GLY A O 1
ATOM 4347 N N . GLY A 1 534 ? 3.673 15.082 -20.659 1.00 77.62 534 GLY A N 1
ATOM 4348 C CA . GLY A 1 534 ? 2.658 15.971 -20.084 1.00 77.62 534 GLY A CA 1
ATOM 4349 C C . GLY A 1 534 ? 3.216 16.819 -18.931 1.00 77.62 534 GLY A C 1
ATOM 4350 O O . GLY A 1 534 ? 4.261 16.502 -18.368 1.00 77.62 534 GLY A O 1
ATOM 4351 N N . GLN A 1 535 ? 2.521 17.894 -18.543 1.00 76.50 535 GLN A N 1
ATOM 4352 C CA . GLN A 1 535 ? 2.984 18.780 -17.458 1.00 76.50 535 GLN A CA 1
ATOM 4353 C C . GLN A 1 535 ? 3.140 18.041 -16.114 1.00 76.50 535 GLN A C 1
ATOM 4355 O O . GLN A 1 535 ? 4.105 18.294 -15.401 1.00 76.50 535 GLN A O 1
ATOM 4360 N N . ALA A 1 536 ? 2.261 17.078 -15.804 1.00 71.94 536 ALA A N 1
ATOM 4361 C CA . ALA A 1 536 ? 2.375 16.236 -14.607 1.00 71.94 536 ALA A CA 1
ATOM 4362 C C . ALA A 1 536 ? 3.621 15.328 -14.632 1.00 71.94 536 ALA A C 1
ATOM 4364 O O . ALA A 1 536 ? 4.328 15.221 -13.632 1.00 71.94 536 ALA A O 1
ATOM 4365 N N . ILE A 1 537 ? 3.930 14.729 -15.792 1.00 77.06 537 ILE A N 1
ATOM 4366 C CA . ILE A 1 537 ? 5.158 13.944 -15.997 1.00 77.06 537 ILE A CA 1
ATOM 4367 C C . ILE A 1 537 ? 6.380 14.830 -15.719 1.00 77.06 537 ILE A C 1
ATOM 4369 O O . ILE A 1 537 ? 7.240 14.453 -14.929 1.00 77.06 537 ILE A O 1
ATOM 4373 N N . LYS A 1 538 ? 6.419 16.039 -16.296 1.00 78.62 538 LYS A N 1
ATOM 4374 C CA . LYS A 1 538 ? 7.525 16.994 -16.118 1.00 78.62 538 LYS A CA 1
ATOM 4375 C C . LYS A 1 538 ? 7.690 17.446 -14.666 1.00 78.62 538 LYS A C 1
ATOM 4377 O O . LYS A 1 538 ? 8.810 17.424 -14.167 1.00 78.62 538 LYS A O 1
ATOM 4382 N N . ALA A 1 539 ? 6.595 17.779 -13.978 1.00 69.62 539 ALA A N 1
ATOM 4383 C CA . ALA A 1 539 ? 6.619 18.188 -12.572 1.00 69.62 539 ALA A CA 1
ATOM 4384 C C . ALA A 1 539 ? 7.279 17.130 -11.681 1.00 69.62 539 ALA A C 1
ATOM 4386 O O . ALA A 1 539 ? 8.147 17.434 -10.872 1.00 69.62 539 ALA A O 1
ATOM 4387 N N . ILE A 1 540 ? 6.897 15.868 -11.863 1.00 74.12 540 ILE A N 1
ATOM 4388 C CA . ILE A 1 540 ? 7.424 14.768 -11.056 1.00 74.12 540 ILE A CA 1
ATOM 4389 C C . ILE A 1 540 ? 8.865 14.449 -11.458 1.00 74.12 540 ILE A C 1
ATOM 4391 O O . ILE A 1 540 ? 9.698 14.195 -10.594 1.00 74.12 540 ILE A O 1
ATOM 4395 N N . MET A 1 541 ? 9.191 14.504 -12.753 1.00 74.88 541 MET A N 1
ATOM 4396 C CA . MET A 1 541 ? 10.569 14.347 -13.223 1.00 74.88 541 MET A CA 1
ATOM 4397 C C . MET A 1 541 ? 11.489 15.433 -12.663 1.00 74.88 541 MET A C 1
ATOM 4399 O O . MET A 1 541 ? 12.598 15.110 -12.259 1.00 74.88 541 MET A O 1
ATOM 4403 N N . TYR A 1 542 ? 11.030 16.685 -12.569 1.00 73.69 542 TYR A N 1
ATOM 4404 C CA . TYR A 1 542 ? 11.780 17.772 -11.933 1.00 73.69 542 TYR A CA 1
ATOM 4405 C C . TYR A 1 542 ? 12.213 17.397 -10.508 1.00 73.69 542 TYR A C 1
ATOM 4407 O O . TYR A 1 542 ? 13.393 17.504 -10.173 1.00 73.69 542 TYR A O 1
ATOM 4415 N N . PHE A 1 543 ? 11.281 16.900 -9.690 1.00 64.88 543 PHE A N 1
ATOM 4416 C CA . PHE A 1 543 ? 11.572 16.514 -8.309 1.00 64.88 543 PHE A CA 1
ATOM 4417 C C . PHE A 1 543 ? 12.392 15.216 -8.214 1.00 64.88 543 PHE A C 1
ATOM 4419 O O . PHE A 1 543 ? 13.353 15.167 -7.454 1.00 64.88 543 PHE A O 1
ATOM 4426 N N . ASN A 1 544 ? 12.102 14.208 -9.044 1.00 65.50 544 ASN A N 1
ATOM 4427 C CA . ASN A 1 544 ? 12.875 12.960 -9.095 1.00 65.50 544 ASN A CA 1
ATOM 4428 C C . ASN A 1 544 ? 14.326 13.170 -9.582 1.00 65.50 544 ASN A C 1
ATOM 4430 O O . ASN A 1 544 ? 15.236 12.508 -9.103 1.00 65.50 544 ASN A O 1
ATOM 4434 N N . TYR A 1 545 ? 14.586 14.066 -10.541 1.00 56.56 545 TYR A N 1
ATOM 4435 C CA . TYR A 1 545 ? 15.960 14.356 -10.986 1.00 56.56 545 TYR A CA 1
ATOM 4436 C C . TYR A 1 545 ? 16.721 15.241 -10.007 1.00 56.56 545 TYR A C 1
ATOM 4438 O O . TYR A 1 545 ? 17.947 15.168 -9.934 1.00 56.56 545 TYR A O 1
ATOM 4446 N N . SER A 1 546 ? 16.000 16.045 -9.227 1.00 46.38 546 SER A N 1
ATOM 4447 C CA . SER A 1 546 ? 16.596 16.830 -8.147 1.00 46.38 546 SER A CA 1
ATOM 4448 C C . SER A 1 546 ? 17.091 15.947 -6.994 1.00 46.38 546 SER A C 1
ATOM 4450 O O . SER A 1 546 ? 17.942 16.388 -6.222 1.00 46.38 546 SER A O 1
ATOM 4452 N N . MET A 1 547 ? 16.617 14.697 -6.895 1.00 49.88 547 MET A N 1
ATOM 4453 C CA . MET A 1 547 ? 16.944 13.766 -5.817 1.00 49.88 547 MET A CA 1
ATOM 4454 C C . MET A 1 547 ? 16.900 12.308 -6.290 1.00 49.88 547 MET A C 1
ATOM 4456 O O . MET A 1 547 ? 15.837 11.762 -6.525 1.00 49.88 547 MET A O 1
ATOM 4460 N N . VAL A 1 548 ? 18.031 11.608 -6.329 1.00 32.31 548 VAL A N 1
ATOM 4461 C CA . VAL A 1 548 ? 18.067 10.143 -6.518 1.00 32.31 548 VAL A CA 1
ATOM 4462 C C . VAL A 1 548 ? 18.525 9.536 -5.203 1.00 32.31 548 VAL A C 1
ATOM 4464 O O . VAL A 1 548 ? 19.544 10.059 -4.745 1.00 32.31 548 VAL A O 1
ATOM 4467 N N . CYS A 1 549 ? 17.826 8.493 -4.661 1.00 26.59 549 CYS A N 1
ATOM 4468 C CA . CYS A 1 549 ? 18.278 7.402 -3.739 1.00 26.59 549 CYS A CA 1
ATOM 4469 C C . CYS A 1 549 ? 17.337 6.898 -2.557 1.00 26.59 549 CYS A C 1
ATOM 4471 O O . CYS A 1 549 ? 17.474 7.488 -1.496 1.00 26.59 549 CYS A O 1
ATOM 4473 N N . TRP A 1 550 ? 16.545 5.775 -2.668 1.00 28.86 550 TRP A N 1
ATOM 4474 C CA . TRP A 1 550 ? 16.233 4.603 -1.723 1.00 28.86 550 TRP A CA 1
ATOM 4475 C C . TRP A 1 550 ? 14.919 4.367 -0.746 1.00 28.86 550 TRP A C 1
ATOM 4477 O O . TRP A 1 550 ? 14.608 5.253 0.032 1.00 28.86 550 TRP A O 1
ATOM 4487 N N . PHE A 1 551 ? 14.225 3.146 -0.729 1.00 29.86 551 PHE A N 1
ATOM 4488 C CA . PHE A 1 551 ? 12.917 2.401 -0.253 1.00 29.86 551 PHE A CA 1
ATOM 4489 C C . PHE A 1 551 ? 12.435 2.065 1.176 1.00 29.86 551 PHE A C 1
ATOM 4491 O O . PHE A 1 551 ? 13.299 1.791 2.017 1.00 29.86 551 PHE A O 1
ATOM 4498 N N . TYR A 1 552 ? 11.099 1.746 1.280 1.00 29.80 552 TYR A N 1
ATOM 4499 C CA . TYR A 1 552 ? 10.362 0.631 1.986 1.00 29.80 552 TYR A CA 1
ATOM 4500 C C . TYR A 1 552 ? 9.080 0.156 1.213 1.00 29.80 552 TYR A C 1
ATOM 4502 O O . TYR A 1 552 ? 8.624 0.836 0.296 1.00 29.80 552 TYR A O 1
ATOM 4510 N N . ALA A 1 553 ? 8.433 -0.947 1.648 1.00 33.47 553 ALA A N 1
ATOM 4511 C CA . ALA A 1 553 ? 7.169 -1.489 1.108 1.00 33.47 553 ALA A CA 1
ATOM 4512 C C . ALA A 1 553 ? 5.900 -1.090 1.909 1.00 33.47 553 ALA A C 1
ATOM 4514 O O . ALA A 1 553 ? 5.847 -1.212 3.134 1.00 33.47 553 ALA A O 1
ATOM 4515 N N . GLY A 1 554 ? 4.855 -0.656 1.199 1.00 45.25 554 GLY A N 1
ATOM 4516 C CA . GLY A 1 554 ? 3.557 -0.198 1.716 1.00 45.25 554 GLY A CA 1
ATOM 4517 C C . GLY A 1 554 ? 2.805 0.584 0.632 1.00 45.25 554 GLY A C 1
ATOM 4518 O O . GLY A 1 554 ? 3.275 0.643 -0.499 1.00 45.25 554 GLY A O 1
ATOM 4519 N N . SER A 1 555 ? 1.668 1.211 0.950 1.00 53.91 555 SER A N 1
ATOM 4520 C CA . SER A 1 555 ? 1.019 2.135 -0.004 1.00 53.91 555 SER A CA 1
ATOM 4521 C C . SER A 1 555 ? 1.729 3.496 -0.101 1.00 53.91 555 SER A C 1
ATOM 4523 O O . SER A 1 555 ? 1.494 4.249 -1.044 1.00 53.91 555 SER A O 1
ATOM 4525 N N . ALA A 1 556 ? 2.599 3.793 0.872 1.00 64.75 556 ALA A N 1
ATOM 4526 C CA . ALA A 1 556 ? 3.328 5.047 0.989 1.00 64.75 556 ALA A CA 1
ATOM 4527 C C . ALA A 1 556 ? 4.486 5.142 -0.016 1.00 64.75 556 ALA A C 1
ATOM 4529 O O . ALA A 1 556 ? 5.454 4.378 0.039 1.00 64.75 556 ALA A O 1
ATOM 4530 N N . ASN A 1 557 ? 4.409 6.146 -0.880 1.00 79.56 557 ASN A N 1
ATOM 4531 C CA . ASN A 1 557 ? 5.474 6.523 -1.795 1.00 79.56 557 ASN A CA 1
ATOM 4532 C C . ASN A 1 557 ? 6.557 7.348 -1.086 1.00 79.56 557 ASN A C 1
ATOM 4534 O O . ASN A 1 557 ? 6.287 7.989 -0.073 1.00 79.56 557 ASN A O 1
ATOM 4538 N N . ILE A 1 558 ? 7.784 7.389 -1.610 1.00 78.56 558 ILE A N 1
ATOM 4539 C CA . ILE A 1 558 ? 8.817 8.287 -1.063 1.00 78.56 558 ILE A CA 1
ATOM 4540 C C . ILE A 1 558 ? 8.585 9.684 -1.617 1.00 78.56 558 ILE A C 1
ATOM 4542 O O . ILE A 1 558 ? 9.111 10.046 -2.666 1.00 78.56 558 ILE A O 1
ATOM 4546 N N . ASN A 1 559 ? 7.716 10.418 -0.932 1.00 77.62 559 ASN A N 1
ATOM 4547 C CA . ASN A 1 559 ? 7.348 11.802 -1.186 1.00 77.62 559 ASN A CA 1
ATOM 4548 C C . ASN A 1 559 ? 6.696 12.388 0.087 1.00 77.62 559 ASN A C 1
ATOM 4550 O O . ASN A 1 559 ? 6.289 11.656 0.997 1.00 77.62 559 ASN A O 1
ATOM 4554 N N . ASP A 1 560 ? 6.596 13.709 0.188 1.00 73.25 560 ASP A N 1
ATOM 4555 C CA . ASP A 1 560 ? 5.953 14.378 1.320 1.00 73.25 560 ASP A CA 1
ATOM 4556 C C . ASP A 1 560 ? 4.460 14.012 1.416 1.00 73.25 560 ASP A C 1
ATOM 4558 O O . ASP A 1 560 ? 3.924 13.895 2.526 1.00 73.25 560 ASP A O 1
ATOM 4562 N N . ARG A 1 561 ? 3.782 13.820 0.270 1.00 78.62 561 ARG A N 1
ATOM 4563 C CA . ARG A 1 561 ? 2.372 13.392 0.179 1.00 78.62 561 ARG A CA 1
ATOM 4564 C C . ARG A 1 561 ? 2.068 12.143 1.008 1.00 78.62 561 ARG A C 1
ATOM 4566 O O . ARG A 1 561 ? 1.059 12.141 1.710 1.00 78.62 561 ARG A O 1
ATOM 4573 N N . SER A 1 562 ? 2.931 11.138 0.975 1.00 75.06 562 SER A N 1
ATOM 4574 C CA . SER A 1 562 ? 2.750 9.892 1.720 1.00 75.06 562 SER A CA 1
ATOM 4575 C C . SER A 1 562 ? 3.427 9.911 3.101 1.00 75.06 562 SER A C 1
ATOM 4577 O O . SER A 1 562 ? 2.943 9.257 4.024 1.00 75.06 562 SER A O 1
ATOM 4579 N N . MET A 1 563 ? 4.531 10.650 3.280 1.00 79.38 563 MET A N 1
ATOM 4580 C CA . MET A 1 563 ? 5.378 10.526 4.481 1.00 79.38 563 MET A CA 1
ATOM 4581 C C . MET A 1 563 ? 4.972 11.427 5.655 1.00 79.38 563 MET A C 1
ATOM 4583 O O . MET A 1 563 ? 5.149 11.034 6.804 1.00 79.38 563 MET A O 1
ATOM 4587 N N . LEU A 1 564 ? 4.385 12.604 5.408 1.00 77.19 564 LEU A N 1
ATOM 4588 C CA . LEU A 1 564 ? 4.147 13.601 6.470 1.00 77.19 564 LEU A CA 1
ATOM 4589 C C . LEU A 1 564 ? 2.922 13.325 7.361 1.00 77.19 564 LEU A C 1
ATOM 4591 O O . LEU A 1 564 ? 2.650 14.090 8.290 1.00 77.19 564 LEU A O 1
ATOM 4595 N N . GLY A 1 565 ? 2.087 12.333 7.029 1.00 67.50 565 GLY A N 1
ATOM 4596 C CA . GLY A 1 565 ? 0.873 11.963 7.781 1.00 67.50 565 GLY A CA 1
ATOM 4597 C C . GLY A 1 565 ? -0.261 13.008 7.811 1.00 67.50 565 GLY A C 1
ATOM 4598 O O . GLY A 1 565 ? -1.387 12.706 8.207 1.00 67.50 565 GLY A O 1
ATOM 4599 N N . LYS A 1 566 ? 0.006 14.252 7.391 1.00 77.12 566 LYS A N 1
ATOM 4600 C CA . LYS A 1 566 ? -0.964 15.360 7.278 1.00 77.12 566 LYS A CA 1
ATOM 4601 C C . LYS A 1 566 ? -1.572 15.492 5.877 1.00 77.12 566 LYS A C 1
ATOM 4603 O O . LYS A 1 566 ? -2.546 16.230 5.720 1.00 77.12 566 LYS A O 1
ATOM 4608 N N . ARG A 1 567 ? -0.974 14.820 4.887 1.00 82.25 567 ARG A N 1
ATOM 4609 C CA . ARG A 1 567 ? -1.379 14.799 3.476 1.00 82.25 567 ARG A CA 1
ATOM 4610 C C . ARG A 1 567 ? -2.208 13.540 3.212 1.00 82.25 567 ARG A C 1
ATOM 4612 O O . ARG A 1 567 ? -3.242 13.434 3.863 1.00 82.25 567 ARG A O 1
ATOM 4619 N N . ASP A 1 568 ? -1.799 12.629 2.326 1.00 77.56 568 ASP A N 1
ATOM 4620 C CA . ASP A 1 568 ? -2.555 11.411 1.994 1.00 77.56 568 ASP A CA 1
ATOM 4621 C C . ASP A 1 568 ? -2.575 10.429 3.178 1.00 77.56 568 ASP A C 1
ATOM 4623 O O . ASP A 1 568 ? -1.670 10.419 4.016 1.00 77.56 568 ASP A O 1
ATOM 4627 N N . SER A 1 569 ? -3.635 9.617 3.286 1.00 74.81 569 SER A N 1
ATOM 4628 C CA . SER A 1 569 ? -3.642 8.506 4.246 1.00 74.81 569 SER A CA 1
ATOM 4629 C C . SER A 1 569 ? -3.028 7.261 3.625 1.00 74.81 569 SER A C 1
ATOM 4631 O O . SER A 1 569 ? -3.417 6.858 2.531 1.00 74.81 569 SER A O 1
ATOM 4633 N N . GLU A 1 570 ? -2.100 6.651 4.357 1.00 82.06 570 GLU A N 1
ATOM 4634 C CA . GLU A 1 570 ? -1.292 5.521 3.907 1.00 82.06 570 GLU A CA 1
ATOM 4635 C C . GLU A 1 570 ? -1.269 4.403 4.950 1.00 82.06 570 GLU A C 1
ATOM 4637 O O . GLU A 1 570 ? -1.573 4.615 6.128 1.00 82.06 570 GLU A O 1
ATOM 4642 N N . MET A 1 571 ? -0.868 3.205 4.524 1.00 82.50 571 MET A N 1
ATOM 4643 C CA . MET A 1 571 ? -0.652 2.067 5.408 1.00 82.50 571 MET A CA 1
ATOM 4644 C C . MET A 1 571 ? 0.585 1.267 4.991 1.00 82.50 571 MET A C 1
ATOM 4646 O O . MET A 1 571 ? 0.806 0.993 3.810 1.00 82.50 571 MET A O 1
ATOM 4650 N N . ALA A 1 572 ? 1.379 0.857 5.979 1.00 80.00 572 ALA A N 1
ATOM 4651 C CA . ALA A 1 572 ? 2.529 -0.022 5.800 1.00 80.00 572 ALA A CA 1
ATOM 4652 C C . ALA A 1 572 ? 2.678 -0.962 7.005 1.00 80.00 572 ALA A C 1
ATOM 4654 O O . ALA A 1 572 ? 2.178 -0.677 8.095 1.00 80.00 572 ALA A O 1
ATOM 4655 N N . VAL A 1 573 ? 3.397 -2.068 6.812 1.00 79.25 573 VAL A N 1
ATOM 4656 C CA . VAL A 1 573 ? 3.829 -2.967 7.891 1.00 79.25 573 VAL A CA 1
ATOM 4657 C C . VAL A 1 573 ? 5.347 -3.066 7.891 1.00 79.25 573 VAL A C 1
ATOM 4659 O O . VAL A 1 573 ? 5.974 -3.151 6.839 1.00 79.25 573 VAL A O 1
ATOM 4662 N N . VAL A 1 574 ? 5.939 -3.081 9.084 1.00 81.75 574 VAL A N 1
ATOM 4663 C CA . VAL A 1 574 ? 7.360 -3.391 9.270 1.00 81.75 574 VAL A CA 1
ATOM 4664 C C . VAL A 1 574 ? 7.457 -4.847 9.702 1.00 81.75 574 VAL A C 1
ATOM 4666 O O . VAL A 1 574 ? 6.945 -5.206 10.763 1.00 81.75 574 VAL A O 1
ATOM 4669 N N . VAL A 1 575 ? 8.097 -5.675 8.878 1.00 81.00 575 VAL A N 1
ATOM 4670 C CA . VAL A 1 575 ? 8.356 -7.087 9.181 1.00 81.00 575 VAL A CA 1
ATOM 4671 C C . VAL A 1 575 ? 9.823 -7.233 9.564 1.00 81.00 575 VAL A C 1
ATOM 4673 O O . VAL A 1 575 ? 10.710 -6.879 8.792 1.00 81.00 575 VAL A O 1
ATOM 4676 N N . GLU A 1 576 ? 10.068 -7.741 10.768 1.00 84.31 576 GLU A N 1
ATOM 4677 C CA . GLU A 1 576 ? 11.401 -8.072 11.267 1.00 84.31 576 GLU A CA 1
ATOM 4678 C C . GLU A 1 576 ? 11.472 -9.583 11.469 1.00 84.31 576 GLU A C 1
ATOM 4680 O O . GLU A 1 576 ? 10.645 -10.168 12.173 1.00 84.31 576 GLU A O 1
ATOM 4685 N N . ASP A 1 577 ? 12.447 -10.216 10.825 1.00 83.81 577 ASP A N 1
ATOM 4686 C CA . ASP A 1 577 ? 12.643 -11.654 10.923 1.00 83.81 577 ASP A CA 1
ATOM 4687 C C . ASP A 1 577 ? 13.066 -12.073 12.336 1.00 83.81 577 ASP A C 1
ATOM 4689 O O . ASP A 1 577 ? 13.943 -11.478 12.963 1.00 83.81 577 ASP A O 1
ATOM 4693 N N . THR A 1 578 ? 12.449 -13.152 12.812 1.00 84.12 578 THR A N 1
ATOM 4694 C CA . THR A 1 578 ? 12.865 -13.890 14.017 1.00 84.12 578 THR A CA 1
ATOM 4695 C C . THR A 1 578 ? 13.406 -15.277 13.673 1.00 84.12 578 THR A C 1
ATOM 4697 O O . THR A 1 578 ? 14.083 -15.898 14.491 1.00 84.12 578 THR A O 1
ATOM 4700 N N . GLU A 1 579 ? 13.157 -15.740 12.444 1.00 84.38 579 GLU A N 1
ATOM 4701 C CA . GLU A 1 579 ? 13.712 -16.963 11.883 1.00 84.38 579 GLU A CA 1
ATOM 4702 C C . GLU A 1 579 ? 14.782 -16.625 10.849 1.00 84.38 579 GLU A C 1
ATOM 4704 O O . GLU A 1 579 ? 14.559 -15.831 9.931 1.00 84.38 579 GLU A O 1
ATOM 4709 N N . PHE A 1 580 ? 15.934 -17.275 10.979 1.00 87.75 580 PHE A N 1
ATOM 4710 C CA . PHE A 1 580 ? 17.102 -17.023 10.147 1.00 87.75 580 PHE A CA 1
ATOM 4711 C C . PHE A 1 580 ? 17.509 -18.281 9.376 1.00 87.75 580 PHE A C 1
ATOM 4713 O O . PHE A 1 580 ? 17.147 -19.407 9.736 1.00 87.75 580 PHE A O 1
ATOM 4720 N N . GLN A 1 581 ? 18.237 -18.079 8.286 1.00 88.31 581 GLN A N 1
ATOM 4721 C CA . GLN A 1 581 ? 18.878 -19.132 7.512 1.00 88.31 581 GLN A CA 1
ATOM 4722 C C . GLN A 1 581 ? 20.271 -18.699 7.055 1.00 88.31 581 GLN A C 1
ATOM 4724 O O . GLN A 1 581 ? 20.559 -17.503 6.943 1.00 88.31 581 GLN A O 1
ATOM 4729 N N . ASP A 1 582 ? 21.112 -19.688 6.758 1.00 93.31 582 ASP A N 1
ATOM 4730 C CA . ASP A 1 582 ? 22.448 -19.460 6.219 1.00 93.31 582 ASP A CA 1
ATOM 4731 C C . ASP A 1 582 ? 22.366 -18.747 4.862 1.00 93.31 582 ASP A C 1
ATOM 4733 O O . ASP A 1 582 ? 21.585 -19.107 3.976 1.00 93.31 582 ASP A O 1
ATOM 4737 N N . SER A 1 583 ? 23.180 -17.708 4.720 1.00 92.00 583 SER A N 1
ATOM 4738 C CA . SER A 1 583 ? 23.342 -16.895 3.521 1.00 92.00 583 SER A CA 1
ATOM 4739 C C . SER A 1 583 ? 24.753 -16.295 3.504 1.00 92.00 583 SER A C 1
ATOM 4741 O O . SER A 1 583 ? 25.606 -16.669 4.314 1.00 92.00 583 SER A O 1
ATOM 4743 N N . LEU A 1 584 ? 25.008 -15.363 2.587 1.00 90.25 584 LEU A N 1
ATOM 4744 C CA . LEU A 1 584 ? 26.294 -14.693 2.432 1.00 90.25 584 LEU A CA 1
ATOM 4745 C C . LEU A 1 584 ? 26.146 -13.174 2.521 1.00 90.25 584 LEU A C 1
ATOM 4747 O O . LEU A 1 584 ? 25.160 -12.594 2.062 1.00 90.25 584 LEU A O 1
ATOM 4751 N N . MET A 1 585 ? 27.152 -12.527 3.105 1.00 91.06 585 MET A N 1
ATOM 4752 C CA . MET A 1 585 ? 27.252 -11.076 3.183 1.00 91.06 585 MET A CA 1
ATOM 4753 C C . MET A 1 585 ? 28.710 -10.644 3.032 1.00 91.06 585 MET A C 1
ATOM 4755 O O . MET A 1 585 ? 29.487 -10.712 3.979 1.00 91.06 585 MET A O 1
ATOM 4759 N N . ASP A 1 586 ? 29.064 -10.167 1.841 1.00 92.31 586 ASP A N 1
ATOM 4760 C CA . ASP A 1 586 ? 30.432 -9.795 1.463 1.00 92.31 586 ASP A CA 1
ATOM 4761 C C . ASP A 1 586 ? 31.442 -10.953 1.583 1.00 92.31 586 ASP A C 1
ATOM 4763 O O . ASP A 1 586 ? 32.547 -10.792 2.093 1.00 92.31 586 ASP A O 1
ATOM 4767 N N . GLY A 1 587 ? 31.040 -12.139 1.121 1.00 91.81 587 GLY A N 1
ATOM 4768 C CA . GLY A 1 587 ? 31.816 -13.380 1.144 1.00 91.81 587 GLY A CA 1
ATOM 4769 C C . GLY A 1 587 ? 31.763 -14.143 2.469 1.00 91.81 587 GLY A C 1
ATOM 4770 O O . GLY A 1 587 ? 32.139 -15.312 2.506 1.00 91.81 587 GLY A O 1
ATOM 4771 N N . GLU A 1 588 ? 31.260 -13.519 3.534 1.00 93.19 588 GLU A N 1
ATOM 4772 C CA . GLU A 1 588 ? 31.174 -14.120 4.864 1.00 93.19 588 GLU A CA 1
ATOM 4773 C C . GLU A 1 588 ? 29.828 -14.813 5.091 1.00 93.19 588 GLU A C 1
ATOM 4775 O O . GLU A 1 588 ? 28.786 -14.354 4.614 1.00 93.19 588 GLU A O 1
ATOM 4780 N N . ILE A 1 589 ? 29.836 -15.897 5.873 1.00 94.00 589 ILE A N 1
ATOM 4781 C CA . ILE A 1 589 ? 28.607 -16.583 6.293 1.00 94.00 589 ILE A CA 1
ATOM 4782 C C . ILE A 1 589 ? 27.771 -15.626 7.145 1.00 94.00 589 ILE A C 1
ATOM 4784 O O . ILE A 1 589 ? 28.246 -15.068 8.137 1.00 94.00 589 ILE A O 1
ATOM 4788 N N . TYR A 1 590 ? 26.501 -15.469 6.780 1.00 88.31 590 TYR A N 1
ATOM 4789 C CA . TYR A 1 590 ? 25.579 -14.543 7.421 1.00 88.31 590 TYR A CA 1
ATOM 4790 C C . TYR A 1 590 ? 24.236 -15.210 7.721 1.00 88.31 590 TYR A C 1
ATOM 4792 O O . TYR A 1 590 ? 23.690 -15.931 6.891 1.00 88.31 590 TYR A O 1
ATOM 4800 N N . GLN A 1 591 ? 23.684 -14.936 8.903 1.00 90.19 591 GLN A N 1
ATOM 4801 C CA . GLN A 1 591 ? 22.335 -15.362 9.278 1.00 90.19 591 GLN A CA 1
ATOM 4802 C C . GLN A 1 591 ? 21.323 -14.355 8.728 1.00 90.19 591 GLN A C 1
ATOM 4804 O O . GLN A 1 591 ? 21.076 -13.314 9.337 1.00 90.19 591 GLN A O 1
ATOM 4809 N N . ALA A 1 592 ? 20.761 -14.646 7.558 1.00 83.38 592 ALA A N 1
ATOM 4810 C CA . ALA A 1 592 ? 19.768 -13.792 6.921 1.00 83.38 592 ALA A CA 1
ATOM 4811 C C . ALA A 1 592 ? 18.354 -14.173 7.368 1.00 83.38 592 ALA A C 1
ATOM 4813 O O . ALA A 1 592 ? 18.030 -15.352 7.506 1.00 83.38 592 ALA A O 1
ATOM 4814 N N . GLY A 1 593 ? 17.506 -13.169 7.585 1.00 86.69 593 GLY A N 1
ATOM 4815 C CA . GLY A 1 593 ? 16.096 -13.383 7.897 1.00 86.69 593 GLY A CA 1
ATOM 4816 C C . GLY A 1 593 ? 15.371 -14.079 6.745 1.00 86.69 593 GLY A C 1
ATOM 4817 O O . GLY A 1 593 ? 15.561 -13.703 5.587 1.00 86.69 593 GLY A O 1
ATOM 4818 N N . ARG A 1 594 ? 14.565 -15.104 7.038 1.00 86.56 594 ARG A N 1
ATOM 4819 C CA . ARG A 1 594 ? 13.909 -15.927 6.006 1.00 86.56 594 ARG A CA 1
ATOM 4820 C C . ARG A 1 594 ? 12.953 -15.123 5.128 1.00 86.56 594 ARG A C 1
ATOM 4822 O O . ARG A 1 594 ? 12.959 -15.281 3.904 1.00 86.56 594 ARG A O 1
ATOM 4829 N N . PHE A 1 595 ? 12.136 -14.262 5.730 1.00 88.06 595 PHE A N 1
ATOM 4830 C CA . PHE A 1 595 ? 11.169 -13.437 5.013 1.00 88.06 595 PHE A CA 1
ATOM 4831 C C . PHE A 1 595 ? 11.884 -12.427 4.112 1.00 88.06 595 PHE A C 1
ATOM 4833 O O . PHE A 1 595 ? 11.629 -12.390 2.909 1.00 88.06 595 PHE A O 1
ATOM 4840 N N . ALA A 1 596 ? 12.815 -11.647 4.669 1.00 87.06 596 ALA A N 1
ATOM 4841 C CA . ALA A 1 596 ? 13.528 -10.620 3.913 1.00 87.06 596 ALA A CA 1
ATOM 4842 C C . ALA A 1 596 ? 14.418 -11.208 2.806 1.00 87.06 596 ALA A C 1
ATOM 4844 O O . ALA A 1 596 ? 14.462 -10.667 1.699 1.00 87.06 596 ALA A O 1
ATOM 4845 N N . LEU A 1 597 ? 15.109 -12.322 3.078 1.00 89.69 597 LEU A N 1
ATOM 4846 C CA . LEU A 1 597 ? 15.966 -12.986 2.097 1.00 89.69 597 LEU A CA 1
ATOM 4847 C C . LEU A 1 597 ? 15.155 -13.515 0.913 1.00 89.69 597 LEU A C 1
ATOM 4849 O O . LEU A 1 597 ? 15.510 -13.231 -0.229 1.00 89.69 597 LEU A O 1
ATOM 4853 N N . SER A 1 598 ? 14.073 -14.253 1.184 1.00 92.19 598 SER A N 1
ATOM 4854 C CA . SER A 1 598 ? 13.241 -14.852 0.133 1.00 92.19 598 SER A CA 1
ATOM 4855 C C . SER A 1 598 ? 12.583 -13.794 -0.755 1.00 92.19 598 SER A C 1
ATOM 4857 O O . SER A 1 598 ? 12.621 -13.930 -1.976 1.00 92.19 598 SER A O 1
ATOM 4859 N N . LEU A 1 599 ? 12.082 -12.699 -0.171 1.00 93.12 599 LEU A N 1
ATOM 4860 C CA . LEU A 1 599 ? 11.545 -11.568 -0.933 1.00 93.12 599 LEU A CA 1
ATOM 4861 C C . LEU A 1 599 ? 12.617 -10.925 -1.821 1.00 93.12 599 LEU A C 1
ATOM 4863 O O . LEU A 1 599 ? 12.398 -10.717 -3.012 1.00 93.12 599 LEU A O 1
ATOM 4867 N N . ARG A 1 600 ? 13.795 -10.630 -1.257 1.00 95.12 600 ARG A N 1
ATOM 4868 C CA . ARG A 1 600 ? 14.903 -10.027 -2.009 1.00 95.12 600 ARG A CA 1
ATOM 4869 C C . ARG A 1 600 ? 15.337 -10.916 -3.173 1.00 95.12 600 ARG A C 1
ATOM 4871 O O . ARG A 1 600 ? 15.580 -10.409 -4.263 1.00 95.12 600 ARG A O 1
ATOM 4878 N N . GLU A 1 601 ? 15.468 -12.220 -2.944 1.00 92.12 601 GLU A N 1
ATOM 4879 C CA . GLU A 1 601 ? 15.835 -13.160 -4.006 1.00 92.12 601 GLU A CA 1
ATOM 4880 C C . GLU A 1 601 ? 14.802 -13.199 -5.119 1.00 92.12 601 GLU A C 1
ATOM 4882 O O . GLU A 1 601 ? 15.195 -13.167 -6.280 1.00 92.12 601 GLU A O 1
ATOM 4887 N N . GLU A 1 602 ? 13.511 -13.211 -4.791 1.00 94.06 602 GLU A N 1
ATOM 4888 C CA . GLU A 1 602 ? 12.453 -13.166 -5.800 1.00 94.06 602 GLU A CA 1
ATOM 4889 C C . GLU A 1 602 ? 12.520 -11.871 -6.625 1.00 94.06 602 GLU A C 1
ATOM 4891 O O . GLU A 1 602 ? 12.552 -11.928 -7.855 1.00 94.06 602 GLU A O 1
ATOM 4896 N N . CYS A 1 603 ? 12.655 -10.708 -5.971 1.00 95.44 603 CYS A N 1
ATOM 4897 C CA . CYS A 1 603 ? 12.858 -9.424 -6.651 1.00 95.44 603 CYS A CA 1
ATOM 4898 C C . CYS A 1 603 ? 14.076 -9.465 -7.588 1.00 95.44 603 CYS A C 1
ATOM 4900 O O . CYS A 1 603 ? 13.970 -9.122 -8.766 1.00 95.44 603 CYS A O 1
ATOM 4902 N N . PHE A 1 604 ? 15.227 -9.936 -7.094 1.00 95.62 604 PHE A N 1
ATOM 4903 C CA . PHE A 1 604 ? 16.452 -10.059 -7.889 1.00 95.62 604 PHE A CA 1
ATOM 4904 C C . PHE A 1 604 ? 16.266 -11.005 -9.074 1.00 95.62 604 PHE A C 1
ATOM 4906 O O . PHE A 1 604 ? 16.708 -10.686 -10.177 1.00 95.62 604 PHE A O 1
ATOM 4913 N N . ARG A 1 605 ? 15.585 -12.140 -8.883 1.00 95.62 605 ARG A N 1
ATOM 4914 C CA . ARG A 1 605 ? 15.312 -13.088 -9.966 1.00 95.62 605 ARG A CA 1
ATOM 4915 C C . ARG A 1 605 ? 14.443 -12.475 -11.045 1.00 95.62 605 ARG A C 1
ATOM 4917 O O . ARG A 1 605 ? 14.758 -12.644 -12.218 1.00 95.62 605 ARG A O 1
ATOM 4924 N N . ILE A 1 606 ? 13.400 -11.741 -10.680 1.00 94.75 606 ILE A N 1
ATOM 4925 C CA . ILE A 1 606 ? 12.519 -11.104 -11.660 1.00 94.75 606 ILE A CA 1
ATOM 4926 C C . ILE A 1 606 ? 13.287 -10.035 -12.438 1.00 94.75 606 ILE A C 1
ATOM 4928 O O . ILE A 1 606 ? 13.378 -10.120 -13.664 1.00 94.75 606 ILE A O 1
ATOM 4932 N N . VAL A 1 607 ? 13.915 -9.071 -11.756 1.00 95.75 607 VAL A N 1
ATOM 4933 C CA . VAL A 1 607 ? 14.561 -7.943 -12.451 1.00 95.75 607 VAL A CA 1
ATOM 4934 C C . VAL A 1 607 ? 15.786 -8.367 -13.263 1.00 95.75 607 VAL A C 1
ATOM 4936 O O . VAL A 1 607 ? 16.057 -7.774 -14.307 1.00 95.75 607 VAL A O 1
ATOM 4939 N N . LEU A 1 608 ? 16.501 -9.414 -12.839 1.00 96.38 608 LEU A N 1
ATOM 4940 C CA . LEU A 1 608 ? 17.643 -9.966 -13.570 1.00 96.38 608 LEU A CA 1
ATOM 4941 C C . LEU A 1 608 ? 17.250 -11.058 -14.572 1.00 96.38 608 LEU A C 1
ATOM 4943 O O . LEU A 1 608 ? 18.119 -11.495 -15.315 1.00 96.38 608 LEU A O 1
ATOM 4947 N N . GLY A 1 609 ? 15.984 -11.486 -14.638 1.00 94.44 609 GLY A N 1
ATOM 4948 C CA . GLY A 1 609 ? 15.526 -12.529 -15.566 1.00 94.44 609 GLY A CA 1
ATOM 4949 C C . GLY A 1 609 ? 15.989 -13.945 -15.213 1.00 94.44 609 GLY A C 1
ATOM 4950 O O . GLY A 1 609 ? 16.166 -14.766 -16.101 1.00 94.44 609 GLY A O 1
ATOM 4951 N N . LEU A 1 610 ? 16.197 -14.233 -13.929 1.00 94.69 610 LEU A N 1
ATOM 4952 C CA . LEU A 1 610 ? 16.703 -15.504 -13.397 1.00 94.69 610 LEU A CA 1
ATOM 4953 C C . LEU A 1 610 ? 15.585 -16.411 -12.846 1.00 94.69 610 LEU A C 1
ATOM 4955 O O . LEU A 1 610 ? 15.817 -17.255 -11.976 1.00 94.69 610 LEU A O 1
ATOM 4959 N N . MET A 1 611 ? 14.345 -16.228 -13.305 1.00 89.81 611 MET A N 1
ATOM 4960 C CA . MET A 1 611 ? 13.228 -17.093 -12.915 1.00 89.81 611 MET A CA 1
ATOM 4961 C C . MET A 1 611 ? 13.454 -18.509 -13.457 1.00 89.81 611 MET A C 1
ATOM 4963 O O . MET A 1 611 ? 13.468 -18.723 -14.666 1.00 89.81 611 MET A O 1
ATOM 4967 N N . GLY A 1 612 ? 13.643 -19.479 -12.558 1.00 83.50 612 GLY A N 1
ATOM 4968 C CA . GLY A 1 612 ? 13.995 -20.857 -12.922 1.00 83.50 612 GLY A CA 1
ATOM 4969 C C . GLY A 1 612 ? 15.456 -21.057 -13.351 1.00 83.50 612 GLY A C 1
ATOM 4970 O O . GLY A 1 612 ? 15.819 -22.177 -13.703 1.00 83.50 612 GLY A O 1
ATOM 4971 N N . ASP A 1 613 ? 16.291 -20.013 -13.290 1.00 87.56 613 ASP A N 1
ATOM 4972 C CA . ASP A 1 613 ? 17.727 -20.080 -13.565 1.00 87.56 613 ASP A CA 1
ATOM 4973 C C . ASP A 1 613 ? 18.534 -19.920 -12.264 1.00 87.56 613 ASP A C 1
ATOM 4975 O O . ASP A 1 613 ? 18.353 -18.979 -11.487 1.00 87.56 613 ASP A O 1
ATOM 4979 N N . SER A 1 614 ? 19.436 -20.867 -12.015 1.00 87.62 614 SER A N 1
ATOM 4980 C CA . SER A 1 614 ? 20.348 -20.881 -10.868 1.00 87.62 614 SER A CA 1
ATOM 4981 C C . SER A 1 614 ? 21.818 -20.719 -11.272 1.00 87.62 614 SER A C 1
ATOM 4983 O O . SER A 1 614 ? 22.703 -20.986 -10.463 1.00 87.62 614 SER A O 1
ATOM 4985 N N . SER A 1 615 ? 22.094 -20.339 -12.523 1.00 89.56 615 SER A N 1
ATOM 4986 C CA . SER A 1 615 ? 23.450 -20.164 -13.060 1.00 89.56 615 SER A CA 1
ATOM 4987 C C . SER A 1 615 ? 24.177 -18.949 -12.475 1.00 89.56 615 SER A C 1
ATOM 4989 O O . SER A 1 615 ? 25.403 -18.960 -12.337 1.00 89.56 615 SER A O 1
ATOM 4991 N N . VAL A 1 616 ? 23.423 -17.913 -12.100 1.00 91.75 616 VAL A N 1
ATOM 4992 C CA . VAL A 1 616 ? 23.937 -16.688 -11.486 1.00 91.75 616 VAL A CA 1
ATOM 4993 C C . VAL A 1 616 ? 23.707 -16.735 -9.981 1.00 91.75 616 VAL A C 1
ATOM 4995 O O . VAL A 1 616 ? 22.576 -16.855 -9.510 1.00 91.75 616 VAL A O 1
ATOM 4998 N N . ASP A 1 617 ? 24.795 -16.609 -9.226 1.00 92.19 617 ASP A N 1
ATOM 4999 C CA . ASP A 1 617 ? 24.738 -16.509 -7.773 1.00 92.19 617 ASP A CA 1
ATOM 5000 C C . ASP A 1 617 ? 24.275 -15.107 -7.353 1.00 92.19 617 ASP A C 1
ATOM 5002 O O . ASP A 1 617 ? 24.955 -14.106 -7.594 1.00 92.19 617 ASP A O 1
ATOM 5006 N N . ILE A 1 618 ? 23.098 -15.059 -6.735 1.00 93.62 618 ILE A N 1
ATOM 5007 C CA . ILE A 1 618 ? 22.476 -13.851 -6.182 1.00 93.62 618 ILE A CA 1
ATOM 5008 C C . ILE A 1 618 ? 22.422 -13.886 -4.650 1.00 93.62 618 ILE A C 1
ATOM 5010 O O . ILE A 1 618 ? 21.797 -13.022 -4.037 1.00 93.62 618 ILE A O 1
ATOM 5014 N N . SER A 1 619 ? 23.037 -14.893 -4.020 1.00 89.69 619 SER A N 1
ATOM 5015 C CA . SER A 1 619 ? 22.957 -15.091 -2.573 1.00 89.69 619 SER A CA 1
ATOM 5016 C C . SER A 1 619 ? 23.575 -13.912 -1.819 1.00 89.69 619 SER A C 1
ATOM 5018 O O . SER A 1 619 ? 22.926 -13.391 -0.916 1.00 89.69 619 SER A O 1
ATOM 5020 N N . ASP A 1 620 ? 24.731 -13.410 -2.266 1.00 94.19 620 ASP A N 1
ATOM 5021 C CA . ASP A 1 620 ? 25.455 -12.291 -1.654 1.00 94.19 620 ASP A CA 1
ATOM 5022 C C . ASP A 1 620 ? 25.168 -10.937 -2.344 1.00 94.19 620 ASP A C 1
ATOM 5024 O O . ASP A 1 620 ? 25.747 -10.633 -3.396 1.00 94.19 620 ASP A O 1
ATOM 5028 N N . PRO A 1 621 ? 24.337 -10.064 -1.740 1.00 91.50 621 PRO A N 1
ATOM 5029 C CA . PRO A 1 621 ? 23.994 -8.762 -2.307 1.00 91.50 621 PRO A CA 1
ATOM 5030 C C . PRO A 1 621 ? 25.100 -7.711 -2.124 1.00 91.50 621 PRO A C 1
ATOM 5032 O O . PRO A 1 621 ? 24.955 -6.584 -2.598 1.00 91.50 621 PRO A O 1
ATOM 5035 N N . MET A 1 622 ? 26.178 -8.023 -1.404 1.00 92.81 622 MET A N 1
ATOM 5036 C CA . MET A 1 622 ? 27.264 -7.094 -1.091 1.00 92.81 622 MET A CA 1
ATOM 5037 C C . MET A 1 622 ? 28.512 -7.319 -1.934 1.00 92.81 622 MET A C 1
ATOM 5039 O O . MET A 1 622 ? 29.297 -6.377 -2.112 1.00 92.81 622 MET A O 1
ATOM 5043 N N . SER A 1 623 ? 28.683 -8.534 -2.459 1.00 95.31 623 SER A N 1
ATOM 5044 C CA . SER A 1 623 ? 29.869 -8.905 -3.222 1.00 95.31 623 SER A CA 1
ATOM 5045 C C . SER A 1 623 ? 30.109 -7.976 -4.418 1.00 95.31 623 SER A C 1
ATOM 5047 O O . SER A 1 623 ? 29.194 -7.529 -5.117 1.00 95.31 623 SER A O 1
ATOM 5049 N N . ASP A 1 624 ? 31.385 -7.692 -4.682 1.00 95.69 624 ASP A N 1
ATOM 5050 C CA . ASP A 1 624 ? 31.783 -6.879 -5.833 1.00 95.69 624 ASP A CA 1
ATOM 5051 C C . ASP A 1 624 ? 31.452 -7.572 -7.154 1.00 95.69 624 ASP A C 1
ATOM 5053 O O . ASP A 1 624 ? 31.091 -6.891 -8.110 1.00 95.69 624 ASP A O 1
ATOM 5057 N N . ARG A 1 625 ? 31.521 -8.908 -7.178 1.00 95.31 625 ARG A N 1
ATOM 5058 C CA . ARG A 1 625 ? 31.127 -9.730 -8.321 1.00 95.31 625 ARG A CA 1
ATOM 5059 C C . ARG A 1 625 ? 29.650 -9.522 -8.652 1.00 95.31 625 ARG A C 1
ATOM 5061 O O . ARG A 1 625 ? 29.337 -9.127 -9.768 1.00 95.31 625 ARG A O 1
ATOM 5068 N N . PHE A 1 626 ? 28.751 -9.709 -7.682 1.00 95.94 626 PHE A N 1
ATOM 5069 C CA . PHE A 1 626 ? 27.321 -9.486 -7.903 1.00 95.94 626 PHE A CA 1
ATOM 5070 C C . PHE A 1 626 ? 27.044 -8.034 -8.316 1.00 95.94 626 PHE A C 1
ATOM 5072 O O . PHE A 1 626 ? 26.432 -7.786 -9.352 1.00 95.94 626 PHE A O 1
ATOM 5079 N N . TYR A 1 627 ? 27.555 -7.056 -7.563 1.00 95.06 627 TYR A N 1
ATOM 5080 C CA . TYR A 1 627 ? 27.275 -5.648 -7.843 1.00 95.06 627 TYR A CA 1
ATOM 5081 C C . TYR A 1 627 ? 27.815 -5.195 -9.209 1.00 95.06 627 TYR A C 1
ATOM 5083 O O . TYR A 1 627 ? 27.084 -4.619 -10.011 1.00 95.06 627 TYR A O 1
ATOM 5091 N N . LYS A 1 628 ? 29.103 -5.423 -9.489 1.00 94.88 628 LYS A N 1
ATOM 5092 C CA . LYS A 1 628 ? 29.761 -4.880 -10.687 1.00 94.88 628 LYS A CA 1
ATOM 5093 C C . LYS A 1 628 ? 29.473 -5.720 -11.924 1.00 94.88 628 LYS A C 1
ATOM 5095 O O . LYS A 1 628 ? 29.164 -5.150 -12.961 1.00 94.88 628 LYS A O 1
ATOM 5100 N N . GLU A 1 629 ? 29.585 -7.042 -11.824 1.00 95.56 629 GLU A N 1
ATOM 5101 C CA . GLU A 1 629 ? 29.581 -7.936 -12.990 1.00 95.56 629 GLU A CA 1
ATOM 5102 C C . GLU A 1 629 ? 28.188 -8.461 -13.340 1.00 95.56 629 GLU A C 1
ATOM 5104 O O . GLU A 1 629 ? 27.957 -8.826 -14.489 1.00 95.56 629 GLU A O 1
ATOM 5109 N N . VAL A 1 630 ? 27.257 -8.479 -12.379 1.00 96.75 630 VAL A N 1
ATOM 5110 C CA . VAL A 1 630 ? 25.872 -8.908 -12.613 1.00 96.75 630 VAL A CA 1
ATOM 5111 C C . VAL A 1 630 ? 24.951 -7.696 -12.670 1.00 96.75 630 VAL A C 1
ATOM 5113 O O . VAL A 1 630 ? 24.429 -7.388 -13.739 1.00 96.75 630 VAL A O 1
ATOM 5116 N N . TRP A 1 631 ? 24.777 -6.973 -11.561 1.00 97.38 631 TRP A N 1
ATOM 5117 C CA . TRP A 1 631 ? 23.792 -5.892 -11.453 1.00 97.38 631 TRP A CA 1
ATOM 5118 C C . TRP A 1 631 ? 24.085 -4.732 -12.415 1.00 97.38 631 TRP A C 1
ATOM 5120 O O . TRP A 1 631 ? 23.276 -4.430 -13.294 1.00 97.38 631 TRP A O 1
ATOM 5130 N N . MET A 1 632 ? 25.263 -4.107 -12.296 1.00 96.75 632 MET A N 1
ATOM 5131 C CA . MET A 1 632 ? 25.617 -2.931 -13.103 1.00 96.75 632 MET A CA 1
ATOM 5132 C C . MET A 1 632 ? 25.793 -3.265 -14.589 1.00 96.75 632 MET A C 1
ATOM 5134 O O . MET A 1 632 ? 25.323 -2.511 -15.441 1.00 96.75 632 MET A O 1
ATOM 5138 N N . VAL A 1 633 ? 26.428 -4.396 -14.917 1.00 96.81 633 VAL A N 1
ATOM 5139 C CA . VAL A 1 633 ? 26.589 -4.840 -16.314 1.00 96.81 633 VAL A CA 1
ATOM 5140 C C . VAL A 1 633 ? 25.240 -5.143 -16.959 1.00 96.81 633 VAL A C 1
ATOM 5142 O O . VAL A 1 633 ? 25.022 -4.713 -18.089 1.00 96.81 633 VAL A O 1
ATOM 5145 N N . THR A 1 634 ? 24.323 -5.828 -16.267 1.00 97.44 634 THR A N 1
ATOM 5146 C CA . THR A 1 634 ? 22.978 -6.111 -16.801 1.00 97.44 634 THR A CA 1
ATOM 5147 C C . THR A 1 634 ? 22.223 -4.813 -17.070 1.00 97.44 634 THR A C 1
ATOM 5149 O O . THR A 1 634 ? 21.756 -4.605 -18.189 1.00 97.44 634 THR A O 1
ATOM 5152 N N . ALA A 1 635 ? 22.193 -3.900 -16.092 1.00 97.44 635 ALA A N 1
ATOM 5153 C CA . ALA A 1 635 ? 21.521 -2.609 -16.217 1.00 97.44 635 ALA A CA 1
ATOM 5154 C C . ALA A 1 635 ? 22.051 -1.781 -17.404 1.00 97.44 635 ALA A C 1
ATOM 5156 O O . ALA A 1 635 ? 21.267 -1.297 -18.226 1.00 97.44 635 ALA A O 1
ATOM 5157 N N . ALA A 1 636 ? 23.376 -1.650 -17.527 1.00 96.75 636 ALA A N 1
ATOM 5158 C CA . ALA A 1 636 ? 24.012 -0.876 -18.593 1.00 96.75 636 ALA A CA 1
ATOM 5159 C C . ALA A 1 636 ? 23.851 -1.537 -19.973 1.00 96.75 636 ALA A C 1
ATOM 5161 O O . ALA A 1 636 ? 23.533 -0.869 -20.960 1.00 96.75 636 ALA A O 1
ATOM 5162 N N . LYS A 1 637 ? 24.032 -2.863 -20.053 1.00 97.62 637 LYS A N 1
ATOM 5163 C CA . LYS A 1 637 ? 23.889 -3.626 -21.299 1.00 97.62 637 LYS A CA 1
ATOM 5164 C C . LYS A 1 637 ? 22.461 -3.554 -21.825 1.00 97.62 637 LYS A C 1
ATOM 5166 O O . LYS A 1 637 ? 22.272 -3.259 -23.003 1.00 97.62 637 LYS A O 1
ATOM 5171 N N . ASN A 1 638 ? 21.469 -3.796 -20.969 1.00 98.31 638 ASN A N 1
ATOM 5172 C CA . ASN A 1 638 ? 20.066 -3.740 -21.361 1.00 98.31 638 ASN A CA 1
ATOM 5173 C C . ASN A 1 638 ? 19.692 -2.330 -21.830 1.00 98.31 638 ASN A C 1
ATOM 5175 O O . ASN A 1 638 ? 19.135 -2.198 -22.916 1.00 98.31 638 ASN A O 1
ATOM 5179 N N . ALA A 1 639 ? 20.065 -1.283 -21.080 1.00 96.94 639 ALA A N 1
ATOM 5180 C CA . ALA A 1 639 ? 19.810 0.106 -21.474 1.00 96.94 639 ALA A CA 1
ATOM 5181 C C . ALA A 1 639 ? 20.405 0.434 -22.857 1.00 96.94 639 ALA A C 1
ATOM 5183 O O . ALA A 1 639 ? 19.711 0.969 -23.719 1.00 96.94 639 ALA A O 1
ATOM 5184 N N . SER A 1 640 ? 21.656 0.032 -23.107 1.00 96.62 640 SER A N 1
ATOM 5185 C CA . SER A 1 640 ? 22.317 0.239 -24.401 1.00 96.62 640 SER A CA 1
ATOM 5186 C C . SER A 1 640 ? 21.622 -0.496 -25.552 1.00 96.62 640 SER A C 1
ATOM 5188 O O . SER A 1 640 ? 21.463 0.067 -26.636 1.00 96.62 640 SER A O 1
ATOM 5190 N N . VAL A 1 641 ? 21.181 -1.741 -25.337 1.00 97.88 641 VAL A N 1
ATOM 5191 C CA . VAL A 1 641 ? 20.458 -2.504 -26.367 1.00 97.88 641 VAL A CA 1
ATOM 5192 C C . VAL A 1 641 ? 19.084 -1.890 -26.642 1.00 97.88 641 VAL A C 1
ATOM 5194 O O . VAL A 1 641 ? 18.719 -1.748 -27.809 1.00 97.88 641 VAL A O 1
ATOM 5197 N N . TYR A 1 642 ? 18.342 -1.481 -25.608 1.00 97.75 642 TYR A N 1
ATOM 5198 C CA . TYR A 1 642 ? 17.044 -0.822 -25.776 1.00 97.75 642 TYR A CA 1
ATOM 5199 C C . TYR A 1 642 ? 17.166 0.509 -26.536 1.00 97.75 642 TYR A C 1
ATOM 5201 O O . TYR A 1 642 ? 16.419 0.722 -27.493 1.00 97.75 642 TYR A O 1
ATOM 5209 N N . ASP A 1 643 ? 18.140 1.359 -26.192 1.00 94.38 643 ASP A N 1
ATOM 5210 C CA . ASP A 1 643 ? 18.402 2.622 -26.902 1.00 94.38 643 ASP A CA 1
ATOM 5211 C C . ASP A 1 643 ? 18.785 2.371 -28.374 1.00 94.38 643 ASP A C 1
ATOM 5213 O O . ASP A 1 643 ? 18.219 2.985 -29.281 1.00 94.38 643 ASP A O 1
ATOM 5217 N N . LYS A 1 644 ? 19.650 1.378 -28.637 1.00 94.62 644 LYS A N 1
ATOM 5218 C CA . LYS A 1 644 ? 20.051 0.984 -29.999 1.00 94.62 644 LYS A CA 1
ATOM 5219 C C . LYS A 1 644 ? 18.876 0.489 -30.847 1.00 94.62 644 LYS A C 1
ATOM 5221 O O . LYS A 1 644 ? 18.788 0.830 -32.026 1.00 94.62 644 LYS A O 1
ATOM 5226 N N . VAL A 1 645 ? 18.017 -0.359 -30.282 1.00 97.38 645 VAL A N 1
ATOM 5227 C CA . VAL A 1 645 ? 16.953 -1.036 -31.037 1.00 97.38 645 VAL A CA 1
ATOM 5228 C C . VAL A 1 645 ? 15.726 -0.145 -31.207 1.00 97.38 645 VAL A C 1
ATOM 5230 O O . VAL A 1 645 ? 15.200 -0.024 -32.316 1.00 97.38 645 VAL A O 1
ATOM 5233 N N . PHE A 1 646 ? 15.272 0.480 -30.121 1.00 96.12 646 PHE A N 1
ATOM 5234 C CA . PHE A 1 646 ? 13.989 1.180 -30.087 1.00 96.12 646 PHE A CA 1
ATOM 5235 C C . PHE A 1 646 ? 14.106 2.692 -30.098 1.00 96.12 646 PHE A C 1
ATOM 5237 O O . PHE A 1 646 ? 13.121 3.343 -30.438 1.00 96.12 646 PHE A O 1
ATOM 5244 N N . ARG A 1 647 ? 15.267 3.252 -29.735 1.00 94.38 647 ARG A N 1
ATOM 5245 C CA . ARG A 1 647 ? 15.412 4.691 -29.483 1.00 94.38 647 ARG A CA 1
ATOM 5246 C C . ARG A 1 647 ? 14.367 5.182 -28.467 1.00 94.38 647 ARG A C 1
ATOM 5248 O O . ARG A 1 647 ? 13.633 6.137 -28.709 1.00 94.38 647 ARG A O 1
ATOM 5255 N N . CYS A 1 648 ? 14.207 4.438 -27.374 1.00 93.44 648 CYS A N 1
ATOM 5256 C CA . CYS A 1 648 ? 13.180 4.703 -26.369 1.00 93.44 648 CYS A CA 1
ATOM 5257 C C . CYS A 1 648 ? 13.567 5.859 -25.434 1.00 93.44 648 CYS A C 1
ATOM 5259 O O . CYS A 1 648 ? 14.742 6.145 -25.223 1.00 93.44 648 CYS A O 1
ATOM 5261 N N . LEU A 1 649 ? 12.554 6.497 -24.847 1.00 93.06 649 LEU A N 1
ATOM 5262 C CA . LEU A 1 649 ? 12.709 7.542 -23.836 1.00 93.06 649 LEU A CA 1
ATOM 5263 C C . LEU A 1 649 ? 12.319 6.997 -22.454 1.00 93.06 649 LEU A C 1
ATOM 5265 O O . LEU A 1 649 ? 11.429 6.143 -22.384 1.00 93.06 649 LEU A O 1
ATOM 5269 N N . PRO A 1 650 ? 12.905 7.516 -21.362 1.00 93.69 650 PRO A N 1
ATOM 5270 C CA . PRO A 1 650 ? 13.964 8.531 -21.299 1.00 93.69 650 PRO A CA 1
ATOM 5271 C C . PRO A 1 650 ? 15.353 7.969 -21.660 1.00 93.69 650 PRO A C 1
ATOM 5273 O O . PRO A 1 650 ? 15.575 6.763 -21.595 1.00 93.69 650 PRO A O 1
ATOM 5276 N N . THR A 1 651 ? 16.290 8.845 -22.043 1.00 93.62 651 THR A N 1
ATOM 5277 C CA . THR A 1 651 ? 17.675 8.481 -22.413 1.00 93.62 651 THR A CA 1
ATOM 5278 C C . THR A 1 651 ? 18.641 9.644 -22.163 1.00 93.62 651 THR A C 1
ATOM 5280 O O . THR A 1 651 ? 18.298 10.800 -22.414 1.00 93.62 651 THR A O 1
ATOM 5283 N N . ASP A 1 652 ? 19.871 9.353 -21.731 1.00 92.38 652 ASP A N 1
ATOM 5284 C CA . ASP A 1 652 ? 20.925 10.365 -21.517 1.00 92.38 652 ASP A CA 1
ATOM 5285 C C . ASP A 1 652 ? 21.414 11.011 -22.825 1.00 92.38 652 ASP A C 1
ATOM 5287 O O . ASP A 1 652 ? 22.111 12.022 -22.807 1.00 92.38 652 ASP A O 1
ATOM 5291 N N . ALA A 1 653 ? 21.020 10.466 -23.980 1.00 92.69 653 ALA A N 1
ATOM 5292 C CA . ALA A 1 653 ? 21.297 11.068 -25.280 1.00 92.69 653 ALA A CA 1
ATOM 5293 C C . ALA A 1 653 ? 20.468 12.339 -25.558 1.00 92.69 653 ALA A C 1
ATOM 5295 O O . ALA A 1 653 ? 20.762 13.057 -26.515 1.00 92.69 653 ALA A O 1
ATOM 5296 N N . VAL A 1 654 ? 19.422 12.618 -24.770 1.00 93.69 654 VAL A N 1
ATOM 5297 C CA . VAL A 1 654 ? 18.478 13.718 -25.008 1.00 93.69 654 VAL A CA 1
ATOM 5298 C C . VAL A 1 654 ? 18.498 14.702 -23.840 1.00 93.69 654 VAL A C 1
ATOM 5300 O O . VAL A 1 654 ? 17.783 14.530 -22.860 1.00 93.69 654 VAL A O 1
ATOM 5303 N N . LEU A 1 655 ? 19.289 15.770 -23.970 1.00 92.12 655 LEU A N 1
ATOM 5304 C CA . LEU A 1 655 ? 19.501 16.758 -22.899 1.00 92.12 655 LEU A CA 1
ATOM 5305 C C . LEU A 1 655 ? 18.499 17.923 -22.905 1.00 92.12 655 LEU A C 1
ATOM 5307 O O . LEU A 1 655 ? 18.335 18.592 -21.889 1.00 92.12 655 LEU A O 1
ATOM 5311 N N . ASN A 1 656 ? 17.839 18.185 -24.039 1.00 91.88 656 ASN A N 1
ATOM 5312 C CA . ASN A 1 656 ? 16.915 19.310 -24.219 1.00 91.88 656 ASN A CA 1
ATOM 5313 C C . ASN A 1 656 ? 15.856 19.038 -25.304 1.00 91.88 656 ASN A C 1
ATOM 5315 O O . ASN A 1 656 ? 15.966 18.081 -26.079 1.00 91.88 656 ASN A O 1
ATOM 5319 N N . TYR A 1 657 ? 14.838 19.900 -25.415 1.00 90.75 657 TYR A N 1
ATOM 5320 C CA . TYR A 1 657 ? 13.735 19.712 -26.368 1.00 90.75 657 TYR A CA 1
ATOM 5321 C C . TYR A 1 657 ? 14.170 19.796 -27.837 1.00 90.75 657 TYR A C 1
ATOM 5323 O O . TYR A 1 657 ? 13.493 19.255 -28.716 1.00 90.75 657 TYR A O 1
ATOM 5331 N N . LYS A 1 658 ? 15.271 20.494 -28.145 1.00 92.69 658 LYS A N 1
ATOM 5332 C CA . LYS A 1 658 ? 15.805 20.552 -29.513 1.00 92.69 658 LYS A CA 1
ATOM 5333 C C . LYS A 1 658 ? 16.368 19.190 -29.912 1.00 92.69 658 LYS A C 1
ATOM 5335 O O . LYS A 1 658 ? 15.993 18.684 -30.968 1.00 92.69 658 LYS A O 1
ATOM 5340 N N . ILE A 1 659 ? 17.203 18.601 -29.055 1.00 94.44 659 ILE A N 1
ATOM 5341 C CA . ILE A 1 659 ? 17.760 17.261 -29.260 1.00 94.44 659 ILE A CA 1
ATOM 5342 C C . ILE A 1 659 ? 16.633 16.231 -29.286 1.00 94.44 659 ILE A C 1
ATOM 5344 O O . ILE A 1 659 ? 16.645 15.367 -30.149 1.00 94.44 659 ILE A O 1
ATOM 5348 N N . LEU A 1 660 ? 15.615 16.362 -28.429 1.00 92.12 660 LEU A N 1
ATOM 5349 C CA . LEU A 1 660 ? 14.458 15.464 -28.424 1.00 92.12 660 LEU A CA 1
ATOM 5350 C C . LEU A 1 660 ? 13.765 15.403 -29.792 1.00 92.12 660 LEU A C 1
ATOM 5352 O O . LEU A 1 660 ? 13.545 14.318 -30.325 1.00 92.12 660 LEU A O 1
ATOM 5356 N N . ARG A 1 661 ? 1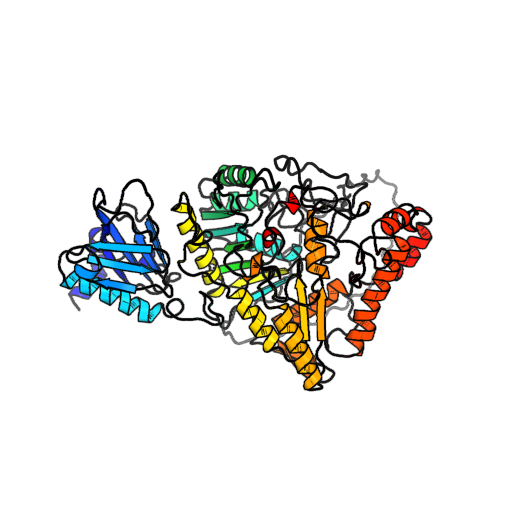3.459 16.561 -30.393 1.00 91.50 661 ARG A N 1
ATOM 5357 C CA . ARG A 1 661 ? 12.808 16.616 -31.714 1.00 91.50 661 ARG A CA 1
ATOM 5358 C C . ARG A 1 661 ? 13.659 15.979 -32.810 1.00 91.50 661 ARG A C 1
ATOM 5360 O O . ARG A 1 661 ? 13.118 15.297 -33.673 1.00 91.50 661 ARG A O 1
ATOM 5367 N N . GLU A 1 662 ? 14.972 16.193 -32.779 1.00 91.88 662 GLU A N 1
ATOM 5368 C CA . GLU A 1 662 ? 15.896 15.555 -33.724 1.00 91.88 662 GLU A CA 1
ATOM 5369 C C . GLU A 1 662 ? 16.031 14.048 -33.465 1.00 91.88 662 GLU A C 1
ATOM 5371 O O . GLU A 1 662 ? 16.120 13.248 -34.393 1.00 91.88 662 GLU A O 1
ATOM 5376 N N . TYR A 1 663 ? 16.028 13.643 -32.200 1.00 91.31 663 TYR A N 1
ATOM 5377 C CA . TYR A 1 663 ? 16.154 12.254 -31.799 1.00 91.31 663 TYR A CA 1
ATOM 5378 C C . TYR A 1 663 ? 14.934 11.439 -32.249 1.00 91.31 663 TYR A C 1
ATOM 5380 O O . TYR A 1 663 ? 15.118 10.326 -32.749 1.00 91.31 663 TYR A O 1
ATOM 5388 N N . MET A 1 664 ? 13.731 12.014 -32.132 1.00 89.62 664 MET A N 1
ATOM 5389 C CA . MET A 1 664 ? 12.455 11.400 -32.522 1.00 89.62 664 MET A CA 1
ATOM 5390 C C . MET A 1 664 ? 12.157 11.468 -34.026 1.00 89.62 664 MET A C 1
ATOM 5392 O O . MET A 1 664 ? 11.316 10.711 -34.503 1.00 89.62 664 MET A O 1
ATOM 5396 N N . SER A 1 665 ? 12.814 12.349 -34.792 1.00 90.12 665 SER A N 1
ATOM 5397 C CA . SER A 1 665 ? 12.614 12.420 -36.249 1.00 90.12 665 SER A CA 1
ATOM 5398 C C . SER A 1 665 ? 13.314 11.292 -37.013 1.00 90.12 665 SER A C 1
ATOM 5400 O O . SER A 1 665 ? 13.004 11.053 -38.180 1.00 90.12 665 SER A O 1
ATOM 5402 N N . ARG A 1 666 ? 14.254 10.598 -36.365 1.00 89.50 666 ARG A N 1
ATOM 5403 C CA . ARG A 1 666 ? 14.976 9.451 -36.921 1.00 89.50 666 ARG A CA 1
ATOM 5404 C C . ARG A 1 666 ? 14.209 8.160 -36.637 1.00 89.50 666 ARG A C 1
ATOM 5406 O O . ARG A 1 666 ? 13.756 7.940 -35.516 1.00 89.50 666 ARG A O 1
ATOM 5413 N N . SER A 1 667 ? 14.116 7.289 -37.634 1.00 90.38 667 SER A N 1
ATOM 5414 C CA . SER A 1 667 ? 13.586 5.931 -37.497 1.00 90.38 667 SER A CA 1
ATOM 5415 C C . SER A 1 667 ? 14.468 5.063 -36.589 1.00 90.38 667 SER A C 1
ATOM 5417 O O . SER A 1 667 ? 15.635 5.372 -36.334 1.00 90.38 667 SER A O 1
ATOM 5419 N N . CYS A 1 668 ? 13.888 3.992 -36.041 1.00 93.25 668 CYS A N 1
ATOM 5420 C CA . CYS A 1 668 ? 14.584 3.054 -35.166 1.00 93.25 668 CYS A CA 1
ATOM 5421 C C . CYS A 1 668 ? 14.816 1.711 -35.864 1.00 93.25 668 CYS A C 1
ATOM 5423 O O . CYS A 1 668 ? 14.107 1.337 -36.799 1.00 93.25 668 CYS A O 1
ATOM 5425 N N . MET A 1 669 ? 15.790 0.946 -35.372 1.00 95.38 669 MET A N 1
ATOM 5426 C CA . MET A 1 669 ? 16.126 -0.361 -35.941 1.00 95.38 669 MET A CA 1
ATOM 5427 C C . MET A 1 669 ? 14.933 -1.321 -35.908 1.00 95.38 669 MET A C 1
ATOM 5429 O O . MET A 1 669 ? 14.749 -2.094 -36.839 1.00 95.38 669 MET A O 1
ATOM 5433 N N . ALA A 1 670 ? 14.098 -1.249 -34.866 1.00 94.56 670 ALA A N 1
ATOM 5434 C CA . ALA A 1 670 ? 12.908 -2.088 -34.748 1.00 94.56 670 ALA A CA 1
ATOM 5435 C C . ALA A 1 670 ? 11.929 -1.937 -35.929 1.00 94.56 670 ALA A C 1
ATOM 5437 O O . ALA A 1 670 ? 11.222 -2.894 -36.241 1.00 94.56 670 ALA A O 1
ATOM 5438 N N . THR A 1 671 ? 11.882 -0.770 -36.582 1.00 93.06 671 THR A N 1
ATOM 5439 C CA . THR A 1 671 ? 11.032 -0.541 -37.761 1.00 93.06 671 THR A CA 1
ATOM 5440 C C . THR A 1 671 ? 11.776 -0.731 -39.081 1.00 93.06 671 THR A C 1
ATOM 5442 O O . THR A 1 671 ? 11.173 -1.216 -40.034 1.00 93.06 671 THR A O 1
ATOM 5445 N N . GLU A 1 672 ? 13.059 -0.374 -39.150 1.00 96.00 672 GLU A N 1
ATOM 5446 C CA . GLU A 1 672 ? 13.865 -0.460 -40.378 1.00 96.00 672 GLU A CA 1
ATOM 5447 C C . GLU A 1 672 ? 14.371 -1.875 -40.683 1.00 96.00 672 GLU A C 1
ATOM 5449 O O . GLU A 1 672 ? 14.304 -2.321 -41.827 1.00 96.00 672 GLU A O 1
ATOM 5454 N N . ASP A 1 673 ? 14.867 -2.583 -39.665 1.00 96.38 673 ASP A N 1
ATOM 5455 C CA . ASP A 1 673 ? 15.418 -3.936 -39.773 1.00 96.38 673 ASP A CA 1
ATOM 5456 C C . ASP A 1 673 ? 14.986 -4.795 -38.567 1.00 96.38 673 ASP A C 1
ATOM 5458 O O . ASP A 1 673 ? 15.743 -4.994 -37.606 1.00 96.38 673 ASP A O 1
ATOM 5462 N N . PRO A 1 674 ? 13.755 -5.340 -38.605 1.00 96.19 674 PRO A N 1
ATOM 5463 C CA . PRO A 1 674 ? 13.230 -6.170 -37.526 1.00 96.19 674 PRO A CA 1
ATOM 5464 C C . PRO A 1 674 ? 14.068 -7.428 -37.250 1.00 96.19 674 PRO A C 1
ATOM 5466 O O . PRO A 1 674 ? 14.093 -7.916 -36.121 1.00 96.19 674 PRO A O 1
ATOM 5469 N N . ILE A 1 675 ? 14.768 -7.966 -38.257 1.00 96.38 675 ILE A N 1
ATOM 5470 C CA . ILE A 1 675 ? 15.575 -9.185 -38.106 1.00 96.38 675 ILE A CA 1
ATOM 5471 C C . ILE A 1 675 ? 16.811 -8.873 -37.261 1.00 96.38 675 ILE A C 1
ATOM 5473 O O . ILE A 1 675 ? 17.083 -9.577 -36.281 1.00 96.38 675 ILE A O 1
ATOM 5477 N N . GLN A 1 676 ? 17.525 -7.796 -37.597 1.00 96.75 676 GLN A N 1
ATOM 5478 C CA . GLN A 1 676 ? 18.663 -7.337 -36.809 1.00 96.75 676 GLN A CA 1
ATOM 5479 C C . GLN A 1 676 ? 18.227 -6.865 -35.417 1.00 96.75 676 GLN A C 1
ATOM 5481 O O . GLN A 1 676 ? 18.900 -7.186 -34.435 1.00 96.75 676 GLN A O 1
ATOM 5486 N N . ALA A 1 677 ? 17.080 -6.187 -35.303 1.00 96.62 677 ALA A N 1
ATOM 5487 C CA . ALA A 1 677 ? 16.497 -5.815 -34.015 1.00 96.62 677 ALA A CA 1
ATOM 5488 C C . ALA A 1 677 ? 16.292 -7.045 -33.116 1.00 96.62 677 ALA A C 1
ATOM 5490 O O . ALA A 1 677 ? 16.756 -7.065 -31.976 1.00 96.62 677 ALA A O 1
ATOM 5491 N N . CYS A 1 678 ? 15.681 -8.117 -33.632 1.00 96.50 678 CYS A N 1
ATOM 5492 C CA . CYS A 1 678 ? 15.520 -9.366 -32.888 1.00 96.50 678 CYS A CA 1
ATOM 5493 C C . CYS A 1 678 ? 16.863 -10.001 -32.491 1.00 96.50 678 CYS A C 1
ATOM 5495 O O . CYS A 1 678 ? 16.979 -10.539 -31.389 1.00 96.50 678 CYS A O 1
ATOM 5497 N N . ALA A 1 679 ? 17.880 -9.952 -33.356 1.00 96.62 679 ALA A N 1
ATOM 5498 C CA . ALA A 1 679 ? 19.209 -10.478 -33.043 1.00 96.62 679 ALA A CA 1
ATOM 5499 C C . ALA A 1 679 ? 19.901 -9.694 -31.913 1.00 96.62 679 ALA A C 1
ATOM 5501 O O . ALA A 1 679 ? 20.544 -10.297 -31.052 1.00 96.62 679 ALA A O 1
ATOM 5502 N N . GLU A 1 680 ? 19.747 -8.368 -31.880 1.00 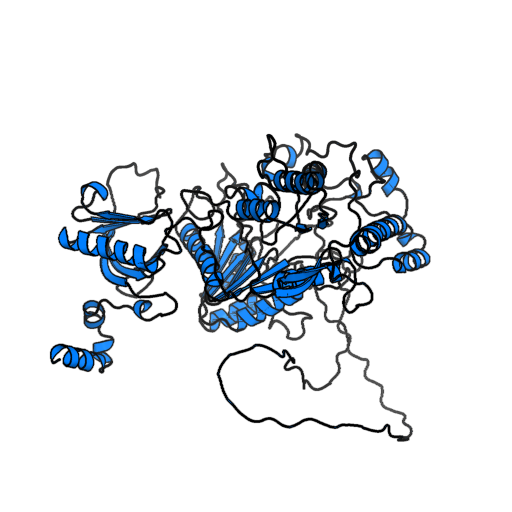97.44 680 GLU A N 1
ATOM 5503 C CA . GLU A 1 680 ? 20.236 -7.522 -30.787 1.00 97.44 680 GLU A CA 1
ATOM 5504 C C . GLU A 1 680 ? 19.475 -7.779 -29.482 1.00 97.44 680 GLU A C 1
ATOM 5506 O O . GLU A 1 680 ? 20.103 -7.945 -28.437 1.00 97.44 680 GLU A O 1
ATOM 5511 N N . LEU A 1 681 ? 18.146 -7.906 -29.536 1.00 97.00 681 LEU A N 1
ATOM 5512 C CA . LEU A 1 681 ? 17.313 -8.140 -28.352 1.00 97.00 681 LEU A CA 1
ATOM 5513 C C . LEU A 1 681 ? 17.600 -9.474 -27.654 1.00 97.00 681 LEU A C 1
ATOM 5515 O O . LEU A 1 681 ? 17.453 -9.556 -26.441 1.00 97.00 681 LEU A O 1
ATOM 5519 N N . ARG A 1 682 ? 18.109 -10.493 -28.361 1.00 96.25 682 ARG A N 1
ATOM 5520 C CA . ARG A 1 682 ? 18.584 -11.749 -27.735 1.00 96.25 682 ARG A CA 1
ATOM 5521 C C . ARG A 1 682 ? 19.740 -11.548 -26.749 1.00 96.25 682 ARG A C 1
ATOM 5523 O O . ARG A 1 682 ? 20.074 -12.469 -26.012 1.00 96.25 682 ARG A O 1
ATOM 5530 N N . LYS A 1 683 ? 20.388 -10.379 -26.757 1.00 95.75 683 LYS A N 1
ATOM 5531 C CA . LYS A 1 683 ? 21.455 -10.027 -25.812 1.00 95.75 683 LYS A CA 1
ATOM 5532 C C . LYS A 1 683 ? 20.911 -9.478 -24.490 1.00 95.75 683 LYS A C 1
ATOM 5534 O O . LYS A 1 683 ? 21.692 -9.417 -23.536 1.00 95.75 683 LYS A O 1
ATOM 5539 N N . VAL A 1 684 ? 19.646 -9.054 -24.448 1.00 96.06 684 VAL A N 1
ATOM 5540 C CA . VAL A 1 684 ? 18.970 -8.563 -23.238 1.00 96.06 684 VAL A CA 1
ATOM 5541 C C . VAL A 1 684 ? 18.705 -9.738 -22.307 1.00 96.06 684 VAL A C 1
ATOM 5543 O O . VAL A 1 684 ? 18.304 -10.811 -22.754 1.00 96.06 684 VAL A O 1
ATOM 5546 N N . HIS A 1 685 ? 18.933 -9.530 -21.015 1.00 93.50 685 HIS A N 1
ATOM 5547 C CA . HIS A 1 685 ? 18.629 -10.512 -19.981 1.00 93.50 685 HIS A CA 1
ATOM 5548 C C . HIS A 1 685 ? 17.962 -9.812 -18.797 1.00 93.50 685 HIS A C 1
ATOM 5550 O O . HIS A 1 685 ? 18.514 -8.852 -18.262 1.00 93.50 685 HIS A O 1
ATOM 5556 N N . GLY A 1 686 ? 16.771 -10.266 -18.406 1.00 94.94 686 GLY A N 1
ATOM 5557 C CA . GLY A 1 686 ? 15.957 -9.586 -17.398 1.00 94.94 686 GLY A CA 1
ATOM 5558 C C . GLY A 1 686 ? 15.380 -8.243 -17.848 1.00 94.94 686 GLY A C 1
ATOM 5559 O O . GLY A 1 686 ? 15.370 -7.904 -19.033 1.00 94.94 686 GLY A O 1
ATOM 5560 N N . PHE A 1 687 ? 14.885 -7.485 -16.871 1.00 96.88 687 PHE A N 1
ATOM 5561 C CA . PHE A 1 687 ? 14.187 -6.210 -17.063 1.00 96.88 687 PHE A CA 1
ATOM 5562 C C . PHE A 1 687 ? 14.980 -5.000 -16.561 1.00 96.88 687 PHE A C 1
ATOM 5564 O O . PHE A 1 687 ? 14.655 -3.868 -16.913 1.00 96.88 687 PHE A O 1
ATOM 5571 N N . LEU A 1 688 ? 16.019 -5.219 -15.749 1.00 97.50 688 LEU A N 1
ATOM 5572 C CA . LEU A 1 688 ? 16.804 -4.144 -15.155 1.00 97.50 688 LEU A CA 1
ATOM 5573 C C . LEU A 1 688 ? 17.507 -3.315 -16.238 1.00 97.50 688 LEU A C 1
ATOM 5575 O O . LEU A 1 688 ? 18.240 -3.854 -17.067 1.00 97.50 688 LEU A O 1
ATOM 5579 N N . VAL A 1 689 ? 17.320 -1.998 -16.190 1.00 97.75 689 VAL A N 1
ATOM 5580 C CA . VAL A 1 689 ? 17.995 -1.011 -17.040 1.00 97.75 689 VAL A CA 1
ATOM 5581 C C . VAL A 1 689 ? 18.579 0.094 -16.171 1.00 97.75 689 VAL A C 1
ATOM 5583 O O . VAL A 1 689 ? 18.052 0.406 -15.104 1.00 97.75 689 VAL A O 1
ATOM 5586 N N . GLN A 1 690 ? 19.683 0.685 -16.614 1.00 95.62 690 GLN A N 1
ATOM 5587 C CA . GLN A 1 690 ? 20.261 1.839 -15.938 1.00 95.62 690 GLN A CA 1
ATOM 5588 C C . GLN A 1 690 ? 19.339 3.058 -16.085 1.00 95.62 690 GLN A C 1
ATOM 5590 O O . GLN A 1 690 ? 18.874 3.358 -17.184 1.00 95.62 690 GLN A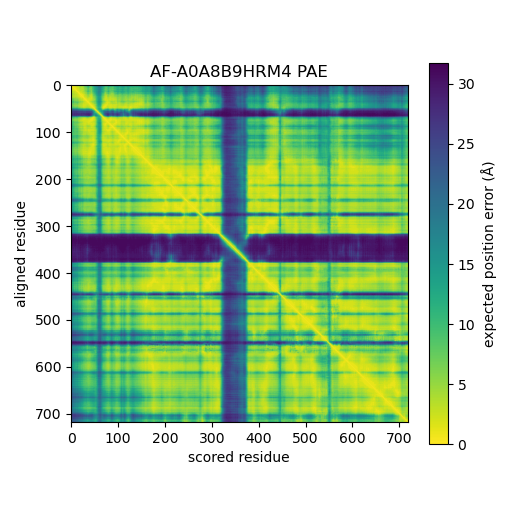 O 1
ATOM 5595 N N . PHE A 1 691 ? 19.088 3.759 -14.979 1.00 93.12 691 PHE A N 1
ATOM 5596 C CA . PHE A 1 691 ? 18.274 4.972 -14.982 1.00 93.12 691 PHE A CA 1
ATOM 5597 C C . PHE A 1 691 ? 19.045 6.143 -15.631 1.00 93.12 691 PHE A C 1
ATOM 5599 O O . PHE A 1 691 ? 20.194 6.373 -15.241 1.00 93.12 691 PHE A O 1
ATOM 5606 N N . PRO A 1 692 ? 18.458 6.873 -16.601 1.00 91.62 692 PRO A N 1
ATOM 5607 C CA . PRO A 1 692 ? 19.127 7.978 -17.290 1.00 91.62 692 PRO A CA 1
ATOM 5608 C C . PRO A 1 692 ? 19.034 9.277 -16.477 1.00 91.62 692 PRO A C 1
ATOM 5610 O O . PRO A 1 692 ? 17.947 9.834 -16.318 1.00 91.62 692 PRO A O 1
ATOM 5613 N N . PHE A 1 693 ? 20.164 9.762 -15.957 1.00 87.56 693 PHE A N 1
ATOM 5614 C CA . PHE A 1 693 ? 20.233 10.935 -15.072 1.00 87.56 693 PHE A CA 1
ATOM 5615 C C . PHE A 1 693 ? 20.262 12.285 -15.798 1.00 87.56 693 PHE A C 1
ATOM 5617 O O . PHE A 1 693 ? 20.004 13.313 -15.177 1.00 87.56 693 PHE A O 1
ATOM 5624 N N . TYR A 1 694 ? 20.591 12.300 -17.087 1.00 88.25 694 TYR A N 1
ATOM 5625 C CA . TYR A 1 694 ? 20.807 13.514 -17.875 1.00 88.25 694 TYR A CA 1
ATOM 5626 C C . TYR A 1 694 ? 19.668 13.812 -18.855 1.00 88.25 694 TYR A C 1
ATOM 5628 O O . TYR A 1 694 ? 19.722 14.789 -19.602 1.00 88.25 694 TYR A O 1
ATOM 5636 N N . PHE A 1 695 ? 18.613 12.996 -18.863 1.00 91.31 695 PHE A N 1
ATOM 5637 C CA . PHE A 1 695 ? 17.464 13.241 -19.725 1.00 91.31 695 PHE A CA 1
ATOM 5638 C C . PHE A 1 695 ? 16.796 14.588 -19.397 1.00 91.31 695 PHE A C 1
ATOM 5640 O O . PHE A 1 695 ? 16.354 14.824 -18.276 1.00 91.31 695 PHE A O 1
ATOM 5647 N N . LEU A 1 696 ? 16.711 15.466 -20.400 1.00 89.62 696 LEU A N 1
ATOM 5648 C CA . LEU A 1 696 ? 16.200 16.839 -20.296 1.00 89.62 696 LEU A CA 1
ATOM 5649 C C . LEU A 1 696 ? 16.884 17.701 -19.216 1.00 89.62 696 LEU A C 1
ATOM 5651 O O . LEU A 1 696 ? 16.284 18.655 -18.724 1.00 89.62 696 LEU A O 1
ATOM 5655 N N . SER A 1 697 ? 18.142 17.412 -18.865 1.00 86.62 697 SER A N 1
ATOM 5656 C CA . SER A 1 697 ? 18.860 18.121 -17.796 1.00 86.62 697 SER A CA 1
ATOM 5657 C C . SER A 1 697 ? 19.107 19.611 -18.063 1.00 86.62 697 SER A C 1
ATOM 5659 O O . SER A 1 697 ? 19.408 20.355 -17.134 1.00 86.62 697 SER A O 1
ATOM 5661 N N . GLU A 1 698 ? 19.026 20.059 -19.319 1.00 90.31 698 GLU A N 1
ATOM 5662 C CA . GLU A 1 698 ? 19.180 21.473 -19.696 1.00 90.31 698 GLU A CA 1
ATOM 5663 C C . GLU A 1 698 ? 17.842 22.237 -19.718 1.00 90.31 698 GLU A C 1
ATOM 5665 O O . GLU A 1 698 ? 17.819 23.435 -20.000 1.00 90.31 698 GLU A O 1
ATOM 5670 N N . GLU A 1 699 ? 16.721 21.569 -19.430 1.00 87.44 699 GLU A N 1
ATOM 5671 C CA . GLU A 1 699 ? 15.385 22.164 -19.440 1.00 87.44 699 GLU A CA 1
ATOM 5672 C C . GLU A 1 699 ? 14.876 22.431 -18.022 1.00 87.44 699 GLU A C 1
ATOM 5674 O O . GLU A 1 699 ? 15.093 21.654 -17.092 1.00 87.44 699 GLU A O 1
ATOM 5679 N N . ASN A 1 700 ? 14.100 23.505 -17.857 1.00 84.06 700 ASN A N 1
ATOM 5680 C CA . ASN A 1 700 ? 13.306 23.672 -16.646 1.00 84.06 700 ASN A CA 1
ATOM 5681 C C . ASN A 1 700 ? 12.024 22.838 -16.767 1.00 84.06 700 ASN A C 1
ATOM 5683 O O . ASN A 1 700 ? 11.093 23.207 -17.485 1.00 84.06 700 ASN A O 1
ATOM 5687 N N . LEU A 1 701 ? 11.991 21.706 -16.065 1.00 84.50 701 LEU A N 1
ATOM 5688 C CA . LEU A 1 701 ? 10.850 20.790 -16.048 1.00 84.50 701 LEU A CA 1
ATOM 5689 C C . LEU A 1 701 ? 9.708 21.251 -15.127 1.00 84.50 701 LEU A C 1
ATOM 5691 O O . LEU A 1 701 ? 8.653 20.618 -15.098 1.00 84.50 701 LEU A O 1
ATOM 5695 N N . PHE A 1 702 ? 9.879 22.357 -14.397 1.00 78.00 702 PHE A N 1
ATOM 5696 C CA . PHE A 1 702 ? 8.816 22.902 -13.564 1.00 78.00 702 PHE A CA 1
ATOM 5697 C C . PHE A 1 702 ? 7.620 23.358 -14.426 1.00 78.00 702 PHE A C 1
ATOM 5699 O O . PHE A 1 702 ? 7.824 24.035 -15.443 1.00 78.00 702 PHE A O 1
ATOM 5706 N N . PRO A 1 703 ? 6.368 23.029 -14.048 1.00 75.31 703 PRO A N 1
ATOM 5707 C CA . PRO A 1 703 ? 5.197 23.421 -14.822 1.00 75.31 703 PRO A CA 1
ATOM 5708 C C . PRO A 1 703 ? 5.110 24.934 -15.024 1.00 75.31 703 PRO A C 1
ATOM 5710 O O . PRO A 1 703 ? 5.275 25.725 -14.096 1.00 75.31 703 PRO A O 1
ATOM 5713 N N . SER A 1 704 ? 4.806 25.357 -16.251 1.00 73.56 704 SER A N 1
ATOM 5714 C CA . SER A 1 704 ? 4.635 26.782 -16.554 1.00 73.56 704 SER A CA 1
ATOM 5715 C C . SER A 1 704 ? 3.464 27.366 -15.762 1.00 73.56 704 SER A C 1
ATOM 5717 O O . SER A 1 704 ? 2.387 26.774 -15.756 1.00 73.56 704 SER A O 1
ATOM 5719 N N . LEU A 1 705 ? 3.619 28.570 -15.198 1.00 72.31 705 LEU A N 1
ATOM 5720 C CA . LEU A 1 705 ? 2.547 29.300 -14.494 1.00 72.31 705 LEU A CA 1
ATOM 5721 C C . LEU A 1 705 ? 1.290 29.543 -15.350 1.00 72.31 705 LEU A C 1
ATOM 5723 O O . LEU A 1 705 ? 0.229 29.837 -14.815 1.00 72.31 705 LEU A O 1
ATOM 5727 N N . ASN A 1 706 ? 1.389 29.407 -16.675 1.00 72.19 706 ASN A N 1
ATOM 5728 C CA . ASN A 1 706 ? 0.256 29.537 -17.593 1.00 72.19 706 ASN A CA 1
ATOM 5729 C C . ASN A 1 706 ? -0.491 28.206 -17.829 1.00 72.19 706 ASN A C 1
ATOM 5731 O O . ASN A 1 706 ? -1.458 28.171 -18.589 1.00 72.19 706 ASN A O 1
ATOM 5735 N N . SER A 1 707 ? -0.034 27.104 -17.226 1.00 69.19 707 SER A N 1
ATOM 5736 C CA . SER A 1 707 ? -0.674 25.783 -17.283 1.00 69.19 707 SER A CA 1
ATOM 5737 C C . SER A 1 707 ? -1.553 25.539 -16.057 1.00 69.19 707 SER A C 1
ATOM 5739 O O . SER A 1 707 ? -1.367 26.172 -15.017 1.00 69.19 707 SER A O 1
ATOM 5741 N N . LYS A 1 708 ? -2.499 24.593 -16.158 1.00 66.50 708 LYS A N 1
ATOM 5742 C CA . LYS A 1 708 ? -3.326 24.189 -15.009 1.00 66.50 708 LYS A CA 1
ATOM 5743 C C . LYS A 1 708 ? -2.457 23.671 -13.868 1.00 66.50 708 LYS A C 1
ATOM 5745 O O . LYS A 1 708 ? -2.755 23.944 -12.717 1.00 66.50 708 LYS A O 1
ATOM 5750 N N . GLU A 1 709 ? -1.388 22.958 -14.195 1.00 74.81 709 GLU A N 1
ATOM 5751 C CA . GLU A 1 709 ? -0.458 22.340 -13.260 1.00 74.81 709 GLU A CA 1
ATOM 5752 C C . GLU A 1 709 ? 0.456 23.367 -12.580 1.00 74.81 709 GLU A C 1
ATOM 5754 O O . GLU A 1 709 ? 0.756 23.219 -11.400 1.00 74.81 709 GLU A O 1
ATOM 5759 N N . GLY A 1 710 ? 0.860 24.429 -13.286 1.00 70.06 710 GLY A N 1
ATOM 5760 C CA . GLY A 1 710 ? 1.729 25.474 -12.730 1.00 70.06 710 GLY A CA 1
ATOM 5761 C C . GLY A 1 710 ? 1.024 26.495 -11.841 1.00 70.06 710 GLY A C 1
ATOM 5762 O O . GLY A 1 710 ? 1.694 27.184 -11.079 1.00 70.06 710 GLY A O 1
ATOM 5763 N N . ILE A 1 711 ? -0.310 26.580 -11.891 1.00 73.50 711 ILE A N 1
ATOM 5764 C CA . ILE A 1 711 ? -1.098 27.343 -10.906 1.00 73.50 711 ILE A CA 1
ATOM 5765 C C . ILE A 1 711 ? -1.490 26.505 -9.678 1.00 73.50 711 ILE A C 1
ATOM 5767 O O . ILE A 1 711 ? -2.069 27.051 -8.737 1.00 73.50 711 ILE A O 1
ATOM 5771 N N . MET A 1 712 ? -1.215 25.193 -9.678 1.00 73.44 712 MET A N 1
ATOM 5772 C CA . MET A 1 712 ? -1.444 24.343 -8.507 1.00 73.44 712 MET A CA 1
ATOM 5773 C C . MET A 1 712 ? -0.332 24.543 -7.467 1.00 73.44 712 MET A C 1
ATOM 5775 O O . MET A 1 712 ? 0.816 24.790 -7.842 1.00 73.44 712 MET A O 1
ATOM 5779 N N . PRO A 1 713 ? -0.639 24.404 -6.164 1.00 76.75 713 PRO A N 1
ATOM 5780 C CA . PRO A 1 713 ? 0.380 24.415 -5.116 1.00 76.75 713 PRO A CA 1
ATOM 5781 C C . PRO A 1 713 ? 1.457 23.349 -5.363 1.00 76.75 713 PRO A C 1
ATOM 5783 O O . PRO A 1 713 ? 1.141 22.241 -5.804 1.00 76.75 713 PRO A O 1
ATOM 5786 N N . MET A 1 714 ? 2.722 23.666 -5.060 1.00 74.94 714 MET A N 1
ATOM 5787 C CA . MET A 1 714 ? 3.850 22.747 -5.290 1.00 74.94 714 MET A CA 1
ATOM 5788 C C . MET A 1 714 ? 3.704 21.441 -4.512 1.00 74.94 714 MET A C 1
ATOM 5790 O O . MET A 1 714 ? 4.107 20.387 -4.990 1.00 74.94 714 MET A O 1
ATOM 5794 N N . GLU A 1 715 ? 3.063 21.502 -3.347 1.00 77.38 715 GLU A N 1
ATOM 5795 C CA . GLU A 1 715 ? 2.794 20.376 -2.457 1.00 77.38 715 GLU A CA 1
ATOM 5796 C C . GLU A 1 715 ? 1.904 19.298 -3.095 1.00 77.38 715 GLU A C 1
ATOM 5798 O O . GLU A 1 715 ? 1.779 18.200 -2.554 1.00 77.38 715 GLU A O 1
ATOM 5803 N N . LEU A 1 716 ? 1.274 19.588 -4.240 1.00 77.12 716 LEU A N 1
ATOM 5804 C CA . LEU A 1 716 ? 0.556 18.589 -5.025 1.00 77.12 716 LEU A CA 1
ATOM 5805 C C . LEU A 1 716 ? 1.509 17.556 -5.646 1.00 77.12 716 LEU A C 1
ATOM 5807 O O . LEU A 1 716 ? 1.108 16.402 -5.815 1.00 77.12 716 LEU A O 1
ATOM 5811 N N . TRP A 1 717 ? 2.734 17.983 -5.964 1.00 76.81 717 TRP A N 1
ATOM 5812 C CA . TRP A 1 717 ? 3.749 17.226 -6.695 1.00 76.81 717 TRP A CA 1
ATOM 5813 C C . TRP A 1 717 ? 4.864 16.669 -5.798 1.00 76.81 717 TRP A C 1
ATOM 5815 O O . TRP A 1 717 ? 5.655 15.869 -6.296 1.00 76.81 717 TRP A O 1
ATOM 5825 N N . THR A 1 718 ? 4.940 17.094 -4.525 1.00 69.06 718 THR A N 1
ATOM 5826 C CA . THR A 1 718 ? 6.016 16.724 -3.585 1.00 69.06 718 THR A CA 1
ATOM 5827 C C . THR A 1 718 ? 5.677 15.655 -2.576 1.00 69.06 718 THR A C 1
ATOM 5829 O O . THR A 1 718 ? 4.506 15.506 -2.140 1.00 69.06 718 THR A O 1
#

Mean predicted aligned error: 10.87 Å

Radius of gyration: 30.0 Å; Cα contacts (8 Å, |Δi|>4): 1267; chains: 1; bounding box: 72×81×91 Å

pLDDT: mean 81.96, std 20.19, range [23.17, 98.75]

Nearest PDB structures (foldseek):
  6ohr-assembly3_C  TM=8.389E-01  e=2.038E-63  Homo sapiens
  6ohr-assembly1_A  TM=8.386E-01  e=1.619E-62  Homo sapiens
  6ohr-assembly4_D  TM=8.271E-01  e=1.619E-62  Homo sapiens
  6ohr-assembly2_B  TM=8.312E-01  e=1.811E-62  Homo sapiens
  6ohr-assembly6_F  TM=8.060E-01  e=1.025E-51  Homo sapiens

Sequence (718 aa):
MQLEDYLKNILKRSLYRNHPATLEFLEVSQISFIQELGPKGIEGLILKKSGGNTFPVCYWCGSNSVCYRWSKRWLVVKDSFVLYMRPEDGQVGTVILYDKGFHIKIGTQETGVRHGVTIENLCRALTIKCSTYRQARWWGHSIDEFAQRFGQDFLRENRHGSFAPVRENTTAQWFVNAAGYFDAIADALEGAKEEIFITAWWLSPEIFLKRPVVDGNTWRLDHVLKRKAEQGVKICVLLYKEVEVVLGLNSEYTKKTLMGLHSNIMVIRHPDHVPSTALLWAHHEKSVVIDQSLAFLGGIDLAYGRWDDSQHRLTDVGSVRRSPQPSPALSPSLTRVRAPQLHQFLFFRDKFFKKSLLISDTSSLRSHISSTELCGETRFWHGKDYCNFILKDWVKLNKPFDDFIDRYKTPRMPWHDIGVAVHGKAARDIARHFIQRWNFTKVLRSVCQWSIGTKVHEESIHLAYISAIQNSKHFIYIENQFFISCADKSIHNSIGDALTERILRAYREKKKFRVYVVMPLLPGFEGDISSGGGQAIKAIMYFNYSMVCWFYAGSANINDRSMLGKRDSEMAVVVEDTEFQDSLMDGEIYQAGRFALSLREECFRIVLGLMGDSSVDISDPMSDRFYKEVWMVTAAKNASVYDKVFRCLPTDAVLNYKILREYMSRSCMATEDPIQACAELRKVHGFLVQFPFYFLSEENLFPSLNSKEGIMPMELWT

Organism: Astyanax mexicanus (NCBI:txid7994)

InterPro domains:
  IPR001736 Phospholipase D/Transphosphatidylase [PF00614] (280-306)
  IPR001736 Phospholipase D/Transphosphatidylase [PS50035] (279-306)
  IPR001736 Phospholipase D/Transphosphatidylase [SM00155] (279-306)
  IPR015679 Phospholipase D family [PTHR18896] (71-442)
  IPR016555 Phospholipase D, eukaryotic type [PIRSF009376] (2-718)

Solvent-accessible surface area (backbone atoms only — not comparable to full-atom values): 40810 Å² total; per-residue (Å²): 107,73,67,58,54,49,52,52,57,45,54,72,36,66,74,51,47,71,28,66,70,47,27,59,74,67,42,56,56,83,72,59,76,39,68,91,64,40,63,65,55,67,43,43,83,41,38,34,51,56,81,36,56,79,60,81,95,52,81,91,61,59,101,65,97,76,84,76,51,77,41,75,28,32,37,42,34,34,29,61,33,39,35,32,20,38,74,89,79,62,50,76,72,50,76,45,59,54,28,71,49,49,46,70,39,66,28,39,88,74,49,76,30,74,24,6,28,26,46,30,30,53,48,35,39,46,42,34,49,35,96,39,59,68,54,16,50,49,56,40,49,54,52,46,54,44,38,68,70,55,19,52,65,25,50,49,91,26,72,53,66,27,76,57,53,88,65,81,94,55,60,69,47,80,27,79,20,32,44,62,44,30,39,52,48,48,54,46,57,71,66,49,70,52,33,39,39,35,36,19,49,45,61,39,53,82,46,65,35,50,78,57,65,76,68,70,62,63,47,19,48,49,51,43,53,34,55,39,28,76,71,64,19,37,35,41,36,46,34,24,41,70,59,74,92,81,41,75,76,53,50,67,59,39,41,54,54,52,44,67,63,37,90,42,35,47,66,47,69,39,64,87,69,47,99,91,58,69,70,93,60,49,44,48,28,20,34,43,29,34,58,50,35,36,24,36,37,15,58,64,42,66,30,70,41,39,71,23,54,92,78,53,65,43,73,72,80,51,58,74,41,79,68,81,78,79,77,86,80,83,86,84,81,91,82,90,82,87,83,89,87,88,88,87,87,86,88,90,88,87,88,84,92,79,93,72,95,75,92,84,78,91,72,71,89,81,76,88,77,83,87,75,78,77,58,55,50,55,49,73,54,60,18,51,30,46,37,30,45,38,83,46,70,77,70,68,74,93,46,52,72,48,64,84,61,58,65,93,81,47,62,36,51,62,39,84,49,48,36,37,36,32,32,47,70,58,10,33,52,54,39,49,54,51,52,45,30,52,56,38,59,74,74,55,94,81,83,73,47,72,78,52,38,45,82,63,78,60,40,28,67,41,45,46,50,40,48,52,50,64,66,54,80,53,63,52,72,22,66,35,82,44,48,38,44,44,58,59,99,84,36,71,42,50,54,34,46,36,43,49,53,42,51,50,49,27,57,77,68,72,44,80,65,48,77,45,74,45,61,63,87,60,65,83,44,56,33,58,57,82,81,67,36,26,60,70,38,23,38,42,47,42,45,36,70,75,29,83,71,81,58,70,72,27,33,42,42,47,23,36,35,36,33,62,32,78,50,22,46,58,46,70,72,88,86,76,66,89,52,66,40,89,42,40,52,61,85,38,87,31,80,37,32,49,65,63,47,54,52,51,49,51,54,50,22,50,38,54,51,34,76,95,51,77,88,67,78,69,70,32,80,60,26,64,61,36,46,54,68,44,52,49,43,36,12,48,51,30,37,53,48,44,43,64,26,57,62,53,82,75,33,56,88,28,35,33,74,68,48,34,52,59,60,67,72,50,87,33,34,53,78,77,38,52,70,60,27,55,62,53,54,70,73,52,54,45,70,41,51,56,82,55,84,38,43,39,64,80,47,84,39,62,46,51,69,91,39,80,69,30,68,45,67,70,69,80,70,50

Secondary structure (DSSP, 8-state):
-HHHHHHHHHHHSHHHHT-HHHHHHHT--GGGG-GGG--EEEEEEEEEES--BSS-S-SSS-SS---PPEEEEEEEEESSEEEEE-TTT--EEEEEE--TT-EEEESHHHHSSTTEEEEE-SSBEEEEE-SSHHHHHHHHHHHHHHHHHH-HHHHS--GGG-SS---TT--EEEEESHHHHHHHHHHHHHH-SSEEEEEESS--TT-BSSSS--STTTTBHHHHHHHHHHTT-EEEEEEE---TTT----HHHHHHHHHTT-TTEEEEEEPPPBTTB-----B--EEEEETTTEEEEES--SSTT----TT--S-----PBPPPPPP-------------------------------------S---------BS---SS-GGGS--TTT-----TT-TTS-SS-TTT-PPPP---EEEEEETHHHHHHHHHHHHHHHHHHH-SS-SSTTT--SS---HHHHHHHHHHHH-SSEEEEE-S-B--S-SSS----HHHHHHHHHHHHHHTT---EEEEE--SS-SS---GGGT--HHHHHHHHHHHH-------BS--BSHHHHSSSSSB--B-----SSEEEEEETTEEEEEEHHHHHHHHHHHHHHHT-TT--SS--S-SS-HIIIIIIIIHHHHHHHHHHHHHH--SS-TT--SHHHHHHHHHS--HHHH-HHHHHHHHTT--SS-----SSTTTTS--SPPTTSTTTTS-GGGT-